Protein AF-0000000070793078 (afdb_homodimer)

Foldseek 3Di:
DPQPPVSVVVVVPQDFDDDPQLCVVLVVLLVVLPDDDDPLVSLLVRQVVSCQQPVDDLCPRDCNSPHSVVSVVVLVVCLVVCVLVVSLQVLPDPFAQQEKAKDKDKAAADPLLADPPDPDQQQWDQDPVGTIKMKIFMAGLQLATQDIDIHHRVDQPLVCQLVVVLPGQQHQEYEYEQSNPDPVNQVSNVVSVHHYQYAHDPPDPVHCPVHDVVVNVSSCSPVVLVVQSCSGVCQNYPHHNHNSSNVSSVSNSSSVVSSDD/DPQPPVLVVVVVPQDFDDDPQLCVVLVVLLVVLPDDDDPLVSLLVRQVVSCQQPVDDLCPGDCNSPHSVVSVVVLVVCLVVCVLVVSLQVLPDPFAQQEKEKDKDKAAADPLLADPPDPDQQQWDQDPVGTIKMKIFMAGLQLATQDIDIHHRVDQPLVCQLVVVLPGQQHQEYEYEQSNPDPVNQVSNVVSVHHYQYAHDPPDPVHCPVHDVVVNVSSCSPVVLVVQSCSGVCQNYPHHNHNSSNVSSVSNSSSVVSSDD

Secondary structure (DSSP, 8-state):
----HHHHHHHTTS-----HHHHHHHHHHHHHTT----TTHHHHHHHHHHHHHH---GGG--GGG--HHHHHHHHHHHHHTTHHHHHHHHH--S--TTEEEEEEEEEEE-GGG---S-SS--S-EEETTEEEEEEEEEE-TTS-EEEEEEEETTS-HHHHHHHHHHHSPP-SEEE--GGG--HHHHHHHHHTT-EEE-PPPTT-SS-STT--HHHHGGGHHHHHHHHHHTTSHHHHEE--SSHHHHHHHHHHHHHHHHS--/----HHHHHHHTTS-----HHHHHHHHHHHHHTT----TTHHHHHHHHHHHHHH---GGG--GGG--HHHHHHHHHHHHHTTHHHHHHHHH--S--TTEEEEEEEEEEEPGGG---S-SS--S-EEETTEEEEEEEEEE-TTS-EEEEEEEETTS-HHHHHHHHHHHSPP-SEEE--GGG--HHHHHHHHHTT-EEE-PPPTT-SS-STT--HHHHGGGHHHHHHHHHHTTSHHHHEE--SSHHHHHHHHHHHHHHHHS--

Sequence (522 aa):
MRFSQSAKNEFAMLRLMLTDEHWSKLRTIIREHGIYDKPNLRKTVEGILYRMRTGLPWRDLPTFFGVWISIYQQFNRWASKNKLMAIFKTLVQDPDLEWEFIDGSIVKAHQHSTGAASSDDEAIGKSVAGNTTKIHMAADAHGLTIDFIVTGGEVHNCKVAPQFITQLPSADYTIADKGYDKEDLRHIIRQKSSQPVIPRKSNSTIGNDDMDWALYKYRHLVENIFARIKHFRAIATRYDKLKRNYASMVDLACGLMWLPMMRFSQSAKNEFAMLRLMLTDEHWSKLRTIIREHGIYDKPNLRKTVEGILYRMRTGLPWRDLPTFFGVWISIYQQFNRWASKNKLMAIFKTLVQDPDLEWEFIDGSIVKAHQHSTGAASSDDEAIGKSVAGNTTKIHMAADAHGLTIDFIVTGGEVHNCKVAPQFITQLPSADYTIADKGYDKEDLRHIIRQKSSQPVIPRKSNSTIGNDDMDWALYKYRHLVENIFARIKHFRAIATRYDKLKRNYASMVDLACGLMWLPM

pLDDT: mean 89.68, std 13.5, range [25.27, 98.38]

Radius of gyration: 25.81 Å; Cα contacts (8 Å, |Δi|>4): 866; chains: 2; bounding box: 70×68×57 Å

InterPro domains:
  IPR002559 Transposase IS4-like domain [PF01609] (102-253)
  IPR025161 Insertion element IS402-like domain [PF13340] (18-87)

Solvent-accessible surface area (backbone atoms only — not comparable to full-atom values): 28323 Å² total; per-residue (Å²): 131,82,66,50,73,69,54,48,57,58,52,72,54,56,84,77,83,70,49,71,68,56,40,56,57,48,49,55,51,44,43,74,66,70,44,75,86,49,94,58,41,64,40,36,52,47,41,53,49,45,37,36,45,32,37,37,54,62,77,68,48,60,63,89,43,42,60,37,66,58,45,47,50,51,50,51,50,38,28,76,66,45,39,41,49,51,47,24,56,66,44,56,67,79,74,47,41,62,32,30,29,46,52,69,47,74,27,47,33,43,83,75,17,58,80,56,93,56,95,62,84,41,33,67,16,74,50,100,86,36,42,16,20,22,43,36,40,32,16,27,62,82,40,43,69,73,49,72,48,74,35,25,42,67,60,54,63,56,74,51,41,56,64,54,54,70,72,44,80,73,23,50,26,39,37,39,54,52,80,53,58,41,69,71,46,46,49,54,36,43,74,52,66,16,44,70,45,51,47,54,51,87,85,45,86,86,57,61,82,87,57,58,62,76,67,53,63,56,53,54,36,48,54,50,42,53,55,56,50,40,64,22,35,34,57,44,36,30,58,53,40,47,39,54,53,45,50,29,53,51,25,49,50,51,29,54,70,52,50,78,129,132,81,68,50,74,70,53,47,56,58,52,73,53,54,82,77,85,72,49,72,67,56,40,55,57,49,48,55,50,43,44,72,66,72,45,75,88,50,95,57,40,66,40,38,53,47,39,53,48,43,37,35,47,32,35,37,55,63,75,68,47,61,64,89,44,40,59,38,68,60,46,48,48,49,50,51,50,38,29,73,65,45,40,42,49,50,47,24,56,66,44,57,67,78,72,47,40,62,32,31,29,45,53,69,46,74,28,48,34,43,82,76,17,58,79,56,95,56,95,63,85,41,33,66,17,76,51,97,85,36,42,17,21,21,44,36,39,33,15,25,63,82,40,43,70,74,48,71,49,75,34,24,40,68,61,54,65,57,75,50,40,56,65,52,54,70,73,45,80,72,23,50,25,40,36,39,55,52,80,53,58,42,68,71,46,46,51,54,36,43,73,52,64,16,45,69,46,51,47,56,52,88,86,45,86,84,57,62,84,86,59,59,61,76,67,52,63,57,53,55,36,47,55,48,43,54,56,56,49,41,64,23,36,35,57,44,36,31,58,53,39,46,40,55,54,43,51,30,52,51,24,50,50,51,28,56,70,52,49,78,131

Structure (mmCIF, N/CA/C/O backbone):
data_AF-0000000070793078-model_v1
#
loop_
_entity.id
_entity.type
_entity.pdbx_description
1 polymer 'ISSod6 transposase, IS1301'
#
loop_
_atom_site.group_PDB
_atom_site.id
_atom_site.type_symbol
_atom_site.label_atom_id
_atom_site.label_alt_id
_atom_site.label_comp_id
_atom_site.label_asym_id
_atom_site.label_entity_id
_atom_site.label_seq_id
_atom_site.pdbx_PDB_ins_code
_atom_site.Cartn_x
_atom_site.Cartn_y
_atom_site.Cartn_z
_atom_site.occupancy
_atom_site.B_iso_or_equiv
_atom_site.auth_seq_id
_atom_site.auth_comp_id
_atom_site.auth_asym_id
_atom_site.auth_atom_id
_atom_site.pdbx_PDB_model_num
ATOM 1 N N . MET A 1 1 ? -32.438 -21.25 2.059 1 25.62 1 MET A N 1
ATOM 2 C CA . MET A 1 1 ? -32.344 -20.328 3.188 1 25.62 1 MET A CA 1
ATOM 3 C C . MET A 1 1 ? -32.625 -18.891 2.752 1 25.62 1 MET A C 1
ATOM 5 O O . MET A 1 1 ? -31.938 -18.359 1.883 1 25.62 1 MET A O 1
ATOM 9 N N . ARG A 1 2 ? -33.781 -18.438 2.867 1 27.94 2 ARG A N 1
ATOM 10 C CA . ARG A 1 2 ? -34.344 -17.156 2.445 1 27.94 2 ARG A CA 1
ATOM 11 C C . ARG A 1 2 ? -33.625 -16 3.113 1 27.94 2 ARG A C 1
ATOM 13 O O . ARG A 1 2 ? -33.688 -15.844 4.336 1 27.94 2 ARG A O 1
ATOM 20 N N . PHE A 1 3 ? -32.531 -15.664 2.455 1 35.66 3 PHE A N 1
ATOM 21 C CA . PHE A 1 3 ? -31.859 -14.516 3.055 1 35.66 3 PHE A CA 1
ATOM 22 C C . PHE A 1 3 ? -32.875 -13.406 3.355 1 35.66 3 PHE A C 1
ATOM 24 O O . PHE A 1 3 ? -33.781 -13.164 2.568 1 35.66 3 PHE A O 1
ATOM 31 N N . SER A 1 4 ? -32.969 -13.031 4.551 1 37.66 4 SER A N 1
ATOM 32 C CA . SER A 1 4 ? -33.906 -11.945 4.879 1 37.66 4 SER A CA 1
ATOM 33 C C . SER A 1 4 ? -33.656 -10.727 3.996 1 37.66 4 SER A C 1
ATOM 35 O O . SER A 1 4 ? -32.594 -10.586 3.408 1 37.66 4 SER A O 1
ATOM 37 N N . GLN A 1 5 ? -34.656 -9.922 3.67 1 39.81 5 GLN A N 1
ATOM 38 C CA . GLN A 1 5 ? -34.594 -8.727 2.836 1 39.81 5 GLN A CA 1
ATOM 39 C C . GLN A 1 5 ? -33.406 -7.848 3.199 1 39.81 5 GLN A C 1
ATOM 41 O O . GLN A 1 5 ? -32.781 -7.262 2.318 1 39.81 5 GLN A O 1
ATOM 46 N N . SER A 1 6 ? -33.156 -7.715 4.516 1 41.69 6 SER A N 1
ATOM 47 C CA . SER A 1 6 ? -32.062 -6.922 5.016 1 41.69 6 SER A CA 1
ATOM 48 C C . SER A 1 6 ? -30.719 -7.512 4.566 1 41.69 6 SER A C 1
ATOM 50 O O . SER A 1 6 ? -29.812 -6.773 4.18 1 41.69 6 SER A O 1
ATOM 52 N N . ALA A 1 7 ? -30.625 -8.789 4.695 1 44 7 ALA A N 1
ATOM 53 C CA . ALA A 1 7 ? -29.453 -9.516 4.219 1 44 7 ALA A CA 1
ATOM 54 C C . ALA A 1 7 ? -29.312 -9.398 2.703 1 44 7 ALA A C 1
ATOM 56 O O . ALA A 1 7 ? -28.203 -9.398 2.176 1 44 7 ALA A O 1
ATOM 57 N N . LYS A 1 8 ? -30.344 -9.375 2.01 1 43.34 8 LYS A N 1
ATOM 58 C CA . LYS A 1 8 ? -30.375 -9.258 0.555 1 43.34 8 LYS A CA 1
ATOM 59 C C . LYS A 1 8 ? -29.766 -7.941 0.093 1 43.34 8 LYS A C 1
ATOM 61 O O . LYS A 1 8 ? -29.062 -7.902 -0.918 1 43.34 8 LYS A O 1
ATOM 66 N N . ASN A 1 9 ? -30.016 -6.84 0.811 1 46.41 9 ASN A N 1
ATOM 67 C CA . ASN A 1 9 ? -29.531 -5.5 0.505 1 46.41 9 ASN A CA 1
ATOM 68 C C . ASN A 1 9 ? -28.047 -5.367 0.816 1 46.41 9 ASN A C 1
ATOM 70 O O . ASN A 1 9 ? -27.312 -4.684 0.097 1 46.41 9 ASN A O 1
ATOM 74 N N . GLU A 1 10 ? -27.625 -6 1.912 1 49.09 10 GLU A N 1
ATOM 75 C CA . GLU A 1 10 ? -26.203 -5.992 2.254 1 49.09 10 GLU A CA 1
ATOM 76 C C . GLU A 1 10 ? -25.391 -6.73 1.203 1 49.09 10 GLU A C 1
ATOM 78 O O . GLU A 1 10 ? -24.266 -6.32 0.882 1 49.09 10 GLU A O 1
ATOM 83 N N . PHE A 1 11 ? -25.953 -7.898 0.719 1 48.44 11 PHE A N 1
ATOM 84 C CA . PHE A 1 11 ? -25.359 -8.75 -0.307 1 48.44 11 PHE A CA 1
ATOM 85 C C . PHE A 1 11 ? -25.094 -7.961 -1.58 1 48.44 11 PHE A C 1
ATOM 87 O O . PHE A 1 11 ? -24.078 -8.18 -2.25 1 48.44 11 PHE A O 1
ATOM 94 N N . ALA A 1 12 ? -26.281 -7.391 -1.928 1 48.5 12 ALA A N 1
ATOM 95 C CA . ALA A 1 12 ? -26.25 -6.734 -3.232 1 48.5 12 ALA A CA 1
ATOM 96 C C . ALA A 1 12 ? -25.062 -5.781 -3.338 1 48.5 12 ALA A C 1
ATOM 98 O O . ALA A 1 12 ? -24.578 -5.5 -4.438 1 48.5 12 ALA A O 1
ATOM 99 N N . MET A 1 13 ? -24.438 -5.543 -2.105 1 59.84 13 MET A N 1
ATOM 100 C CA . MET A 1 13 ? -23.578 -4.367 -2.172 1 59.84 13 MET A CA 1
ATOM 101 C C . MET A 1 13 ? -22.109 -4.773 -2.129 1 59.84 13 MET A C 1
ATOM 103 O O . MET A 1 13 ? -21.234 -4.027 -2.578 1 59.84 13 MET A O 1
ATOM 107 N N . LEU A 1 14 ? -21.875 -6.273 -1.735 1 72.94 14 LEU A N 1
ATOM 108 C CA . LEU A 1 14 ? -20.453 -6.598 -1.678 1 72.94 14 LEU A CA 1
ATOM 109 C C . LEU A 1 14 ? -19.953 -7.09 -3.031 1 72.94 14 LEU A C 1
ATOM 111 O O . LEU A 1 14 ? -20.656 -7.805 -3.738 1 72.94 14 LEU A O 1
ATOM 115 N N . ARG A 1 15 ? -18.875 -6.637 -3.477 1 76.75 15 ARG A N 1
ATOM 116 C CA . ARG A 1 15 ? -18.281 -7.023 -4.75 1 76.75 15 ARG A CA 1
ATOM 117 C C . ARG A 1 15 ? -17.641 -8.406 -4.656 1 76.75 15 ARG A C 1
ATOM 119 O O . ARG A 1 15 ? -16.453 -8.523 -4.32 1 76.75 15 ARG A O 1
ATOM 126 N N . LEU A 1 16 ? -18.484 -9.445 -4.93 1 84.19 16 LEU A N 1
ATOM 127 C CA . LEU A 1 16 ? -18 -10.82 -4.949 1 84.19 16 LEU A CA 1
ATOM 128 C C . LEU A 1 16 ? -17.188 -11.094 -6.211 1 84.19 16 LEU A C 1
ATOM 130 O O . LEU A 1 16 ? -17.375 -10.422 -7.23 1 84.19 16 LEU A O 1
ATOM 134 N N . MET A 1 17 ? -16.266 -12.07 -6.078 1 86.44 17 MET A N 1
ATOM 135 C CA . MET A 1 17 ? -15.32 -12.242 -7.18 1 86.44 17 MET A CA 1
ATOM 136 C C . MET A 1 17 ? -15.633 -13.5 -7.973 1 86.44 17 MET A C 1
ATOM 138 O O . MET A 1 17 ? -15.211 -13.641 -9.125 1 86.44 17 MET A O 1
ATOM 142 N N . LEU A 1 18 ? -16.375 -14.469 -7.367 1 90.44 18 LEU A N 1
ATOM 143 C CA . LEU A 1 18 ? -16.547 -15.758 -8.016 1 90.44 18 LEU A CA 1
ATOM 144 C C . LEU A 1 18 ? -17.922 -15.867 -8.672 1 90.44 18 LEU A C 1
ATOM 146 O O . LEU A 1 18 ? -18.953 -15.734 -7.996 1 90.44 18 LEU A O 1
ATOM 150 N N . THR A 1 19 ? -17.938 -16.109 -9.938 1 90 19 THR A N 1
ATOM 151 C CA . THR A 1 19 ? -19.172 -16.531 -10.602 1 90 19 THR A CA 1
ATOM 152 C C . THR A 1 19 ? -19.5 -17.984 -10.227 1 90 19 THR A C 1
ATOM 154 O O . THR A 1 19 ? -18.672 -18.688 -9.672 1 90 19 THR A O 1
ATOM 157 N N . ASP A 1 20 ? -20.688 -18.359 -10.578 1 91.44 20 ASP A N 1
ATOM 158 C CA . ASP A 1 20 ? -21.078 -19.734 -10.289 1 91.44 20 ASP A CA 1
ATOM 159 C C . ASP A 1 20 ? -20.203 -20.719 -11.062 1 91.44 20 ASP A C 1
ATOM 161 O O . ASP A 1 20 ? -19.859 -21.797 -10.547 1 91.44 20 ASP A O 1
ATOM 165 N N . GLU A 1 21 ? -19.875 -20.391 -12.227 1 90.5 21 GLU A N 1
ATOM 166 C CA . GLU A 1 21 ? -19.031 -21.25 -13.055 1 90.5 21 GLU A CA 1
ATOM 167 C C . GLU A 1 21 ? -17.625 -21.375 -12.461 1 90.5 21 GLU A C 1
ATOM 169 O O . GLU A 1 21 ? -17.109 -22.5 -12.32 1 90.5 21 GLU A O 1
ATOM 174 N N . HIS A 1 22 ? -17.047 -20.25 -12.117 1 91.25 22 HIS A N 1
ATOM 175 C CA . HIS A 1 22 ? -15.719 -20.266 -11.531 1 91.25 22 HIS A CA 1
ATOM 176 C C . HIS A 1 22 ? -15.703 -21.016 -10.203 1 91.25 22 HIS A C 1
ATOM 178 O O . HIS A 1 22 ? -14.766 -21.75 -9.914 1 91.25 22 HIS A O 1
ATOM 184 N N . TRP A 1 23 ? -16.797 -20.828 -9.492 1 93.19 23 TRP A N 1
ATOM 185 C CA . TRP A 1 23 ? -16.875 -21.5 -8.195 1 93.19 23 TRP A CA 1
ATOM 186 C C . TRP A 1 23 ? -16.969 -23.016 -8.375 1 93.19 23 TRP A C 1
ATOM 188 O O . TRP A 1 23 ? -16.312 -23.766 -7.652 1 93.19 23 TRP A O 1
ATOM 198 N N . SER A 1 24 ? -17.75 -23.422 -9.281 1 92.69 24 SER A N 1
ATOM 199 C CA . SER A 1 24 ? -17.906 -24.859 -9.523 1 92.69 24 SER A CA 1
ATOM 200 C C . SER A 1 24 ? -16.562 -25.516 -9.844 1 92.69 24 SER A C 1
ATOM 202 O O . SER A 1 24 ? -16.234 -26.562 -9.297 1 92.69 24 SER A O 1
ATOM 204 N N . LYS A 1 25 ? -15.789 -24.875 -10.664 1 91.44 25 LYS A N 1
ATOM 205 C CA . LYS A 1 25 ? -14.477 -25.375 -11.031 1 91.44 25 LYS A CA 1
ATOM 206 C C . LYS A 1 25 ? -13.523 -25.359 -9.836 1 91.44 25 LYS A C 1
ATOM 208 O O . LYS A 1 25 ? -12.852 -26.359 -9.555 1 91.44 25 LYS A O 1
ATOM 213 N N . LEU A 1 26 ? -13.539 -24.25 -9.141 1 92.88 26 LEU A N 1
ATOM 214 C CA . LEU A 1 26 ? -12.641 -24.094 -8.008 1 92.88 26 LEU A CA 1
ATOM 215 C C . LEU A 1 26 ? -12.992 -25.062 -6.887 1 92.88 26 LEU A C 1
ATOM 217 O O . LEU A 1 26 ? -12.102 -25.641 -6.258 1 92.88 26 LEU A O 1
ATOM 221 N N . ARG A 1 27 ? -14.258 -25.219 -6.719 1 93.69 27 ARG A N 1
ATOM 222 C CA . ARG A 1 27 ? -14.742 -26.125 -5.676 1 93.69 27 ARG A CA 1
ATOM 223 C C . ARG A 1 27 ? -14.227 -27.531 -5.895 1 93.69 27 ARG A C 1
ATOM 225 O O . ARG A 1 27 ? -13.805 -28.203 -4.945 1 93.69 27 ARG A O 1
ATOM 232 N N . THR A 1 28 ? -14.281 -27.969 -7.082 1 92.69 28 THR A N 1
ATOM 233 C CA . THR A 1 28 ? -13.805 -29.312 -7.426 1 92.69 28 THR A CA 1
ATOM 234 C C . THR A 1 28 ? -12.32 -29.453 -7.102 1 92.69 28 THR A C 1
ATOM 236 O O . THR A 1 28 ? -11.906 -30.438 -6.484 1 92.69 28 THR A O 1
ATOM 239 N N . ILE A 1 29 ? -11.578 -28.469 -7.438 1 93.25 29 ILE A N 1
ATOM 240 C CA . ILE A 1 29 ? -10.133 -28.5 -7.246 1 93.25 29 ILE A CA 1
ATOM 241 C C . ILE A 1 29 ? -9.812 -28.438 -5.758 1 93.25 29 ILE A C 1
ATOM 243 O O . ILE A 1 29 ? -8.953 -29.188 -5.27 1 93.25 29 ILE A O 1
ATOM 247 N N . ILE A 1 30 ? -10.531 -27.562 -5.039 1 93.06 30 ILE A N 1
ATOM 248 C CA . ILE A 1 30 ? -10.297 -27.375 -3.609 1 93.06 30 ILE A CA 1
ATOM 249 C C . ILE A 1 30 ? -10.57 -28.672 -2.865 1 93.06 30 ILE A C 1
ATOM 251 O O . ILE A 1 30 ? -9.828 -29.047 -1.958 1 93.06 30 ILE A O 1
ATOM 255 N N . ARG A 1 31 ? -11.57 -29.359 -3.316 1 91.94 31 ARG A N 1
ATOM 256 C CA . ARG A 1 31 ? -11.938 -30.625 -2.682 1 91.94 31 ARG A CA 1
ATOM 257 C C . ARG A 1 31 ? -10.875 -31.688 -2.939 1 91.94 31 ARG A C 1
ATOM 259 O O . ARG A 1 31 ? -10.578 -32.5 -2.061 1 91.94 31 ARG A O 1
ATOM 266 N N . GLU A 1 32 ? -10.359 -31.641 -4.035 1 92.88 32 GLU A N 1
ATOM 267 C CA . GLU A 1 32 ? -9.305 -32.594 -4.398 1 92.88 32 GLU A CA 1
ATOM 268 C C . GLU A 1 32 ? -8.07 -32.406 -3.521 1 92.88 32 GLU A C 1
ATOM 270 O O . GLU A 1 32 ? -7.289 -33.344 -3.33 1 92.88 32 GLU A O 1
ATOM 275 N N . HIS A 1 33 ? -7.922 -31.25 -3.006 1 93.38 33 HIS A N 1
ATOM 276 C CA . HIS A 1 33 ? -6.742 -30.969 -2.199 1 93.38 33 HIS A CA 1
ATOM 277 C C . HIS A 1 33 ? -7.07 -31 -0.711 1 93.38 33 HIS A C 1
ATOM 279 O O . HIS A 1 33 ? -6.395 -30.344 0.091 1 93.38 33 HIS A O 1
ATOM 285 N N . GLY A 1 34 ? -8.172 -31.562 -0.325 1 89.38 34 GLY A N 1
ATOM 286 C CA . GLY A 1 34 ? -8.445 -31.938 1.056 1 89.38 34 GLY A CA 1
ATOM 287 C C . GLY A 1 34 ? -9.18 -30.859 1.83 1 89.38 34 GLY A C 1
ATOM 288 O O . GLY A 1 34 ? -9.188 -30.875 3.062 1 89.38 34 GLY A O 1
ATOM 289 N N . ILE A 1 35 ? -9.648 -29.875 1.172 1 90.44 35 ILE A N 1
ATOM 290 C CA . ILE A 1 35 ? -10.484 -28.906 1.86 1 90.44 35 ILE A CA 1
ATOM 291 C C . ILE A 1 35 ? -11.93 -29.391 1.905 1 90.44 35 ILE A C 1
ATOM 293 O O . ILE A 1 35 ? -12.531 -29.672 0.864 1 90.44 35 ILE A O 1
ATOM 297 N N . TYR A 1 36 ? -12.367 -29.453 3.135 1 87.19 36 TYR A N 1
ATOM 298 C CA . TYR A 1 36 ? -13.695 -30.031 3.342 1 87.19 36 TYR A CA 1
ATOM 299 C C . TYR A 1 36 ? -14.773 -29.109 2.785 1 87.19 36 TYR A C 1
ATOM 301 O O . TYR A 1 36 ? -14.703 -27.891 2.947 1 87.19 36 TYR A O 1
ATOM 309 N N . ASP A 1 37 ? -15.727 -29.75 2.188 1 86.5 37 ASP A N 1
ATOM 310 C CA . ASP A 1 37 ? -16.828 -29.016 1.572 1 86.5 37 ASP A CA 1
ATOM 311 C C . ASP A 1 37 ? -17.891 -28.656 2.605 1 86.5 37 ASP A C 1
ATOM 313 O O . ASP A 1 37 ? -19.016 -29.156 2.545 1 86.5 37 ASP A O 1
ATOM 317 N N . LYS A 1 38 ? -17.625 -27.703 3.357 1 88.56 38 LYS A N 1
ATOM 318 C CA . LYS A 1 38 ? -18.594 -27.234 4.34 1 88.56 38 LYS A CA 1
ATOM 319 C C . LYS A 1 38 ? -19.641 -26.328 3.691 1 88.56 38 LYS A C 1
ATOM 321 O O . LYS A 1 38 ? -19.391 -25.75 2.633 1 88.56 38 LYS A O 1
ATOM 326 N N . PRO A 1 39 ? -20.828 -26.219 4.238 1 89.12 39 PRO A N 1
ATOM 327 C CA . PRO A 1 39 ? -21.891 -25.391 3.666 1 89.12 39 PRO A CA 1
ATOM 328 C C . PRO A 1 39 ? -21.453 -23.953 3.449 1 89.12 39 PRO A C 1
ATOM 330 O O . PRO A 1 39 ? -21.891 -23.312 2.49 1 89.12 39 PRO A O 1
ATOM 333 N N . ASN A 1 40 ? -20.562 -23.469 4.25 1 92.25 40 ASN A N 1
ATOM 334 C CA . ASN A 1 40 ? -20.172 -22.062 4.129 1 92.25 40 ASN A CA 1
ATOM 335 C C . ASN A 1 40 ? -18.812 -21.922 3.439 1 92.25 40 ASN A C 1
ATOM 337 O O . ASN A 1 40 ? -18.172 -20.875 3.561 1 92.25 40 ASN A O 1
ATOM 341 N N . LEU A 1 41 ? -18.469 -22.953 2.736 1 94.19 41 LEU A N 1
ATOM 342 C CA . LEU A 1 41 ? -17.141 -22.938 2.125 1 94.19 41 LEU A CA 1
ATOM 343 C C . LEU A 1 41 ? -17.016 -21.812 1.107 1 94.19 41 LEU A C 1
ATOM 345 O O . LEU A 1 41 ? -16.016 -21.094 1.08 1 94.19 41 LEU A O 1
ATOM 349 N N . ARG A 1 42 ? -18.031 -21.656 0.277 1 94.12 42 ARG A N 1
ATOM 350 C CA . ARG A 1 42 ? -17.984 -20.609 -0.728 1 94.12 42 ARG A CA 1
ATOM 351 C C . ARG A 1 42 ? -17.844 -19.234 -0.074 1 94.12 42 ARG A C 1
ATOM 353 O O . ARG A 1 42 ? -17.062 -18.391 -0.532 1 94.12 42 ARG A O 1
ATOM 360 N N . LYS A 1 43 ? -18.578 -19.016 0.977 1 93.94 43 LYS A N 1
ATOM 361 C CA . LYS A 1 43 ? -18.516 -17.75 1.695 1 93.94 43 LYS A CA 1
ATOM 362 C C . LYS A 1 43 ? -17.109 -17.531 2.281 1 93.94 43 LYS A C 1
ATOM 364 O O . LYS A 1 43 ? -16.594 -16.406 2.262 1 93.94 43 LYS A O 1
ATOM 369 N N . THR A 1 44 ? -16.578 -18.594 2.791 1 95.19 44 THR A N 1
ATOM 370 C CA . THR A 1 44 ? -15.227 -18.516 3.35 1 95.19 44 THR A CA 1
ATOM 371 C C . THR A 1 44 ? -14.219 -18.125 2.273 1 95.19 44 THR A C 1
ATOM 373 O O . THR A 1 44 ? -13.414 -17.203 2.471 1 95.19 44 THR A O 1
ATOM 376 N N . VAL A 1 45 ? -14.32 -18.766 1.147 1 96.19 45 VAL A N 1
ATOM 377 C CA . VAL A 1 45 ? -13.406 -18.484 0.046 1 96.19 45 VAL A CA 1
ATOM 378 C C . VAL A 1 45 ? -13.625 -17.062 -0.456 1 96.19 45 VAL A C 1
ATOM 380 O O . VAL A 1 45 ? -12.664 -16.312 -0.671 1 96.19 45 VAL A O 1
ATOM 383 N N . GLU A 1 46 ? -14.859 -16.672 -0.571 1 95.94 46 GLU A N 1
ATOM 384 C CA . GLU A 1 46 ? -15.188 -15.32 -0.997 1 95.94 46 GLU A CA 1
ATOM 385 C C . GLU A 1 46 ? -14.648 -14.289 -0.006 1 95.94 46 GLU A C 1
ATOM 387 O O . GLU A 1 46 ? -14.203 -13.211 -0.404 1 95.94 46 GLU A O 1
ATOM 392 N N . GLY A 1 47 ? -14.766 -14.625 1.245 1 96.12 47 GLY A N 1
ATOM 393 C CA . GLY A 1 47 ? -14.203 -13.742 2.254 1 96.12 47 GLY A CA 1
ATOM 394 C C . GLY A 1 47 ? -12.703 -13.555 2.107 1 96.12 47 GLY A C 1
ATOM 395 O O . GLY A 1 47 ? -12.203 -12.43 2.225 1 96.12 47 GLY A O 1
ATOM 396 N N . ILE A 1 48 ? -12.016 -14.625 1.836 1 97.69 48 ILE A N 1
ATOM 397 C CA . ILE A 1 48 ? -10.578 -14.578 1.627 1 97.69 48 ILE A CA 1
ATOM 398 C C . ILE A 1 48 ? -10.258 -13.742 0.391 1 97.69 48 ILE A C 1
ATOM 400 O O . ILE A 1 48 ? -9.359 -12.898 0.419 1 97.69 48 ILE A O 1
ATOM 404 N N . LEU A 1 49 ? -11.039 -13.953 -0.626 1 97.19 49 LEU A N 1
ATOM 405 C CA . LEU A 1 49 ? -10.836 -13.219 -1.867 1 97.19 49 LEU A CA 1
ATOM 406 C C . LEU A 1 49 ? -11.164 -11.734 -1.676 1 97.19 49 LEU A C 1
ATOM 408 O O . LEU A 1 49 ? -10.5 -10.875 -2.246 1 97.19 49 LEU A O 1
ATOM 412 N N . TYR A 1 50 ? -12.195 -11.492 -0.905 1 96.5 50 TYR A N 1
ATOM 413 C CA . TYR A 1 50 ? -12.555 -10.109 -0.597 1 96.5 50 TYR A CA 1
ATOM 414 C C . TYR A 1 50 ? -11.414 -9.398 0.125 1 96.5 50 TYR A C 1
ATOM 416 O O . TYR A 1 50 ? -11.078 -8.258 -0.209 1 96.5 50 TYR A O 1
ATOM 424 N N . ARG A 1 51 ? -10.828 -10.109 1.088 1 97.25 51 ARG A N 1
ATOM 425 C CA . ARG A 1 51 ? -9.672 -9.562 1.801 1 97.25 51 ARG A CA 1
ATOM 426 C C . ARG A 1 51 ? -8.5 -9.344 0.853 1 97.25 51 ARG A C 1
ATOM 428 O O . ARG A 1 51 ? -7.773 -8.359 0.981 1 97.25 51 ARG A O 1
ATOM 435 N N . MET A 1 52 ? -8.328 -10.195 -0.058 1 97.62 52 MET A N 1
ATOM 436 C CA . MET A 1 52 ? -7.277 -10.047 -1.063 1 97.62 52 MET A CA 1
ATOM 437 C C . MET A 1 52 ? -7.504 -8.797 -1.903 1 97.62 52 MET A C 1
ATOM 439 O O . MET A 1 52 ? -6.574 -8.016 -2.123 1 97.62 52 MET A O 1
ATOM 443 N N . ARG A 1 53 ? -8.68 -8.602 -2.32 1 96.38 53 ARG A N 1
ATOM 444 C CA . ARG A 1 53 ? -9.023 -7.484 -3.199 1 96.38 53 ARG A CA 1
ATOM 445 C C . ARG A 1 53 ? -8.891 -6.152 -2.471 1 96.38 53 ARG A C 1
ATOM 447 O O . ARG A 1 53 ? -8.32 -5.199 -3.012 1 96.38 53 ARG A O 1
ATOM 454 N N . THR A 1 54 ? -9.344 -6.082 -1.257 1 95.88 54 THR A N 1
ATOM 455 C CA . THR A 1 54 ? -9.492 -4.801 -0.575 1 95.88 54 THR A CA 1
ATOM 456 C C . THR A 1 54 ? -8.266 -4.492 0.278 1 95.88 54 THR A C 1
ATOM 458 O O . THR A 1 54 ? -8.031 -3.342 0.647 1 95.88 54 THR A O 1
ATOM 461 N N . GLY A 1 55 ? -7.586 -5.504 0.688 1 95.88 55 GLY A N 1
ATOM 462 C CA . GLY A 1 55 ? -6.418 -5.305 1.533 1 95.88 55 GLY A CA 1
ATOM 463 C C . GLY A 1 55 ? -6.77 -4.906 2.953 1 95.88 55 GLY A C 1
ATOM 464 O O . GLY A 1 55 ? -5.891 -4.547 3.74 1 95.88 55 GLY A O 1
ATOM 465 N N . LEU A 1 56 ? -8.039 -4.941 3.365 1 96.12 56 LEU A N 1
ATOM 466 C CA . LEU A 1 56 ? -8.445 -4.52 4.699 1 96.12 56 LEU A CA 1
ATOM 467 C C . LEU A 1 56 ? -7.922 -5.484 5.758 1 96.12 56 LEU A C 1
ATOM 469 O O . LEU A 1 56 ? -7.586 -6.629 5.453 1 96.12 56 LEU A O 1
ATOM 473 N N . PRO A 1 57 ? -7.77 -5.004 7.035 1 94.88 57 PRO A N 1
ATOM 474 C CA . PRO A 1 57 ? -7.434 -5.934 8.117 1 94.88 57 PRO A CA 1
ATOM 475 C C . PRO A 1 57 ? -8.469 -7.043 8.281 1 94.88 57 PRO A C 1
ATOM 477 O O . PRO A 1 57 ? -9.672 -6.805 8.125 1 94.88 57 PRO A O 1
ATOM 480 N N . TRP A 1 58 ? -7.957 -8.219 8.625 1 95.06 58 TRP A N 1
ATOM 481 C CA . TRP A 1 58 ? -8.852 -9.367 8.773 1 95.06 58 TRP A CA 1
ATOM 482 C C . TRP A 1 58 ? -9.984 -9.047 9.742 1 95.06 58 TRP A C 1
ATOM 484 O O . TRP A 1 58 ? -11.133 -9.445 9.516 1 95.06 58 TRP A O 1
ATOM 494 N N . ARG A 1 59 ? -9.734 -8.312 10.773 1 92.94 59 ARG A N 1
ATOM 495 C CA . ARG A 1 59 ? -10.727 -8.016 11.805 1 92.94 59 ARG A CA 1
ATOM 496 C C . ARG A 1 59 ? -11.852 -7.152 11.25 1 92.94 59 ARG A C 1
ATOM 498 O O . ARG A 1 59 ? -12.922 -7.062 11.852 1 92.94 59 ARG A O 1
ATOM 505 N N . ASP A 1 60 ? -11.641 -6.527 10.117 1 92.75 60 ASP A N 1
ATOM 506 C CA . ASP A 1 60 ? -12.641 -5.637 9.531 1 92.75 60 ASP A CA 1
ATOM 507 C C . ASP A 1 60 ? -13.398 -6.332 8.406 1 92.75 60 ASP A C 1
ATOM 509 O O . ASP A 1 60 ? -14.156 -5.691 7.668 1 92.75 60 ASP A O 1
ATOM 513 N N . LEU A 1 61 ? -13.188 -7.621 8.25 1 93.62 61 LEU A N 1
ATOM 514 C CA . LEU A 1 61 ? -13.93 -8.383 7.254 1 93.62 61 LEU A CA 1
ATOM 515 C C . LEU A 1 61 ? -15.43 -8.305 7.508 1 93.62 61 LEU A C 1
ATOM 517 O O . LEU A 1 61 ? -15.883 -8.492 8.641 1 93.62 61 LEU A O 1
ATOM 521 N N . PRO A 1 62 ? -16.234 -7.98 6.469 1 90.12 62 PRO A N 1
ATOM 522 C CA . PRO A 1 62 ? -17.672 -7.91 6.66 1 90.12 62 PRO A CA 1
ATOM 523 C C . PRO A 1 62 ? -18.266 -9.195 7.238 1 90.12 62 PRO A C 1
ATOM 525 O O . PRO A 1 62 ? -17.844 -10.297 6.848 1 90.12 62 PRO A O 1
ATOM 528 N N . THR A 1 63 ? -19.25 -9.07 8.008 1 88.5 63 THR A N 1
ATOM 529 C CA . THR A 1 63 ? -19.844 -10.203 8.711 1 88.5 63 THR A CA 1
ATOM 530 C C . THR A 1 63 ? -20.609 -11.094 7.738 1 88.5 63 THR A C 1
ATOM 532 O O . THR A 1 63 ? -20.938 -12.242 8.062 1 88.5 63 THR A O 1
ATOM 535 N N . PHE A 1 64 ? -20.875 -10.57 6.621 1 87.25 64 PHE A N 1
ATOM 536 C CA . PHE A 1 64 ? -21.5 -11.352 5.562 1 87.25 64 PHE A CA 1
ATOM 537 C C . PHE A 1 64 ? -20.75 -12.656 5.328 1 87.25 64 PHE A C 1
ATOM 539 O O . PHE A 1 64 ? -21.359 -13.695 5.074 1 87.25 64 PHE A O 1
ATOM 546 N N . PHE A 1 65 ? -19.469 -12.625 5.469 1 92.56 65 PHE A N 1
ATOM 547 C CA . PHE A 1 65 ? -18.625 -13.773 5.133 1 92.56 65 PHE A CA 1
ATOM 548 C C . PHE A 1 65 ? -18.531 -14.727 6.312 1 92.56 65 PHE A C 1
ATOM 550 O O . PHE A 1 65 ? -18.141 -15.883 6.148 1 92.56 65 PHE A O 1
ATOM 557 N N . GLY A 1 66 ? -18.875 -14.242 7.488 1 90.62 66 GLY A N 1
ATOM 558 C CA . GLY A 1 66 ? -18.703 -15.016 8.711 1 90.62 66 GLY A CA 1
ATOM 559 C C . GLY A 1 66 ? -17.781 -14.344 9.711 1 90.62 66 GLY A C 1
ATOM 560 O O . GLY A 1 66 ? -17.531 -13.133 9.633 1 90.62 66 GLY A O 1
ATOM 561 N N . VAL A 1 67 ? -17.406 -15.109 10.656 1 93.31 67 VAL A N 1
ATOM 562 C CA . VAL A 1 67 ? -16.516 -14.609 11.703 1 93.31 67 VAL A CA 1
ATOM 563 C C . VAL A 1 67 ? -15.094 -14.484 11.156 1 93.31 67 VAL A C 1
ATOM 565 O O . VAL A 1 67 ? -14.508 -15.469 10.695 1 93.31 67 VAL A O 1
ATOM 568 N N . TRP A 1 68 ? -14.508 -13.312 11.289 1 93.62 68 TRP A N 1
ATOM 569 C CA . TRP A 1 68 ? -13.242 -13.023 10.625 1 93.62 68 TRP A CA 1
ATOM 570 C C . TRP A 1 68 ? -12.141 -13.953 11.117 1 93.62 68 TRP A C 1
ATOM 572 O O . TRP A 1 68 ? -11.32 -14.43 10.328 1 93.62 68 TRP A O 1
ATOM 582 N N . ILE A 1 69 ? -12.102 -14.242 12.438 1 95.69 69 ILE A N 1
ATOM 583 C CA . ILE A 1 69 ? -11.016 -15.031 13 1 95.69 69 ILE A CA 1
ATOM 584 C C . ILE A 1 69 ? -11.086 -16.469 12.469 1 95.69 69 ILE A C 1
ATOM 586 O O . ILE A 1 69 ? -10.055 -17.078 12.203 1 95.69 69 ILE A O 1
ATOM 590 N N . SER A 1 70 ? -12.281 -16.938 12.305 1 96 70 SER A N 1
ATOM 591 C CA . SER A 1 70 ? -12.453 -18.266 11.742 1 96 70 SER A CA 1
ATOM 592 C C . SER A 1 70 ? -11.984 -18.312 10.289 1 96 70 SER A C 1
ATOM 594 O O . SER A 1 70 ? -11.32 -19.281 9.883 1 96 70 SER A O 1
ATOM 596 N N . ILE A 1 71 ? -12.312 -17.328 9.57 1 96.69 71 ILE A N 1
ATOM 597 C CA . ILE A 1 71 ? -11.914 -17.25 8.172 1 96.69 71 ILE A CA 1
ATOM 598 C C . ILE A 1 71 ? -10.391 -17.125 8.07 1 96.69 71 ILE A C 1
ATOM 600 O O . ILE A 1 71 ? -9.758 -17.812 7.277 1 96.69 71 ILE A O 1
ATOM 604 N N . TYR A 1 72 ? -9.867 -16.328 8.914 1 97.44 72 TYR A N 1
ATOM 605 C CA . TYR A 1 72 ? -8.414 -16.172 8.953 1 97.44 72 TYR A CA 1
ATOM 606 C C . TYR A 1 72 ? -7.738 -17.484 9.312 1 97.44 72 TYR A C 1
ATOM 608 O O . TYR A 1 72 ? -6.738 -17.859 8.703 1 97.44 72 TYR A O 1
ATOM 616 N N . GLN A 1 73 ? -8.266 -18.094 10.281 1 97.19 73 GLN A N 1
ATOM 617 C CA . GLN A 1 73 ? -7.668 -19.344 10.727 1 97.19 73 GLN A CA 1
ATOM 618 C C . GLN A 1 73 ? -7.707 -20.391 9.617 1 97.19 73 GLN A C 1
ATOM 620 O O . GLN A 1 73 ? -6.762 -21.172 9.453 1 97.19 73 GLN A O 1
ATOM 625 N N . GLN A 1 74 ? -8.75 -20.453 8.938 1 96.25 74 GLN A N 1
ATOM 626 C CA . GLN A 1 74 ? -8.844 -21.375 7.809 1 96.25 74 GLN A CA 1
ATOM 627 C C . GLN A 1 74 ? -7.812 -21.016 6.734 1 96.25 74 GLN A C 1
ATOM 629 O O . GLN A 1 74 ? -7.09 -21.891 6.254 1 96.25 74 GLN A O 1
ATOM 634 N N . PHE A 1 75 ? -7.73 -19.828 6.395 1 97.75 75 PHE A N 1
ATOM 635 C CA . PHE A 1 75 ? -6.738 -19.359 5.434 1 97.75 75 PHE A CA 1
ATOM 636 C C . PHE A 1 75 ? -5.332 -19.75 5.883 1 97.75 75 PHE A C 1
ATOM 638 O O . PHE A 1 75 ? -4.555 -20.297 5.109 1 97.75 75 PHE A O 1
ATOM 645 N N . ASN A 1 76 ? -5.102 -19.375 7.137 1 97.06 76 ASN A N 1
ATOM 646 C CA . ASN A 1 76 ? -3.791 -19.641 7.711 1 97.06 76 ASN A CA 1
ATOM 647 C C . ASN A 1 76 ? -3.467 -21.141 7.68 1 97.06 76 ASN A C 1
ATOM 649 O O . ASN A 1 76 ? -2.336 -21.531 7.387 1 97.06 76 ASN A O 1
ATOM 653 N N . ARG A 1 77 ? -4.43 -21.906 7.945 1 96.38 77 ARG A N 1
ATOM 654 C CA . ARG A 1 77 ? -4.254 -23.344 7.914 1 96.38 77 ARG A CA 1
ATOM 655 C C . ARG A 1 77 ? -3.965 -23.828 6.496 1 96.38 77 ARG A C 1
ATOM 657 O O . ARG A 1 77 ? -3.051 -24.641 6.285 1 96.38 77 ARG A O 1
ATOM 664 N N . TRP A 1 78 ? -4.746 -23.391 5.543 1 97.31 78 TRP A N 1
ATOM 665 C CA . TRP A 1 78 ? -4.531 -23.781 4.152 1 97.31 78 TRP A CA 1
ATOM 666 C C . TRP A 1 78 ? -3.15 -23.344 3.676 1 97.31 78 TRP A C 1
ATOM 668 O O . TRP A 1 78 ? -2.467 -24.078 2.965 1 97.31 78 TRP A O 1
ATOM 678 N N . ALA A 1 79 ? -2.746 -22.141 4.09 1 96.81 79 ALA A N 1
ATOM 679 C CA . ALA A 1 79 ? -1.441 -21.594 3.713 1 96.81 79 ALA A CA 1
ATOM 680 C C . ALA A 1 79 ? -0.31 -22.422 4.316 1 96.81 79 ALA A C 1
ATOM 682 O O . ALA A 1 79 ? 0.662 -22.75 3.633 1 96.81 79 ALA A O 1
ATOM 683 N N . SER A 1 80 ? -0.472 -22.812 5.574 1 96.19 80 SER A N 1
ATOM 684 C CA . SER A 1 80 ? 0.573 -23.547 6.285 1 96.19 80 SER A CA 1
ATOM 685 C C . SER A 1 80 ? 0.767 -24.938 5.703 1 96.19 80 SER A C 1
ATOM 687 O O . SER A 1 80 ? 1.868 -25.5 5.75 1 96.19 80 SER A O 1
ATOM 689 N N . LYS A 1 81 ? -0.266 -25.406 5.145 1 96.62 81 LYS A N 1
ATOM 690 C CA . LYS A 1 81 ? -0.2 -26.75 4.566 1 96.62 81 LYS A CA 1
ATOM 691 C C . LYS A 1 81 ? 0.063 -26.688 3.064 1 96.62 81 LYS A C 1
ATOM 693 O O . LYS A 1 81 ? -0.061 -27.688 2.365 1 96.62 81 LYS A O 1
ATOM 698 N N . ASN A 1 82 ? 0.292 -25.547 2.518 1 95.94 82 ASN A N 1
ATOM 699 C CA . ASN A 1 82 ? 0.624 -25.297 1.119 1 95.94 82 ASN A CA 1
ATOM 700 C C . ASN A 1 82 ? -0.511 -25.719 0.191 1 95.94 82 ASN A C 1
ATOM 702 O O . ASN A 1 82 ? -0.267 -26.141 -0.942 1 95.94 82 ASN A O 1
ATOM 706 N N . LYS A 1 83 ? -1.695 -25.703 0.716 1 96.38 83 LYS A N 1
ATOM 707 C CA . LYS A 1 83 ? -2.842 -26.109 -0.086 1 96.38 83 LYS A CA 1
ATOM 708 C C . LYS A 1 83 ? -3.125 -25.109 -1.2 1 96.38 83 LYS A C 1
ATOM 710 O O . LYS A 1 83 ? -3.496 -25.5 -2.311 1 96.38 83 LYS A O 1
ATOM 715 N N . LEU A 1 84 ? -2.988 -23.844 -0.921 1 96.25 84 LEU A N 1
ATOM 716 C CA . LEU A 1 84 ? -3.291 -22.812 -1.912 1 96.25 84 LEU A CA 1
ATOM 717 C C . LEU A 1 84 ? -2.287 -22.859 -3.059 1 96.25 84 LEU A C 1
ATOM 719 O O . LEU A 1 84 ? -2.654 -22.656 -4.219 1 96.25 84 LEU A O 1
ATOM 723 N N . MET A 1 85 ? -1.061 -23.172 -2.758 1 95.38 85 MET A N 1
ATOM 724 C CA . MET A 1 85 ? -0.063 -23.391 -3.803 1 95.38 85 MET A CA 1
ATOM 725 C C . MET A 1 85 ? -0.433 -24.594 -4.664 1 95.38 85 MET A C 1
ATOM 727 O O . MET A 1 85 ? -0.343 -24.531 -5.895 1 95.38 85 MET A O 1
ATOM 731 N N . ALA A 1 86 ? -0.827 -25.641 -4.02 1 96.19 86 ALA A N 1
ATOM 732 C CA . ALA A 1 86 ? -1.217 -26.859 -4.738 1 96.19 86 ALA A CA 1
ATOM 733 C C . ALA A 1 86 ? -2.404 -26.594 -5.656 1 96.19 86 ALA A C 1
ATOM 735 O O . ALA A 1 86 ? -2.445 -27.078 -6.785 1 96.19 86 ALA A O 1
ATOM 736 N N . ILE A 1 87 ? -3.303 -25.859 -5.16 1 95.19 87 ILE A N 1
ATOM 737 C CA . ILE A 1 87 ? -4.469 -25.484 -5.953 1 95.19 87 ILE A CA 1
ATOM 738 C C . ILE A 1 87 ? -4.031 -24.672 -7.168 1 95.19 87 ILE A C 1
ATOM 740 O O . ILE A 1 87 ? -4.469 -24.938 -8.289 1 95.19 87 ILE A O 1
ATOM 744 N N . PHE A 1 88 ? -3.195 -23.719 -6.965 1 96.69 88 PHE A N 1
ATOM 745 C CA . PHE A 1 88 ? -2.656 -22.922 -8.055 1 96.69 88 PHE A CA 1
ATOM 746 C C . PHE A 1 88 ? -1.984 -23.797 -9.102 1 96.69 88 PHE A C 1
ATOM 748 O O . PHE A 1 88 ? -2.279 -23.688 -10.289 1 96.69 88 PHE A O 1
ATOM 755 N N . LYS A 1 89 ? -1.19 -24.719 -8.648 1 94.75 89 LYS A N 1
ATOM 756 C CA . LYS A 1 89 ? -0.469 -25.609 -9.562 1 94.75 89 LYS A CA 1
ATOM 757 C C . LYS A 1 89 ? -1.435 -26.469 -10.359 1 94.75 89 LYS A C 1
ATOM 759 O O . LYS A 1 89 ? -1.185 -26.766 -11.531 1 94.75 89 LYS A O 1
ATOM 764 N N . THR A 1 90 ? -2.512 -26.859 -9.727 1 94.25 90 THR A N 1
ATOM 765 C CA . THR A 1 90 ? -3.523 -27.656 -10.414 1 94.25 90 THR A CA 1
ATOM 766 C C . THR A 1 90 ? -4.219 -26.828 -11.492 1 94.25 90 THR A C 1
ATOM 768 O O . THR A 1 90 ? -4.578 -27.359 -12.547 1 94.25 90 THR A O 1
ATOM 771 N N . LEU A 1 91 ? -4.375 -25.547 -11.195 1 93.19 91 LEU A N 1
ATOM 772 C CA . LEU A 1 91 ? -5.047 -24.672 -12.148 1 93.19 91 LEU A CA 1
ATOM 773 C C . LEU A 1 91 ? -4.16 -24.391 -13.359 1 93.19 91 LEU A C 1
ATOM 775 O O . LEU A 1 91 ? -4.66 -24.078 -14.438 1 93.19 91 LEU A O 1
ATOM 779 N N . VAL A 1 92 ? -2.846 -24.422 -13.195 1 92.06 92 VAL A N 1
ATOM 780 C CA . VAL A 1 92 ? -1.908 -24.25 -14.297 1 92.06 92 VAL A CA 1
ATOM 781 C C . VAL A 1 92 ? -1.991 -25.438 -15.25 1 92.06 92 VAL A C 1
ATOM 783 O O . VAL A 1 92 ? -1.367 -26.469 -15.008 1 92.06 92 VAL A O 1
ATOM 786 N N . GLN A 1 93 ? -2.934 -25.328 -16.188 1 85.38 93 GLN A N 1
ATOM 787 C CA . GLN A 1 93 ? -3.18 -26.422 -17.125 1 85.38 93 GLN A CA 1
ATOM 788 C C . GLN A 1 93 ? -2.406 -26.203 -18.422 1 85.38 93 GLN A C 1
ATOM 790 O O . GLN A 1 93 ? -2.719 -25.297 -19.203 1 85.38 93 GLN A O 1
ATOM 795 N N . ASP A 1 94 ? -1.372 -26.922 -18.719 1 87.56 94 ASP A N 1
ATOM 796 C CA . ASP A 1 94 ? -0.625 -27 -19.969 1 87.56 94 ASP A CA 1
ATOM 797 C C . ASP A 1 94 ? -0.117 -25.609 -20.375 1 87.56 94 ASP A C 1
ATOM 799 O O . ASP A 1 94 ? -0.524 -25.078 -21.406 1 87.56 94 ASP A O 1
ATOM 803 N N . PRO A 1 95 ? 0.711 -25 -19.625 1 93.94 95 PRO A N 1
ATOM 804 C CA . PRO A 1 95 ? 1.277 -23.703 -20.016 1 93.94 95 PRO A CA 1
ATOM 805 C C . PRO A 1 95 ? 1.962 -23.75 -21.375 1 93.94 95 PRO A C 1
ATOM 807 O O . PRO A 1 95 ? 2.547 -24.781 -21.75 1 93.94 95 PRO A O 1
ATOM 810 N N . ASP A 1 96 ? 1.759 -22.719 -22.172 1 96 96 ASP A N 1
ATOM 811 C CA . ASP A 1 96 ? 2.488 -22.609 -23.438 1 96 96 ASP A CA 1
ATOM 812 C C . ASP A 1 96 ? 3.953 -22.25 -23.188 1 96 96 ASP A C 1
ATOM 814 O O . ASP A 1 96 ? 4.281 -21.094 -22.922 1 96 96 ASP A O 1
ATOM 818 N N . LEU A 1 97 ? 4.793 -23.266 -23.391 1 96.19 97 LEU A N 1
ATOM 819 C CA . LEU A 1 97 ? 6.191 -23.125 -23.016 1 96.19 97 LEU A CA 1
ATOM 820 C C . LEU A 1 97 ? 7.062 -22.844 -24.234 1 96.19 97 LEU A C 1
ATOM 822 O O . LEU A 1 97 ? 8.25 -23.172 -24.234 1 96.19 97 LEU A O 1
ATOM 826 N N . GLU A 1 98 ? 6.418 -22.328 -25.219 1 96.88 98 GLU A N 1
ATOM 827 C CA . GLU A 1 98 ? 7.246 -21.844 -26.312 1 96.88 98 GLU A CA 1
ATOM 828 C C . GLU A 1 98 ? 8.172 -20.719 -25.844 1 96.88 98 GLU A C 1
ATOM 830 O O . GLU A 1 98 ? 9.367 -20.719 -26.156 1 96.88 98 GLU A O 1
ATOM 835 N N . TRP A 1 99 ? 7.539 -19.891 -25.109 1 96.44 99 TRP A N 1
ATOM 836 C CA . TRP A 1 99 ? 8.297 -18.797 -24.484 1 96.44 99 TRP A CA 1
ATOM 837 C C . TRP A 1 99 ? 8.062 -18.766 -22.969 1 96.44 99 TRP A C 1
ATOM 839 O O . TRP A 1 99 ? 6.953 -19.031 -22.5 1 96.44 99 TRP A O 1
ATOM 849 N N . GLU A 1 100 ? 9.117 -18.484 -22.25 1 97.5 100 GLU A N 1
ATOM 850 C CA . GLU A 1 100 ? 9.086 -18.281 -20.812 1 97.5 100 GLU A CA 1
ATOM 851 C C . GLU A 1 100 ? 9.68 -16.922 -20.438 1 97.5 100 GLU A C 1
ATOM 853 O O . GLU A 1 100 ? 10.812 -16.609 -20.812 1 97.5 100 GLU A O 1
ATOM 858 N N . PHE A 1 101 ? 8.93 -16.156 -19.781 1 98 101 PHE A N 1
ATOM 859 C CA . PHE A 1 101 ? 9.367 -14.836 -19.359 1 98 101 PHE A CA 1
ATOM 860 C C . PHE A 1 101 ? 9.641 -14.812 -17.859 1 98 101 PHE A C 1
ATOM 862 O O . PHE A 1 101 ? 8.867 -15.359 -17.078 1 98 101 PHE A O 1
ATOM 869 N N . ILE A 1 102 ? 10.75 -14.195 -17.438 1 97.38 102 ILE A N 1
ATOM 870 C CA . ILE A 1 102 ? 11.047 -14.07 -16.016 1 97.38 102 ILE A CA 1
ATOM 871 C C . ILE A 1 102 ? 11.305 -12.602 -15.68 1 97.38 102 ILE A C 1
ATOM 873 O O . ILE A 1 102 ? 11.93 -11.875 -16.453 1 97.38 102 ILE A O 1
ATOM 877 N N . ASP A 1 103 ? 10.828 -12.141 -14.625 1 97.19 103 ASP A N 1
ATOM 878 C CA . ASP A 1 103 ? 11.047 -10.789 -14.109 1 97.19 103 ASP A CA 1
ATOM 879 C C . ASP A 1 103 ? 10.758 -10.719 -12.617 1 97.19 103 ASP A C 1
ATOM 881 O O . ASP A 1 103 ? 10.234 -11.672 -12.031 1 97.19 103 ASP A O 1
ATOM 885 N N . GLY A 1 104 ? 11.234 -9.711 -11.969 1 95.69 104 GLY A N 1
ATOM 886 C CA . GLY A 1 104 ? 10.961 -9.438 -10.562 1 95.69 104 GLY A CA 1
ATOM 887 C C . GLY A 1 104 ? 10.227 -8.133 -10.336 1 95.69 104 GLY A C 1
ATOM 888 O O . GLY A 1 104 ? 10.344 -7.199 -11.133 1 95.69 104 GLY A O 1
ATOM 889 N N . SER A 1 105 ? 9.453 -8.102 -9.336 1 94.62 105 SER A N 1
ATOM 890 C CA . SER A 1 105 ? 8.75 -6.879 -8.961 1 94.62 105 SER A CA 1
ATOM 891 C C . SER A 1 105 ? 8.812 -6.645 -7.457 1 94.62 105 SER A C 1
ATOM 893 O O . SER A 1 105 ? 8.578 -7.562 -6.672 1 94.62 105 SER A O 1
ATOM 895 N N . ILE A 1 106 ? 9.141 -5.457 -7.035 1 92.62 106 ILE A N 1
ATOM 896 C CA . ILE A 1 106 ? 9.25 -5.09 -5.629 1 92.62 106 ILE A CA 1
ATOM 897 C C . ILE A 1 106 ? 7.887 -4.645 -5.102 1 92.62 106 ILE A C 1
ATOM 899 O O . ILE A 1 106 ? 7.133 -3.975 -5.809 1 92.62 106 ILE A O 1
ATOM 903 N N . VAL A 1 107 ? 7.602 -5.102 -3.926 1 93.19 107 VAL A N 1
ATOM 904 C CA . VAL A 1 107 ? 6.367 -4.746 -3.234 1 93.19 107 VAL A CA 1
ATOM 905 C C . VAL A 1 107 ? 6.688 -4.164 -1.861 1 93.19 107 VAL A C 1
ATOM 907 O O . VAL A 1 107 ? 7.512 -4.715 -1.124 1 93.19 107 VAL A O 1
ATOM 910 N N . LYS A 1 108 ? 6.121 -3.029 -1.525 1 92.44 108 LYS A N 1
ATOM 911 C CA . LYS A 1 108 ? 6.273 -2.449 -0.195 1 92.44 108 LYS A CA 1
ATOM 912 C C . LYS A 1 108 ? 5.578 -3.303 0.862 1 92.44 108 LYS A C 1
ATOM 914 O O . LYS A 1 108 ? 4.48 -3.811 0.631 1 92.44 108 LYS A O 1
ATOM 919 N N . ALA A 1 109 ? 6.23 -3.469 1.965 1 92.94 109 ALA A N 1
ATOM 920 C CA . ALA A 1 109 ? 5.629 -4.148 3.109 1 92.94 109 ALA A CA 1
ATOM 921 C C . ALA A 1 109 ? 5.219 -3.15 4.188 1 92.94 109 ALA A C 1
ATOM 923 O O . ALA A 1 109 ? 6.012 -2.291 4.582 1 92.94 109 ALA A O 1
ATOM 924 N N . HIS A 1 110 ? 4.031 -3.221 4.562 1 93.12 110 HIS A N 1
ATOM 925 C CA . HIS A 1 110 ? 3.504 -2.32 5.582 1 93.12 110 HIS A CA 1
ATOM 926 C C . HIS A 1 110 ? 4.234 -2.502 6.906 1 93.12 110 HIS A C 1
ATOM 928 O O . HIS A 1 110 ? 4.762 -3.58 7.188 1 93.12 110 HIS A O 1
ATOM 934 N N . GLN A 1 111 ? 4.289 -1.509 7.773 1 88.06 111 GLN A N 1
ATOM 935 C CA . GLN A 1 111 ? 5.023 -1.542 9.031 1 88.06 111 GLN A CA 1
ATOM 936 C C . GLN A 1 111 ? 4.488 -2.633 9.953 1 88.06 111 GLN A C 1
ATOM 938 O O . GLN A 1 111 ? 5.223 -3.166 10.789 1 88.06 111 GLN A O 1
ATOM 943 N N . HIS A 1 112 ? 3.25 -2.939 9.75 1 84.69 112 HIS A N 1
ATOM 944 C CA . HIS A 1 112 ? 2.652 -3.939 10.625 1 84.69 112 HIS A CA 1
ATOM 945 C C . HIS A 1 112 ? 2.912 -5.352 10.109 1 84.69 112 HIS A C 1
ATOM 947 O O . HIS A 1 112 ? 2.5 -6.332 10.734 1 84.69 112 HIS A O 1
ATOM 953 N N . SER A 1 113 ? 3.48 -5.441 9 1 82.62 113 SER A N 1
ATOM 954 C CA . SER A 1 113 ? 3.775 -6.758 8.438 1 82.62 113 SER A CA 1
ATOM 955 C C . SER A 1 113 ? 5.051 -7.34 9.039 1 82.62 113 SER A C 1
ATOM 957 O O . SER A 1 113 ? 5.43 -8.469 8.719 1 82.62 113 SER A O 1
ATOM 959 N N . THR A 1 114 ? 5.703 -6.508 9.883 1 72 114 THR A N 1
ATOM 960 C CA . THR A 1 114 ? 6.945 -6.977 10.492 1 72 114 THR A CA 1
ATOM 961 C C . THR A 1 114 ? 6.699 -7.449 11.922 1 72 114 THR A C 1
ATOM 963 O O . THR A 1 114 ? 5.656 -7.156 12.508 1 72 114 THR A O 1
ATOM 966 N N . GLY A 1 115 ? 7.559 -8.359 12.461 1 60.97 115 GLY A N 1
ATOM 967 C CA . GLY A 1 115 ? 7.512 -8.734 13.867 1 60.97 115 GLY A CA 1
ATOM 968 C C . GLY A 1 115 ? 6.918 -10.109 14.102 1 60.97 115 GLY A C 1
ATOM 969 O O . GLY A 1 115 ? 6.402 -10.398 15.18 1 60.97 115 GLY A O 1
ATOM 970 N N . ALA A 1 116 ? 6.836 -10.852 12.984 1 63.56 116 ALA A N 1
ATOM 971 C CA . ALA A 1 116 ? 6.379 -12.219 13.227 1 63.56 116 ALA A CA 1
ATOM 972 C C . ALA A 1 116 ? 7.297 -12.938 14.211 1 63.56 116 ALA A C 1
ATOM 974 O O . ALA A 1 116 ? 8.516 -12.781 14.156 1 63.56 116 ALA A O 1
ATOM 975 N N . ALA A 1 117 ? 6.773 -13.25 15.289 1 54.81 117 ALA A N 1
ATOM 976 C CA . ALA A 1 117 ? 7.543 -14.039 16.25 1 54.81 117 ALA A CA 1
ATOM 977 C C . ALA A 1 117 ? 8.141 -15.281 15.594 1 54.81 117 ALA A C 1
ATOM 979 O O . ALA A 1 117 ? 8.031 -16.391 16.125 1 54.81 117 ALA A O 1
ATOM 980 N N . SER A 1 118 ? 8.414 -15.297 14.312 1 58.25 118 SER A N 1
ATOM 981 C CA . SER A 1 118 ? 8.898 -16.5 13.641 1 58.25 118 SER A CA 1
ATOM 982 C C . SER A 1 118 ? 10.406 -16.422 13.406 1 58.25 118 SER A C 1
ATOM 984 O O . SER A 1 118 ? 10.961 -15.344 13.242 1 58.25 118 SER A O 1
ATOM 986 N N . SER A 1 119 ? 11.141 -17.453 13.602 1 62.22 119 SER A N 1
ATOM 987 C CA . SER A 1 119 ? 12.57 -17.578 13.344 1 62.22 119 SER A CA 1
ATOM 988 C C . SER A 1 119 ? 12.852 -17.672 11.852 1 62.22 119 SER A C 1
ATOM 990 O O . SER A 1 119 ? 14.008 -17.562 11.422 1 62.22 119 SER A O 1
ATOM 992 N N . ASP A 1 120 ? 11.812 -17.719 11.062 1 68.31 120 ASP A N 1
ATOM 993 C CA . ASP A 1 120 ? 11.961 -17.953 9.633 1 68.31 120 ASP A CA 1
ATOM 994 C C . ASP A 1 120 ? 12.172 -16.641 8.875 1 68.31 120 ASP A C 1
ATOM 996 O O . ASP A 1 120 ? 11.836 -15.57 9.375 1 68.31 120 ASP A O 1
ATOM 1000 N N . ASP A 1 121 ? 12.859 -16.781 7.789 1 74.44 121 ASP A N 1
ATOM 1001 C CA . ASP A 1 121 ? 12.977 -15.656 6.863 1 74.44 121 ASP A CA 1
ATOM 1002 C C . ASP A 1 121 ? 11.617 -15.305 6.262 1 74.44 121 ASP A C 1
ATOM 1004 O O . ASP A 1 121 ? 11.086 -16.047 5.438 1 74.44 121 ASP A O 1
ATOM 1008 N N . GLU A 1 122 ? 11.094 -14.312 6.629 1 81.5 122 GLU A N 1
ATOM 1009 C CA . GLU A 1 122 ? 9.742 -13.93 6.23 1 81.5 122 GLU A CA 1
ATOM 1010 C C . GLU A 1 122 ? 9.758 -13.125 4.934 1 81.5 122 GLU A C 1
ATOM 1012 O O . GLU A 1 122 ? 8.719 -12.633 4.488 1 81.5 122 GLU A O 1
ATOM 1017 N N . ALA A 1 123 ? 10.945 -13.039 4.273 1 84.44 123 ALA A N 1
ATOM 1018 C CA . ALA A 1 123 ? 11.062 -12.445 2.947 1 84.44 123 ALA A CA 1
ATOM 1019 C C . ALA A 1 123 ? 10.688 -10.969 2.971 1 84.44 123 ALA A C 1
ATOM 1021 O O . ALA A 1 123 ? 9.953 -10.492 2.1 1 84.44 123 ALA A O 1
ATOM 1022 N N . ILE A 1 124 ? 11.062 -10.289 3.979 1 83.5 124 ILE A N 1
ATOM 1023 C CA . ILE A 1 124 ? 10.938 -8.836 4.062 1 83.5 124 ILE A CA 1
ATOM 1024 C C . ILE A 1 124 ? 12.32 -8.211 4.223 1 83.5 124 ILE A C 1
ATOM 1026 O O . ILE A 1 124 ? 13.047 -8.523 5.168 1 83.5 124 ILE A O 1
ATOM 1030 N N . GLY A 1 125 ? 12.703 -7.531 3.242 1 79.44 125 GLY A N 1
ATOM 1031 C CA . GLY A 1 125 ? 13.984 -6.84 3.27 1 79.44 125 GLY A CA 1
ATOM 1032 C C . GLY A 1 125 ? 13.852 -5.367 3.611 1 79.44 125 GLY A C 1
ATOM 1033 O O . GLY A 1 125 ? 12.773 -4.789 3.502 1 79.44 125 GLY A O 1
ATOM 1034 N N . LYS A 1 126 ? 14.867 -4.84 4.121 1 78.19 126 LYS A N 1
ATOM 1035 C CA . LYS A 1 126 ? 14.906 -3.416 4.434 1 78.19 126 LYS A CA 1
ATOM 1036 C C . LYS A 1 126 ? 15.578 -2.629 3.311 1 78.19 126 LYS A C 1
ATOM 1038 O O . LYS A 1 126 ? 16.562 -3.082 2.732 1 78.19 126 LYS A O 1
ATOM 1043 N N . SER A 1 127 ? 14.867 -1.584 2.766 1 68.69 127 SER A N 1
ATOM 1044 C CA . SER A 1 127 ? 15.438 -0.643 1.809 1 68.69 127 SER A CA 1
ATOM 1045 C C . SER A 1 127 ? 15.328 0.792 2.312 1 68.69 127 SER A C 1
ATOM 1047 O O . SER A 1 127 ? 14.797 1.037 3.396 1 68.69 127 SER A O 1
ATOM 1049 N N . VAL A 1 128 ? 15.977 1.676 1.555 1 61.47 128 VAL A N 1
ATOM 1050 C CA . VAL A 1 128 ? 15.891 3.1 1.865 1 61.47 128 VAL A CA 1
ATOM 1051 C C . VAL A 1 128 ? 14.43 3.523 1.951 1 61.47 128 VAL A C 1
ATOM 1053 O O . VAL A 1 128 ? 14.062 4.344 2.795 1 61.47 128 VAL A O 1
ATOM 1056 N N . ALA A 1 129 ? 13.633 2.85 1.23 1 65.31 129 ALA A N 1
ATOM 1057 C CA . ALA A 1 129 ? 12.227 3.238 1.175 1 65.31 129 ALA A CA 1
ATOM 1058 C C . ALA A 1 129 ? 11.398 2.432 2.168 1 65.31 129 ALA A C 1
ATOM 1060 O O . ALA A 1 129 ? 10.164 2.529 2.182 1 65.31 129 ALA A O 1
ATOM 1061 N N . GLY A 1 130 ? 12.07 1.629 2.986 1 78.25 130 GLY A N 1
ATOM 1062 C CA . GLY A 1 130 ? 11.336 0.873 3.986 1 78.25 130 GLY A CA 1
ATOM 1063 C C . GLY A 1 130 ? 11.352 -0.624 3.736 1 78.25 130 GLY A C 1
ATOM 1064 O O . GLY A 1 130 ? 12.242 -1.134 3.053 1 78.25 130 GLY A O 1
ATOM 1065 N N . ASN A 1 131 ? 10.461 -1.289 4.387 1 88.12 131 ASN A N 1
ATOM 1066 C CA . ASN A 1 131 ? 10.352 -2.738 4.262 1 88.12 131 ASN A CA 1
ATOM 1067 C C . ASN A 1 131 ? 9.75 -3.146 2.92 1 88.12 131 ASN A C 1
ATOM 1069 O O . ASN A 1 131 ? 8.773 -2.553 2.469 1 88.12 131 ASN A O 1
ATOM 1073 N N . THR A 1 132 ? 10.438 -4.086 2.262 1 91.44 132 THR A N 1
ATOM 1074 C CA . THR A 1 132 ? 9.945 -4.488 0.95 1 91.44 132 THR A CA 1
ATOM 1075 C C . THR A 1 132 ? 10.07 -5.996 0.765 1 91.44 132 THR A C 1
ATOM 1077 O O . THR A 1 132 ? 10.836 -6.652 1.478 1 91.44 132 THR A O 1
ATOM 1080 N N . THR A 1 133 ? 9.359 -6.555 -0.062 1 94.12 133 THR A N 1
ATOM 1081 C CA . THR A 1 133 ? 9.445 -7.922 -0.554 1 94.12 133 THR A CA 1
ATOM 1082 C C . THR A 1 133 ? 9.484 -7.949 -2.08 1 94.12 133 THR A C 1
ATOM 1084 O O . THR A 1 133 ? 9.211 -6.938 -2.73 1 94.12 133 THR A O 1
ATOM 1087 N N . LYS A 1 134 ? 10.039 -8.953 -2.619 1 93.94 134 LYS A N 1
ATOM 1088 C CA . LYS A 1 134 ? 10.148 -9.07 -4.07 1 93.94 134 LYS A CA 1
ATOM 1089 C C . LYS A 1 134 ? 9.5 -10.359 -4.562 1 93.94 134 LYS A C 1
ATOM 1091 O O . LYS A 1 134 ? 9.664 -11.422 -3.955 1 93.94 134 LYS A O 1
ATOM 1096 N N . ILE A 1 135 ? 8.656 -10.273 -5.602 1 97.19 135 ILE A N 1
ATOM 1097 C CA . ILE A 1 135 ? 8.078 -11.438 -6.277 1 97.19 135 ILE A CA 1
ATOM 1098 C C . ILE A 1 135 ? 8.859 -11.727 -7.559 1 97.19 135 ILE A C 1
ATOM 1100 O O . ILE A 1 135 ? 8.969 -10.859 -8.438 1 97.19 135 ILE A O 1
ATOM 1104 N N . HIS A 1 136 ? 9.445 -12.859 -7.668 1 97.62 136 HIS A N 1
ATOM 1105 C CA . HIS A 1 136 ? 10.039 -13.344 -8.906 1 97.62 136 HIS A CA 1
ATOM 1106 C C . HIS A 1 136 ? 9.07 -14.234 -9.672 1 97.62 136 HIS A C 1
ATOM 1108 O O . HIS A 1 136 ? 8.648 -15.281 -9.164 1 97.62 136 HIS A O 1
ATOM 1114 N N . MET A 1 137 ? 8.75 -13.828 -10.859 1 97.88 137 MET A N 1
ATOM 1115 C CA . MET A 1 137 ? 7.652 -14.461 -11.586 1 97.88 137 MET A CA 1
ATOM 1116 C C . MET A 1 137 ? 8.133 -15.023 -12.914 1 97.88 137 MET A C 1
ATOM 1118 O O . MET A 1 137 ? 8.961 -14.414 -13.594 1 97.88 137 MET A O 1
ATOM 1122 N N . ALA A 1 138 ? 7.672 -16.188 -13.234 1 97.88 138 ALA A N 1
ATOM 1123 C CA . ALA A 1 138 ? 7.785 -16.766 -14.57 1 97.88 138 ALA A CA 1
ATOM 1124 C C . ALA A 1 138 ? 6.426 -16.844 -15.258 1 97.88 138 ALA A C 1
ATOM 1126 O O . ALA A 1 138 ? 5.441 -17.266 -14.648 1 97.88 138 ALA A O 1
ATOM 1127 N N . ALA A 1 139 ? 6.355 -16.422 -16.469 1 97.56 139 ALA A N 1
ATOM 1128 C CA . ALA A 1 139 ? 5.117 -16.406 -17.234 1 97.56 139 ALA A CA 1
ATOM 1129 C C . ALA A 1 139 ? 5.27 -17.219 -18.531 1 97.56 139 ALA A C 1
ATOM 1131 O O . ALA A 1 139 ? 6.367 -17.281 -19.094 1 97.56 139 ALA A O 1
ATOM 1132 N N . ASP A 1 140 ? 4.203 -17.734 -19 1 97 140 ASP A N 1
ATOM 1133 C CA . ASP A 1 140 ? 4.227 -18.484 -20.25 1 97 140 ASP A CA 1
ATOM 1134 C C . ASP A 1 140 ? 3.932 -17.562 -21.438 1 97 140 ASP A C 1
ATOM 1136 O O . ASP A 1 140 ? 3.891 -16.344 -21.297 1 97 140 ASP A O 1
ATOM 1140 N N . ALA A 1 141 ? 3.783 -18.141 -22.578 1 96.44 141 ALA A N 1
ATOM 1141 C CA . ALA A 1 141 ? 3.658 -17.375 -23.812 1 96.44 141 ALA A CA 1
ATOM 1142 C C . ALA A 1 141 ? 2.32 -16.641 -23.875 1 96.44 141 ALA A C 1
ATOM 1144 O O . ALA A 1 141 ? 2.15 -15.711 -24.672 1 96.44 141 ALA A O 1
ATOM 1145 N N . HIS A 1 142 ? 1.354 -17.047 -23.047 1 94.44 142 HIS A N 1
ATOM 1146 C CA . HIS A 1 142 ? 0.048 -16.406 -23.016 1 94.44 142 HIS A CA 1
ATOM 1147 C C . HIS A 1 142 ? -0.009 -15.336 -21.938 1 94.44 142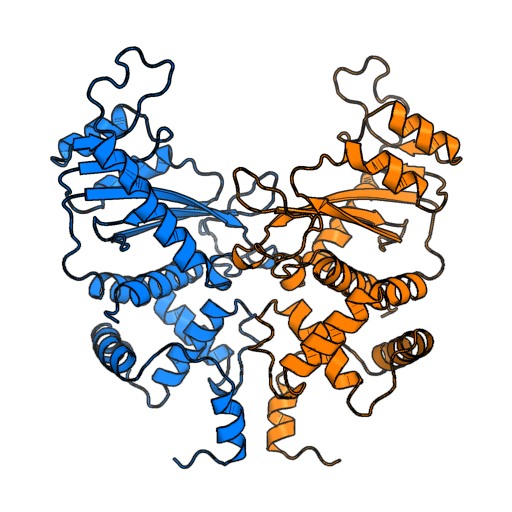 HIS A C 1
ATOM 1149 O O . HIS A 1 142 ? -1.043 -14.688 -21.75 1 94.44 142 HIS A O 1
ATOM 1155 N N . GLY A 1 143 ? 1.066 -15.219 -21.234 1 94.69 143 GLY A N 1
ATOM 1156 C CA . GLY A 1 143 ? 1.081 -14.25 -20.141 1 94.69 143 GLY A CA 1
ATOM 1157 C C . GLY A 1 143 ? 0.423 -14.758 -18.875 1 94.69 143 GLY A C 1
ATOM 1158 O O . GLY A 1 143 ? -0.228 -14 -18.156 1 94.69 143 GLY A O 1
ATOM 1159 N N . LEU A 1 144 ? 0.483 -16 -18.672 1 96.25 144 LEU A N 1
ATOM 1160 C CA . LEU A 1 144 ? -0.034 -16.609 -17.438 1 96.25 144 LEU A CA 1
ATOM 1161 C C . LEU A 1 144 ? 1.103 -17.141 -16.578 1 96.25 144 LEU A C 1
ATOM 1163 O O . LEU A 1 144 ? 2.109 -17.625 -17.109 1 96.25 144 LEU A O 1
ATOM 1167 N N . THR A 1 145 ? 0.894 -17.031 -15.312 1 97.44 145 THR A N 1
ATOM 1168 C CA . THR A 1 145 ? 1.955 -17.375 -14.375 1 97.44 145 THR A CA 1
ATOM 1169 C C . THR A 1 145 ? 2.23 -18.875 -14.391 1 97.44 145 THR A C 1
ATOM 1171 O O . THR A 1 145 ? 1.301 -19.672 -14.32 1 97.44 145 THR A O 1
ATOM 1174 N N . ILE A 1 146 ? 3.465 -19.203 -14.516 1 97.25 146 ILE A N 1
ATOM 1175 C CA . ILE A 1 146 ? 3.908 -20.594 -14.383 1 97.25 146 ILE A CA 1
ATOM 1176 C C . ILE A 1 146 ? 4.266 -20.875 -12.922 1 97.25 146 ILE A C 1
ATOM 1178 O O . ILE A 1 146 ? 3.816 -21.875 -12.359 1 97.25 146 ILE A O 1
ATOM 1182 N N . ASP A 1 147 ? 5.043 -20.016 -12.398 1 97.19 147 ASP A N 1
ATOM 1183 C CA . ASP A 1 147 ? 5.523 -20.141 -11.023 1 97.19 147 ASP A CA 1
ATOM 1184 C C . ASP A 1 147 ? 6.059 -18.797 -10.516 1 97.19 147 ASP A C 1
ATOM 1186 O O . ASP A 1 147 ? 6.234 -17.859 -11.297 1 97.19 147 ASP A O 1
ATOM 1190 N N . PHE A 1 148 ? 6.23 -18.75 -9.203 1 97.81 148 PHE A N 1
ATOM 1191 C CA . PHE A 1 148 ? 6.828 -17.562 -8.625 1 97.81 148 PHE A CA 1
ATOM 1192 C C . PHE A 1 148 ? 7.512 -17.875 -7.301 1 97.81 148 PHE A C 1
ATOM 1194 O O . PHE A 1 148 ? 7.254 -18.922 -6.703 1 97.81 148 PHE A O 1
ATOM 1201 N N . ILE A 1 149 ? 8.414 -17.031 -6.887 1 96.75 149 ILE A N 1
ATOM 1202 C CA . ILE A 1 149 ? 9.07 -17.094 -5.586 1 96.75 149 ILE A CA 1
ATOM 1203 C C . ILE A 1 149 ? 9.062 -15.711 -4.934 1 96.75 149 ILE A C 1
ATOM 1205 O O . ILE A 1 149 ? 9.094 -14.695 -5.629 1 96.75 149 ILE A O 1
ATOM 1209 N N . VAL A 1 150 ? 8.969 -15.727 -3.607 1 96.62 150 VAL A N 1
ATOM 1210 C CA . VAL A 1 150 ? 8.961 -14.477 -2.857 1 96.62 150 VAL A CA 1
ATOM 1211 C C . VAL A 1 150 ? 10.242 -14.367 -2.031 1 96.62 150 VAL A C 1
ATOM 1213 O O . VAL A 1 150 ? 10.625 -15.312 -1.343 1 96.62 150 VAL A O 1
ATOM 1216 N N . THR A 1 151 ? 10.961 -13.281 -2.125 1 95.75 151 THR A N 1
ATOM 1217 C CA . THR A 1 151 ? 12.172 -13.008 -1.353 1 95.75 151 THR A CA 1
ATOM 1218 C C . THR A 1 151 ? 12.109 -11.609 -0.738 1 95.75 151 THR A C 1
ATOM 1220 O O . THR A 1 151 ? 11.141 -10.875 -0.944 1 95.75 151 THR A O 1
ATOM 1223 N N . GLY A 1 152 ? 13.125 -11.312 0.087 1 93.5 152 GLY A N 1
ATOM 1224 C CA . GLY A 1 152 ? 13.25 -9.93 0.515 1 93.5 152 GLY A CA 1
ATOM 1225 C C . GLY A 1 152 ? 13.508 -8.969 -0.632 1 93.5 152 GLY A C 1
ATOM 1226 O O . GLY A 1 152 ? 14.078 -9.352 -1.653 1 93.5 152 GLY A O 1
ATOM 1227 N N . GLY A 1 153 ? 13.094 -7.773 -0.47 1 90.56 153 GLY A N 1
ATOM 1228 C CA . GLY A 1 153 ? 13.195 -6.77 -1.519 1 90.56 153 GLY A CA 1
ATOM 1229 C C . GLY A 1 153 ? 14.625 -6.469 -1.915 1 90.56 153 GLY A C 1
ATOM 1230 O O . GLY A 1 153 ? 14.883 -6.004 -3.027 1 90.56 153 GLY A O 1
ATOM 1231 N N . GLU A 1 154 ? 15.539 -6.762 -1.075 1 88.5 154 GLU A N 1
ATOM 1232 C CA . GLU A 1 154 ? 16.938 -6.414 -1.29 1 88.5 154 GLU A CA 1
ATOM 1233 C C . GLU A 1 154 ? 17.641 -7.457 -2.152 1 88.5 154 GLU A C 1
ATOM 1235 O O . GLU A 1 154 ? 18.734 -7.215 -2.662 1 88.5 154 GLU A O 1
ATOM 1240 N N . VAL A 1 155 ? 17 -8.594 -2.33 1 90.81 155 VAL A N 1
ATOM 1241 C CA . VAL A 1 155 ? 17.609 -9.688 -3.072 1 90.81 155 VAL A CA 1
ATOM 1242 C C . VAL A 1 155 ? 17.594 -9.375 -4.566 1 90.81 155 VAL A C 1
ATOM 1244 O O . VAL A 1 155 ? 16.531 -9.125 -5.141 1 90.81 155 VAL A O 1
ATOM 1247 N N . HIS A 1 156 ? 18.719 -9.391 -5.168 1 91.62 156 HIS A N 1
ATOM 1248 C CA . HIS A 1 156 ? 18.828 -9.109 -6.598 1 91.62 156 HIS A CA 1
ATOM 1249 C C . HIS A 1 156 ? 18.203 -10.227 -7.426 1 91.62 156 HIS A C 1
ATOM 1251 O O . HIS A 1 156 ? 18.375 -11.406 -7.109 1 91.62 156 HIS A O 1
ATOM 1257 N N . ASN A 1 157 ? 17.547 -9.836 -8.484 1 92.69 157 ASN A N 1
ATOM 1258 C CA . ASN A 1 157 ? 16.891 -10.805 -9.359 1 92.69 157 ASN A CA 1
ATOM 1259 C C . ASN A 1 157 ? 17.875 -11.859 -9.859 1 92.69 157 ASN A C 1
ATOM 1261 O O . ASN A 1 157 ? 17.547 -13.047 -9.906 1 92.69 157 ASN A O 1
ATOM 1265 N N . CYS A 1 158 ? 19.047 -11.484 -10.156 1 92.25 158 CYS A N 1
ATOM 1266 C CA . CYS A 1 158 ? 20.031 -12.367 -10.773 1 92.25 158 CYS A CA 1
ATOM 1267 C C . CYS A 1 158 ? 20.516 -13.43 -9.789 1 92.25 158 CYS A C 1
ATOM 1269 O O . CYS A 1 158 ? 20.969 -14.5 -10.195 1 92.25 158 CYS A O 1
ATOM 1271 N N . LYS A 1 159 ? 20.391 -13.117 -8.555 1 92.62 159 LYS A N 1
ATOM 1272 C CA . LYS A 1 159 ? 20.828 -14.07 -7.539 1 92.62 159 LYS A CA 1
ATOM 1273 C C . LYS A 1 159 ? 19.812 -15.211 -7.406 1 92.62 159 LYS A C 1
ATOM 1275 O O . LYS A 1 159 ? 20.203 -16.344 -7.109 1 92.62 159 LYS A O 1
ATOM 1280 N N . VAL A 1 160 ? 18.594 -14.969 -7.602 1 94.81 160 VAL A N 1
ATOM 1281 C CA . VAL A 1 160 ? 17.516 -15.938 -7.418 1 94.81 160 VAL A CA 1
ATOM 1282 C C . VAL A 1 160 ? 17.281 -16.703 -8.719 1 94.81 160 VAL A C 1
ATOM 1284 O O . VAL A 1 160 ? 16.828 -17.844 -8.695 1 94.81 160 VAL A O 1
ATOM 1287 N N . ALA A 1 161 ? 17.656 -16.203 -9.844 1 96.81 161 ALA A N 1
ATOM 1288 C CA . ALA A 1 161 ? 17.266 -16.656 -11.172 1 96.81 161 ALA A CA 1
ATOM 1289 C C . ALA A 1 161 ? 17.75 -18.078 -11.43 1 96.81 161 ALA A C 1
ATOM 1291 O O . ALA A 1 161 ? 17 -18.922 -11.93 1 96.81 161 ALA A O 1
ATOM 1292 N N . PRO A 1 162 ? 19.047 -18.406 -11.078 1 95.94 162 PRO A N 1
ATOM 1293 C CA . PRO A 1 162 ? 19.516 -19.75 -11.375 1 95.94 162 PRO A CA 1
ATOM 1294 C C . PRO A 1 162 ? 18.656 -20.844 -10.734 1 95.94 162 PRO A C 1
ATOM 1296 O O . PRO A 1 162 ? 18.203 -21.766 -11.422 1 95.94 162 PRO A O 1
ATOM 1299 N N . GLN A 1 163 ? 18.406 -20.641 -9.484 1 94.88 163 GLN A N 1
ATOM 1300 C CA . GLN A 1 163 ? 17.578 -21.609 -8.789 1 94.88 163 GLN A CA 1
ATOM 1301 C C . GLN A 1 163 ? 16.156 -21.594 -9.32 1 94.88 163 GLN A C 1
ATOM 1303 O O . GLN A 1 163 ? 15.531 -22.656 -9.492 1 94.88 163 GLN A O 1
ATOM 1308 N N . PHE A 1 164 ? 15.656 -20.453 -9.562 1 96.81 164 PHE A N 1
ATOM 1309 C CA . PHE A 1 164 ? 14.289 -20.281 -10.031 1 96.81 164 PHE A CA 1
ATOM 1310 C C . PHE A 1 164 ? 14.094 -20.953 -11.391 1 96.81 164 PHE A C 1
ATOM 1312 O O . PHE A 1 164 ? 13.172 -21.75 -11.57 1 96.81 164 PHE A O 1
ATOM 1319 N N . ILE A 1 165 ? 14.992 -20.781 -12.297 1 96 165 ILE A N 1
ATOM 1320 C CA . ILE A 1 165 ? 14.906 -21.297 -13.656 1 96 165 ILE A CA 1
ATOM 1321 C C . ILE A 1 165 ? 15.023 -22.828 -13.633 1 96 165 ILE A C 1
ATOM 1323 O O . ILE A 1 165 ? 14.312 -23.516 -14.359 1 96 165 ILE A O 1
ATOM 1327 N N . THR A 1 166 ? 15.891 -23.281 -12.773 1 95.25 166 THR A N 1
ATOM 1328 C CA . THR A 1 166 ? 16.094 -24.734 -12.672 1 95.25 166 THR A CA 1
ATOM 1329 C C . THR A 1 166 ? 14.812 -25.438 -12.273 1 95.25 166 THR A C 1
ATOM 1331 O O . THR A 1 166 ? 14.555 -26.562 -12.703 1 95.25 166 THR A O 1
ATOM 1334 N N . GLN A 1 167 ? 13.984 -24.75 -11.539 1 93.88 167 GLN A N 1
ATOM 1335 C CA . GLN A 1 167 ? 12.75 -25.344 -11.031 1 93.88 167 GLN A CA 1
ATOM 1336 C C . GLN A 1 167 ? 11.617 -25.219 -12.047 1 93.88 167 GLN A C 1
ATOM 1338 O O . GLN A 1 167 ? 10.578 -25.859 -11.906 1 93.88 167 GLN A O 1
ATOM 1343 N N . LEU A 1 168 ? 11.812 -24.438 -13.062 1 95.5 168 LEU A N 1
ATOM 1344 C CA . LEU A 1 168 ? 10.773 -24.203 -14.055 1 95.5 168 LEU A CA 1
ATOM 1345 C C . LEU A 1 168 ? 10.766 -25.297 -15.117 1 95.5 168 LEU A C 1
ATOM 1347 O O . LEU A 1 168 ? 11.781 -25.938 -15.344 1 95.5 168 LEU A O 1
ATOM 1351 N N . PRO A 1 169 ? 9.648 -25.516 -15.719 1 94.44 169 PRO A N 1
ATOM 1352 C CA . PRO A 1 169 ? 9.633 -26.438 -16.859 1 94.44 169 PRO A CA 1
ATOM 1353 C C . PRO A 1 169 ? 10.484 -25.922 -18.031 1 94.44 169 PRO A C 1
ATOM 1355 O O . PRO A 1 169 ? 10.758 -24.734 -18.125 1 94.44 169 PRO A O 1
ATOM 1358 N N . SER A 1 170 ? 10.867 -26.859 -18.891 1 94 170 SER A N 1
ATOM 1359 C CA . SER A 1 170 ? 11.695 -26.516 -20.031 1 94 170 SER A CA 1
ATOM 1360 C C . SER A 1 170 ? 10.891 -25.75 -21.078 1 94 170 SER A C 1
ATOM 1362 O O . SER A 1 170 ? 9.812 -26.203 -21.484 1 94 170 SER A O 1
ATOM 1364 N N . ALA A 1 171 ? 11.422 -24.625 -21.453 1 97.06 171 ALA A N 1
ATOM 1365 C CA . ALA A 1 171 ? 10.836 -23.812 -22.516 1 97.06 171 ALA A CA 1
ATOM 1366 C C . ALA A 1 171 ? 11.781 -23.688 -23.703 1 97.06 171 ALA A C 1
ATOM 1368 O O . ALA A 1 171 ? 12.977 -23.984 -23.578 1 97.06 171 ALA A O 1
ATOM 1369 N N . ASP A 1 172 ? 11.258 -23.344 -24.828 1 97.88 172 ASP A N 1
ATOM 1370 C CA . ASP A 1 172 ? 12.117 -23.172 -26 1 97.88 172 ASP A CA 1
ATOM 1371 C C . ASP A 1 172 ? 13.016 -21.953 -25.844 1 97.88 172 ASP A C 1
ATOM 1373 O O . ASP A 1 172 ? 14.195 -21.984 -26.188 1 97.88 172 ASP A O 1
ATOM 1377 N N . TYR A 1 173 ? 12.383 -20.922 -25.359 1 98.12 173 TYR A N 1
ATOM 1378 C CA . TYR A 1 173 ? 13.094 -19.672 -25.156 1 98.12 173 TYR A CA 1
ATOM 1379 C C . TYR A 1 173 ? 12.852 -19.141 -23.75 1 98.12 173 TYR A C 1
ATOM 1381 O O . TYR A 1 173 ? 11.734 -19.219 -23.219 1 98.12 173 TYR A O 1
ATOM 1389 N N . THR A 1 174 ? 13.82 -18.656 -23.109 1 97.75 174 THR A N 1
ATOM 1390 C CA . THR A 1 174 ? 13.711 -17.953 -21.844 1 97.75 174 THR A CA 1
ATOM 1391 C C . THR A 1 174 ? 14.102 -16.484 -22 1 97.75 174 THR A C 1
ATOM 1393 O O . THR A 1 174 ? 15.227 -16.172 -22.391 1 97.75 174 THR A O 1
ATOM 1396 N N . ILE A 1 175 ? 13.156 -15.609 -21.75 1 98.06 175 ILE A N 1
ATOM 1397 C CA . ILE A 1 175 ? 13.336 -14.18 -22 1 98.06 175 ILE A CA 1
ATOM 1398 C C . ILE A 1 175 ? 13.422 -13.438 -20.656 1 98.06 175 ILE A C 1
ATOM 1400 O O . ILE A 1 175 ? 12.586 -13.641 -19.781 1 98.06 175 ILE A O 1
ATOM 1404 N N . ALA A 1 176 ? 14.398 -12.594 -20.453 1 97.31 176 ALA A N 1
ATOM 1405 C CA . ALA A 1 176 ? 14.586 -11.773 -19.25 1 97.31 176 ALA A CA 1
ATOM 1406 C C . ALA A 1 176 ? 15.25 -10.445 -19.594 1 97.31 176 ALA A C 1
ATOM 1408 O O . ALA A 1 176 ? 15.781 -10.273 -20.703 1 97.31 176 ALA A O 1
ATOM 1409 N N . ASP A 1 177 ? 15.195 -9.516 -18.734 1 95.81 177 ASP A N 1
ATOM 1410 C CA . ASP A 1 177 ? 15.734 -8.188 -19.031 1 95.81 177 ASP A CA 1
ATOM 1411 C C . ASP A 1 177 ? 17.25 -8.172 -18.875 1 95.81 177 ASP A C 1
ATOM 1413 O O . ASP A 1 177 ? 17.859 -9.18 -18.531 1 95.81 177 ASP A O 1
ATOM 1417 N N . LYS A 1 178 ? 17.844 -7.066 -19.141 1 94.69 178 LYS A N 1
ATOM 1418 C CA . LYS A 1 178 ? 19.297 -6.883 -19.156 1 94.69 178 LYS A CA 1
ATOM 1419 C C . LYS A 1 178 ? 19.891 -7.109 -17.781 1 94.69 178 LYS A C 1
ATOM 1421 O O . LYS A 1 178 ? 21.062 -7.453 -17.656 1 94.69 178 LYS A O 1
ATOM 1426 N N . GLY A 1 179 ? 19.094 -6.992 -16.75 1 92.62 179 GLY A N 1
ATOM 1427 C CA . GLY A 1 179 ? 19.547 -7.215 -15.383 1 92.62 179 GLY A CA 1
ATOM 1428 C C . GLY A 1 179 ? 19.922 -8.656 -15.109 1 92.62 179 GLY A C 1
ATOM 1429 O O . GLY A 1 179 ? 20.625 -8.945 -14.141 1 92.62 179 GLY A O 1
ATOM 1430 N N . TYR A 1 180 ? 19.531 -9.5 -15.969 1 96.19 180 TYR A N 1
ATOM 1431 C CA . TYR A 1 180 ? 19.781 -10.93 -15.82 1 96.19 180 TYR A CA 1
ATOM 1432 C C . TYR A 1 180 ? 21 -11.352 -16.656 1 96.19 180 TYR A C 1
ATOM 1434 O O . TYR A 1 180 ? 21.219 -12.547 -16.859 1 96.19 180 TYR A O 1
ATOM 1442 N N . ASP A 1 181 ? 21.719 -10.359 -17.109 1 94.31 181 ASP A N 1
ATOM 1443 C CA . ASP A 1 181 ? 22.844 -10.641 -17.984 1 94.31 181 ASP A CA 1
ATOM 1444 C C . ASP A 1 181 ? 24.016 -11.227 -17.219 1 94.31 181 ASP A C 1
ATOM 1446 O O . ASP A 1 181 ? 24.953 -10.5 -16.844 1 94.31 181 ASP A O 1
ATOM 1450 N N . LYS A 1 182 ? 23.969 -12.508 -17.016 1 93.75 182 LYS A N 1
ATOM 1451 C CA . LYS A 1 182 ? 25.047 -13.289 -16.391 1 93.75 182 LYS A CA 1
ATOM 1452 C C . LYS A 1 182 ? 25.328 -14.562 -17.172 1 93.75 182 LYS A C 1
ATOM 1454 O O . LYS A 1 182 ? 24.391 -15.273 -17.562 1 93.75 182 LYS A O 1
ATOM 1459 N N . GLU A 1 183 ? 26.562 -14.852 -17.422 1 92.62 183 GLU A N 1
ATOM 1460 C CA . GLU A 1 183 ? 26.922 -16.016 -18.234 1 92.62 183 GLU A CA 1
ATOM 1461 C C . GLU A 1 183 ? 26.5 -17.312 -17.562 1 92.62 183 GLU A C 1
ATOM 1463 O O . GLU A 1 183 ? 26.062 -18.25 -18.234 1 92.62 183 GLU A O 1
ATOM 1468 N N . ASP A 1 184 ? 26.672 -17.328 -16.281 1 94.44 184 ASP A N 1
ATOM 1469 C CA . ASP A 1 184 ? 26.234 -18.516 -15.539 1 94.44 184 ASP A CA 1
ATOM 1470 C C . ASP A 1 184 ? 24.75 -18.797 -15.758 1 94.44 184 ASP A C 1
ATOM 1472 O O . ASP A 1 184 ? 24.344 -19.953 -15.883 1 94.44 184 ASP A O 1
ATOM 1476 N N . LEU A 1 185 ? 23.984 -17.781 -15.789 1 95.81 185 LEU A N 1
ATOM 1477 C CA . LEU A 1 185 ? 22.547 -17.922 -16.016 1 95.81 185 LEU A CA 1
ATOM 1478 C C . LEU A 1 185 ? 22.25 -18.438 -17.422 1 95.81 185 LEU A C 1
ATOM 1480 O O . LEU A 1 185 ? 21.438 -19.328 -17.609 1 95.81 185 LEU A O 1
ATOM 1484 N N . ARG A 1 186 ? 22.938 -17.938 -18.359 1 95.38 186 ARG A N 1
ATOM 1485 C CA . ARG A 1 186 ? 22.781 -18.391 -19.75 1 95.38 186 ARG A CA 1
ATOM 1486 C C . ARG A 1 186 ? 23.109 -19.875 -19.875 1 95.38 186 ARG A C 1
ATOM 1488 O O . ARG A 1 186 ? 22.406 -20.609 -20.578 1 95.38 186 ARG A O 1
ATOM 1495 N N . HIS A 1 187 ? 24.125 -20.234 -19.219 1 96.38 187 HIS A N 1
ATOM 1496 C CA . HIS A 1 187 ? 24.531 -21.641 -19.25 1 96.38 187 HIS A CA 1
ATOM 1497 C C . HIS A 1 187 ? 23.438 -22.547 -18.703 1 96.38 187 HIS A C 1
ATOM 1499 O O . HIS A 1 187 ? 23.109 -23.562 -19.297 1 96.38 187 HIS A O 1
ATOM 1505 N N . ILE A 1 188 ? 22.875 -22.125 -17.641 1 96.44 188 ILE A N 1
ATOM 1506 C CA . ILE A 1 188 ? 21.812 -22.906 -17 1 96.44 188 ILE A CA 1
ATOM 1507 C C . ILE A 1 188 ? 20.625 -23.016 -17.953 1 96.44 188 ILE A C 1
ATOM 1509 O O . ILE A 1 188 ? 20.031 -24.078 -18.094 1 96.44 188 ILE A O 1
ATOM 1513 N N . ILE A 1 189 ? 20.281 -21.953 -18.609 1 97.19 189 ILE A N 1
ATOM 1514 C CA . ILE A 1 189 ? 19.172 -21.922 -19.547 1 97.19 189 ILE A CA 1
ATOM 1515 C C . ILE A 1 189 ? 19.438 -22.891 -20.703 1 97.19 189 ILE A C 1
ATOM 1517 O O . ILE A 1 189 ? 18.562 -23.672 -21.078 1 97.19 189 ILE A O 1
ATOM 1521 N N . ARG A 1 190 ? 20.625 -22.891 -21.203 1 96.5 190 ARG A N 1
ATOM 1522 C CA . ARG A 1 190 ? 21 -23.75 -22.312 1 96.5 190 ARG A CA 1
ATOM 1523 C C . ARG A 1 190 ? 21 -25.219 -21.891 1 96.5 190 ARG A C 1
ATOM 1525 O O . ARG A 1 190 ? 20.625 -26.094 -22.656 1 96.5 190 ARG A O 1
ATOM 1532 N N . GLN A 1 191 ? 21.391 -25.422 -20.719 1 95.75 191 GLN A N 1
ATOM 1533 C CA . GLN A 1 191 ? 21.422 -26.781 -20.188 1 95.75 191 GLN A CA 1
ATOM 1534 C C . GLN A 1 191 ? 20 -27.375 -20.109 1 95.75 191 GLN A C 1
ATOM 1536 O O . GLN A 1 191 ? 19.828 -28.578 -20.234 1 95.75 191 GLN A O 1
ATOM 1541 N N . LYS A 1 192 ? 19.062 -26.5 -20.031 1 95.31 192 LYS A N 1
ATOM 1542 C CA . LYS A 1 192 ? 17.656 -26.922 -19.984 1 95.31 192 LYS A CA 1
ATOM 1543 C C . LYS A 1 192 ? 17.062 -26.984 -21.391 1 95.31 192 LYS A C 1
ATOM 1545 O O . LYS A 1 192 ? 15.852 -27.047 -21.562 1 95.31 192 LYS A O 1
ATOM 1550 N N . SER A 1 193 ? 17.922 -26.875 -22.344 1 94.44 193 SER A N 1
ATOM 1551 C CA . SER A 1 193 ? 17.562 -26.922 -23.75 1 94.44 193 SER A CA 1
ATOM 1552 C C . SER A 1 193 ? 16.688 -25.734 -24.125 1 94.44 193 SER A C 1
ATOM 1554 O O . SER A 1 193 ? 15.742 -25.875 -24.922 1 94.44 193 SER A O 1
ATOM 1556 N N . SER A 1 194 ? 16.875 -24.656 -23.469 1 96.88 194 SER A N 1
ATOM 1557 C CA . SER A 1 194 ? 16.219 -23.391 -23.766 1 96.88 194 SER A CA 1
ATOM 1558 C C . SER A 1 194 ? 17.203 -22.375 -24.312 1 96.88 194 SER A C 1
ATOM 1560 O O . SER A 1 194 ? 18.391 -22.391 -23.953 1 96.88 194 SER A O 1
ATOM 1562 N N . GLN A 1 195 ? 16.781 -21.516 -25.188 1 97.31 195 GLN A N 1
ATOM 1563 C CA . GLN A 1 195 ? 17.609 -20.453 -25.719 1 97.31 195 GLN A CA 1
ATOM 1564 C C . GLN A 1 195 ? 17.406 -19.156 -24.938 1 97.31 195 GLN A C 1
ATOM 1566 O O . GLN A 1 195 ? 16.281 -18.641 -24.859 1 97.31 195 GLN A O 1
ATOM 1571 N N . PRO A 1 196 ? 18.453 -18.625 -24.406 1 97 196 PRO A N 1
ATOM 1572 C CA . PRO A 1 196 ? 18.297 -17.375 -23.672 1 97 196 PRO A CA 1
ATOM 1573 C C . PRO A 1 196 ? 18.125 -16.156 -24.594 1 97 196 PRO A C 1
ATOM 1575 O O . PRO A 1 196 ? 18.859 -16.031 -25.578 1 97 196 PRO A O 1
ATOM 1578 N N . VAL A 1 197 ? 17.188 -15.383 -24.328 1 97.75 197 VAL A N 1
ATOM 1579 C CA . VAL A 1 197 ? 17 -14.078 -24.969 1 97.75 197 VAL A CA 1
ATOM 1580 C C . VAL A 1 197 ? 17.141 -12.977 -23.922 1 97.75 197 VAL A C 1
ATOM 1582 O O . VAL A 1 197 ? 16.156 -12.508 -23.359 1 97.75 197 VAL A O 1
ATOM 1585 N N . ILE A 1 198 ? 18.344 -12.578 -23.594 1 97.19 198 ILE A N 1
ATOM 1586 C CA . ILE A 1 198 ? 18.719 -11.602 -22.578 1 97.19 198 ILE A CA 1
ATOM 1587 C C . ILE A 1 198 ? 19.734 -10.625 -23.172 1 97.19 198 ILE A C 1
ATOM 1589 O O . ILE A 1 198 ? 20.859 -11.008 -23.516 1 97.19 198 ILE A O 1
ATOM 1593 N N . PRO A 1 199 ? 19.312 -9.438 -23.219 1 96.19 199 PRO A N 1
ATOM 1594 C CA . PRO A 1 199 ? 20.281 -8.484 -23.766 1 96.19 199 PRO A CA 1
ATOM 1595 C C . PRO A 1 199 ? 21.547 -8.375 -22.922 1 96.19 199 PRO A C 1
ATOM 1597 O O . PRO A 1 199 ? 21.484 -8.492 -21.703 1 96.19 199 PRO A O 1
ATOM 1600 N N . ARG A 1 200 ? 22.672 -8.164 -23.594 1 93.75 200 ARG A N 1
ATOM 1601 C CA . ARG A 1 200 ? 23.938 -7.973 -22.906 1 93.75 200 ARG A CA 1
ATOM 1602 C C . ARG A 1 200 ? 24.141 -6.504 -22.531 1 93.75 200 ARG A C 1
ATOM 1604 O O . ARG A 1 200 ? 23.625 -5.613 -23.219 1 93.75 200 ARG A O 1
ATOM 1611 N N . LYS A 1 201 ? 24.828 -6.359 -21.484 1 90.56 201 LYS A N 1
ATOM 1612 C CA . LYS A 1 201 ? 25.141 -5.008 -21.016 1 90.56 201 LYS A CA 1
ATOM 1613 C C . LYS A 1 201 ? 26.047 -4.281 -22.016 1 90.56 201 LYS A C 1
ATOM 1615 O O . LYS A 1 201 ? 26.688 -4.918 -22.844 1 90.56 201 LYS A O 1
ATOM 1620 N N . SER A 1 202 ? 26.047 -3.012 -21.875 1 86.56 202 SER A N 1
ATOM 1621 C CA . SER A 1 202 ? 26.75 -2.178 -22.844 1 86.56 202 SER A CA 1
ATOM 1622 C C . SER A 1 202 ? 28.25 -2.465 -22.828 1 86.56 202 SER A C 1
ATOM 1624 O O . SER A 1 202 ? 28.922 -2.318 -23.859 1 86.56 202 SER A O 1
ATOM 1626 N N . ASN A 1 203 ? 28.75 -2.885 -21.719 1 87.12 203 ASN A N 1
ATOM 1627 C CA . ASN A 1 203 ? 30.188 -3.109 -21.594 1 87.12 203 ASN A CA 1
ATOM 1628 C C . ASN A 1 203 ? 30.562 -4.527 -22.016 1 87.12 203 ASN A C 1
ATOM 1630 O O . ASN A 1 203 ? 31.734 -4.922 -21.891 1 87.12 203 ASN A O 1
ATOM 1634 N N . SER A 1 204 ? 29.578 -5.203 -22.516 1 84.94 204 SER A N 1
ATOM 1635 C CA . SER A 1 204 ? 29.859 -6.574 -22.938 1 84.94 204 SER A CA 1
ATOM 1636 C C . SER A 1 204 ? 30.672 -6.598 -24.234 1 84.94 204 SER A C 1
ATOM 1638 O O . SER A 1 204 ? 30.438 -5.789 -25.125 1 84.94 204 SER A O 1
ATOM 1640 N N . THR A 1 205 ? 31.547 -7.473 -24.344 1 84.69 205 THR A N 1
ATOM 1641 C CA . THR A 1 205 ? 32.406 -7.598 -25.531 1 84.69 205 THR A CA 1
ATOM 1642 C C . THR A 1 205 ? 31.703 -8.391 -26.625 1 84.69 205 THR A C 1
ATOM 1644 O O . THR A 1 205 ? 32.031 -8.25 -27.797 1 84.69 205 THR A O 1
ATOM 1647 N N . ILE A 1 206 ? 30.891 -9.258 -26.344 1 84.19 206 ILE A N 1
ATOM 1648 C CA . ILE A 1 206 ? 30.203 -10.117 -27.312 1 84.19 206 ILE A CA 1
ATOM 1649 C C . ILE A 1 206 ? 29.141 -9.32 -28.047 1 84.19 206 ILE A C 1
ATOM 1651 O O . ILE A 1 206 ? 28.922 -9.516 -29.25 1 84.19 206 ILE A O 1
ATOM 1655 N N . GLY A 1 207 ? 28.484 -8.312 -27.422 1 87.19 207 GLY A N 1
ATOM 1656 C CA . GLY A 1 207 ? 27.469 -7.449 -28.031 1 87.19 207 GLY A CA 1
ATOM 1657 C C . GLY A 1 207 ? 26.125 -8.117 -28.156 1 87.19 207 GLY A C 1
ATOM 1658 O O . GLY A 1 207 ? 25.875 -9.164 -27.531 1 87.19 207 GLY A O 1
ATOM 1659 N N . ASN A 1 208 ? 25.078 -7.574 -28.859 1 91.56 208 ASN A N 1
ATOM 1660 C CA . ASN A 1 208 ? 23.703 -8.031 -28.953 1 91.56 208 ASN A CA 1
ATOM 1661 C C . ASN A 1 208 ? 23.297 -8.305 -30.406 1 91.56 208 ASN A C 1
ATOM 1663 O O . ASN A 1 208 ? 22.125 -8.203 -30.766 1 91.56 208 ASN A O 1
ATOM 1667 N N . ASP A 1 209 ? 24.203 -8.711 -31.281 1 89.06 209 ASP A N 1
ATOM 1668 C CA . ASP A 1 209 ? 23.938 -8.898 -32.688 1 89.06 209 ASP A CA 1
ATOM 1669 C C . ASP A 1 209 ? 23.016 -10.086 -32.938 1 89.06 209 ASP A C 1
ATOM 1671 O O . ASP A 1 209 ? 22.188 -10.078 -33.844 1 89.06 209 ASP A O 1
ATOM 1675 N N . ASP A 1 210 ? 23.078 -11.078 -32.125 1 88.06 210 ASP A N 1
ATOM 1676 C CA . ASP A 1 210 ? 22.281 -12.297 -32.312 1 88.06 210 ASP A CA 1
ATOM 1677 C C . ASP A 1 210 ? 20.984 -12.211 -31.516 1 88.06 210 ASP A C 1
ATOM 1679 O O . ASP A 1 210 ? 20.234 -13.188 -31.438 1 88.06 210 ASP A O 1
ATOM 1683 N N . MET A 1 211 ? 20.719 -11.078 -31.078 1 93.44 211 MET A N 1
ATOM 1684 C CA . MET A 1 211 ? 19.562 -10.898 -30.219 1 93.44 211 MET A CA 1
ATOM 1685 C C . MET A 1 211 ? 18.266 -10.914 -31.031 1 93.44 211 MET A C 1
ATOM 1687 O O . MET A 1 211 ? 18.188 -10.281 -32.094 1 93.44 211 MET A O 1
ATOM 1691 N N . ASP A 1 212 ? 17.297 -11.672 -30.594 1 94.81 212 ASP A N 1
ATOM 1692 C CA . ASP A 1 212 ? 15.961 -11.656 -31.188 1 94.81 212 ASP A CA 1
ATOM 1693 C C . ASP A 1 212 ? 15.102 -10.562 -30.547 1 94.81 212 ASP A C 1
ATOM 1695 O O . ASP A 1 212 ? 14.266 -10.852 -29.688 1 94.81 212 ASP A O 1
ATOM 1699 N N . TRP A 1 213 ? 15.141 -9.406 -31.125 1 95.81 213 TRP A N 1
ATOM 1700 C CA . TRP A 1 213 ? 14.469 -8.25 -30.547 1 95.81 213 TRP A CA 1
ATOM 1701 C C . TRP A 1 213 ? 12.961 -8.359 -30.703 1 95.81 213 TRP A C 1
ATOM 1703 O O . TRP A 1 213 ? 12.203 -7.805 -29.906 1 95.81 213 TRP A O 1
ATOM 1713 N N . ALA A 1 214 ? 12.57 -9.008 -31.75 1 95.31 214 ALA A N 1
ATOM 1714 C CA . ALA A 1 214 ? 11.133 -9.211 -31.938 1 95.31 214 ALA A CA 1
ATOM 1715 C C . ALA A 1 214 ? 10.539 -10.031 -30.797 1 95.31 214 ALA A C 1
ATOM 1717 O O . ALA A 1 214 ? 9.516 -9.656 -30.219 1 95.31 214 ALA A O 1
ATOM 1718 N N . LEU A 1 215 ? 11.211 -11.078 -30.469 1 95.5 215 LEU A N 1
ATOM 1719 C CA . LEU A 1 215 ? 10.781 -11.922 -29.344 1 95.5 215 LEU A CA 1
ATOM 1720 C C . LEU A 1 215 ? 10.898 -11.172 -28.031 1 95.5 215 LEU A C 1
ATOM 1722 O O . LEU A 1 215 ? 10.031 -11.289 -27.156 1 95.5 215 LEU A O 1
ATOM 1726 N N . TYR A 1 216 ? 11.906 -10.391 -27.906 1 96.88 216 TYR A N 1
ATOM 1727 C CA . TYR A 1 216 ? 12.188 -9.648 -26.688 1 96.88 216 TYR A CA 1
ATOM 1728 C C . TYR A 1 216 ? 11.055 -8.688 -26.359 1 96.88 216 TYR A C 1
ATOM 1730 O O . TYR A 1 216 ? 10.758 -8.445 -25.188 1 96.88 216 TYR A O 1
ATOM 1738 N N . LYS A 1 217 ? 10.391 -8.164 -27.328 1 95.06 217 LYS A N 1
ATOM 1739 C CA . LYS A 1 217 ? 9.312 -7.203 -27.156 1 95.06 217 LYS A CA 1
ATOM 1740 C C . LYS A 1 217 ? 8.156 -7.809 -26.359 1 95.06 217 LYS A C 1
ATOM 1742 O O . LYS A 1 217 ? 7.41 -7.09 -25.688 1 95.06 217 LYS A O 1
ATOM 1747 N N . TYR A 1 218 ? 8.07 -9.086 -26.328 1 95.25 218 TYR A N 1
ATOM 1748 C CA . TYR A 1 218 ? 6.965 -9.75 -25.656 1 95.25 218 TYR A CA 1
ATOM 1749 C C . TYR A 1 218 ? 7.215 -9.859 -24.156 1 95.25 218 TYR A C 1
ATOM 1751 O O . TYR A 1 218 ? 6.367 -10.359 -23.422 1 95.25 218 TYR A O 1
ATOM 1759 N N . ARG A 1 219 ? 8.336 -9.312 -23.734 1 93.81 219 ARG A N 1
ATOM 1760 C CA . ARG A 1 219 ? 8.648 -9.32 -22.312 1 93.81 219 ARG A CA 1
ATOM 1761 C C . ARG A 1 219 ? 7.57 -8.586 -21.516 1 93.81 219 ARG A C 1
ATOM 1763 O O . ARG A 1 219 ? 7.398 -8.828 -20.312 1 93.81 219 ARG A O 1
ATOM 1770 N N . HIS A 1 220 ? 6.809 -7.734 -22.125 1 94.38 220 HIS A N 1
ATOM 1771 C CA . HIS A 1 220 ? 5.77 -6.965 -21.453 1 94.38 220 HIS A CA 1
ATOM 1772 C C . HIS A 1 220 ? 4.684 -7.875 -20.891 1 94.38 220 HIS A C 1
ATOM 1774 O O . HIS A 1 220 ? 3.912 -7.465 -20.016 1 94.38 220 HIS A O 1
ATOM 1780 N N . LEU A 1 221 ? 4.625 -9.094 -21.344 1 94.56 221 LEU A N 1
ATOM 1781 C CA . LEU A 1 221 ? 3.617 -10.039 -20.875 1 94.56 221 LEU A CA 1
ATOM 1782 C C . LEU A 1 221 ? 3.785 -10.312 -19.391 1 94.56 221 LEU A C 1
ATOM 1784 O O . LEU A 1 221 ? 2.799 -10.391 -18.656 1 94.56 221 LEU A O 1
ATOM 1788 N N . VAL A 1 222 ? 5.039 -10.453 -18.922 1 95.75 222 VAL A N 1
ATOM 1789 C CA . VAL A 1 222 ? 5.266 -10.68 -17.5 1 95.75 222 VAL A CA 1
ATOM 1790 C C . VAL A 1 222 ? 4.965 -9.406 -16.719 1 95.75 222 VAL A C 1
ATOM 1792 O O . VAL A 1 222 ? 4.488 -9.461 -15.586 1 95.75 222 VAL A O 1
ATOM 1795 N N . GLU A 1 223 ? 5.281 -8.242 -17.312 1 93.19 223 GLU A N 1
ATOM 1796 C CA . GLU A 1 223 ? 4.934 -6.973 -16.688 1 93.19 223 GLU A CA 1
ATOM 1797 C C . GLU A 1 223 ? 3.422 -6.832 -16.516 1 93.19 223 GLU A C 1
ATOM 1799 O O . GLU A 1 223 ? 2.947 -6.289 -15.523 1 93.19 223 GLU A O 1
ATOM 1804 N N . ASN A 1 224 ? 2.68 -7.336 -17.469 1 95 224 ASN A N 1
ATOM 1805 C CA . ASN A 1 224 ? 1.223 -7.305 -17.422 1 95 224 ASN A CA 1
ATOM 1806 C C . ASN A 1 224 ? 0.684 -8.164 -16.281 1 95 224 ASN A C 1
ATOM 1808 O O . ASN A 1 224 ? -0.327 -7.828 -15.664 1 95 224 ASN A O 1
ATOM 1812 N N . ILE A 1 225 ? 1.332 -9.25 -16 1 96.25 225 ILE A N 1
ATOM 1813 C CA . ILE A 1 225 ? 0.926 -10.102 -14.891 1 96.25 225 ILE A CA 1
ATOM 1814 C C . ILE A 1 225 ? 1.068 -9.336 -13.578 1 96.25 225 ILE A C 1
ATOM 1816 O O . ILE A 1 225 ? 0.153 -9.336 -12.75 1 96.25 225 ILE A O 1
ATOM 1820 N N . PHE A 1 226 ? 2.219 -8.656 -13.43 1 96.06 226 PHE A N 1
ATOM 1821 C CA . PHE A 1 226 ? 2.424 -7.871 -12.219 1 96.06 226 PHE A CA 1
ATOM 1822 C C . PHE A 1 226 ? 1.345 -6.805 -12.078 1 96.06 226 PHE A C 1
ATOM 1824 O O . PHE A 1 226 ? 0.801 -6.602 -10.992 1 96.06 226 PHE A O 1
ATOM 1831 N N . ALA A 1 227 ? 1.041 -6.176 -13.195 1 94.44 227 ALA A N 1
ATOM 1832 C CA . ALA A 1 227 ? -0 -5.152 -13.172 1 94.44 227 ALA A CA 1
ATOM 1833 C C . ALA A 1 227 ? -1.339 -5.742 -12.734 1 94.44 227 ALA A C 1
ATOM 1835 O O . ALA A 1 227 ? -2.059 -5.141 -11.938 1 94.44 227 ALA A O 1
ATOM 1836 N N . ARG A 1 228 ? -1.622 -6.895 -13.148 1 95.88 228 ARG A N 1
ATOM 1837 C CA . ARG A 1 228 ? -2.908 -7.52 -12.859 1 95.88 228 ARG A CA 1
ATOM 1838 C C . ARG A 1 228 ? -2.988 -7.961 -11.406 1 95.88 228 ARG A C 1
ATOM 1840 O O . ARG A 1 228 ? -3.992 -7.711 -10.734 1 95.88 228 ARG A O 1
ATOM 1847 N N . ILE A 1 229 ? -1.98 -8.594 -10.938 1 96.75 229 ILE A N 1
ATOM 1848 C CA . ILE A 1 229 ? -2.086 -9.109 -9.578 1 96.75 229 ILE A CA 1
ATOM 1849 C C . ILE A 1 229 ? -1.976 -7.965 -8.578 1 96.75 229 ILE A C 1
ATOM 1851 O O . ILE A 1 229 ? -2.484 -8.055 -7.457 1 96.75 229 ILE A O 1
ATOM 1855 N N . LYS A 1 230 ? -1.352 -6.871 -8.945 1 95.75 230 LYS A N 1
ATOM 1856 C CA . LYS A 1 230 ? -1.221 -5.73 -8.047 1 95.75 230 LYS A CA 1
ATOM 1857 C C . LYS A 1 230 ? -2.48 -4.871 -8.055 1 95.75 230 LYS A C 1
ATOM 1859 O O . LYS A 1 230 ? -2.555 -3.855 -7.363 1 95.75 230 LYS A O 1
ATOM 1864 N N . HIS A 1 231 ? -3.471 -5.285 -8.844 1 95.06 231 HIS A N 1
ATOM 1865 C CA . HIS A 1 231 ? -4.805 -4.727 -8.656 1 95.06 231 HIS A CA 1
ATOM 1866 C C . HIS A 1 231 ? -5.367 -5.094 -7.285 1 95.06 231 HIS A C 1
ATOM 1868 O O . HIS A 1 231 ? -6.156 -4.34 -6.707 1 95.06 231 HIS A O 1
ATOM 1874 N N . PHE A 1 232 ? -4.992 -6.238 -6.848 1 97.12 232 PHE A N 1
ATOM 1875 C CA . PHE A 1 232 ? -5.395 -6.668 -5.516 1 97.12 232 PHE A CA 1
ATOM 1876 C C . PHE A 1 232 ? -4.574 -5.953 -4.445 1 97.12 232 PHE A C 1
ATOM 1878 O O . PHE A 1 232 ? -3.357 -6.125 -4.375 1 97.12 232 PHE A O 1
ATOM 1885 N N . ARG A 1 233 ? -5.23 -5.207 -3.594 1 97.06 233 ARG A N 1
ATOM 1886 C CA . ARG A 1 233 ? -4.543 -4.32 -2.66 1 97.06 233 ARG A CA 1
ATOM 1887 C C . ARG A 1 233 ? -3.709 -5.113 -1.661 1 97.06 233 ARG A C 1
ATOM 1889 O O . ARG A 1 233 ? -2.648 -4.656 -1.229 1 97.06 233 ARG A O 1
ATOM 1896 N N . ALA A 1 234 ? -4.141 -6.355 -1.373 1 97.44 234 ALA A N 1
ATOM 1897 C CA . ALA A 1 234 ? -3.387 -7.184 -0.434 1 97.44 234 ALA A CA 1
ATOM 1898 C C . ALA A 1 234 ? -2.074 -7.656 -1.054 1 97.44 234 ALA A C 1
ATOM 1900 O O . ALA A 1 234 ? -1.172 -8.109 -0.343 1 97.44 234 ALA A O 1
ATOM 1901 N N . ILE A 1 235 ? -1.981 -7.586 -2.348 1 97.69 235 ILE A N 1
ATOM 1902 C CA . ILE A 1 235 ? -0.764 -7.984 -3.047 1 97.69 235 ILE A CA 1
ATOM 1903 C C . ILE A 1 235 ? 0.08 -6.75 -3.357 1 97.69 235 ILE A C 1
ATOM 1905 O O . ILE A 1 235 ? 1.307 -6.785 -3.24 1 97.69 235 ILE A O 1
ATOM 1909 N N . ALA A 1 236 ? -0.586 -5.68 -3.68 1 96.56 236 ALA A N 1
ATOM 1910 C CA . ALA A 1 236 ? 0.109 -4.445 -4.035 1 96.56 236 ALA A CA 1
ATOM 1911 C C . ALA A 1 236 ? 0.903 -3.902 -2.848 1 96.56 236 ALA A C 1
ATOM 1913 O O . ALA A 1 236 ? 1.935 -3.252 -3.027 1 96.56 236 ALA A O 1
ATOM 1914 N N . THR A 1 237 ? 0.4 -4.117 -1.687 1 96.06 237 THR A N 1
ATOM 1915 C CA . THR A 1 237 ? 1.078 -3.844 -0.425 1 96.06 237 THR A CA 1
ATOM 1916 C C . THR A 1 237 ? 0.977 -5.039 0.517 1 96.06 237 THR A C 1
ATOM 1918 O O . THR A 1 237 ? -0.122 -5.523 0.8 1 96.06 237 THR A O 1
ATOM 1921 N N . ARG A 1 238 ? 2.145 -5.477 0.925 1 95.69 238 ARG A N 1
ATOM 1922 C CA . ARG A 1 238 ? 2.146 -6.645 1.802 1 95.69 238 ARG A CA 1
ATOM 1923 C C . ARG A 1 238 ? 1.764 -6.262 3.227 1 95.69 238 ARG A C 1
ATOM 1925 O O . ARG A 1 238 ? 2.48 -5.504 3.885 1 95.69 238 ARG A O 1
ATOM 1932 N N . TYR A 1 239 ? 0.646 -6.785 3.701 1 95.62 239 TYR A N 1
ATOM 1933 C CA . TYR A 1 239 ? 0.197 -6.617 5.078 1 95.62 239 TYR A CA 1
ATOM 1934 C C . TYR A 1 239 ? 0.457 -7.879 5.895 1 95.62 239 TYR A C 1
ATOM 1936 O O . TYR A 1 239 ? 0.482 -7.832 7.125 1 95.62 239 TYR A O 1
ATOM 1944 N N . ASP A 1 240 ? 0.627 -9.039 5.176 1 94.06 240 ASP A N 1
ATOM 1945 C CA . ASP A 1 240 ? 0.82 -10.328 5.832 1 94.06 240 ASP A CA 1
ATOM 1946 C C . ASP A 1 240 ? 2.197 -10.406 6.488 1 94.06 240 ASP A C 1
ATOM 1948 O O . ASP A 1 240 ? 3.209 -10.094 5.859 1 94.06 240 ASP A O 1
ATOM 1952 N N . LYS A 1 241 ? 2.24 -10.828 7.656 1 92.5 241 LYS A N 1
ATOM 1953 C CA . LYS A 1 241 ? 3.492 -10.961 8.398 1 92.5 241 LYS A CA 1
ATOM 1954 C C . LYS A 1 241 ? 4.281 -12.18 7.918 1 92.5 241 LYS A C 1
ATOM 1956 O O . LYS A 1 241 ? 5.504 -12.109 7.77 1 92.5 241 LYS A O 1
ATOM 1961 N N . LEU A 1 242 ? 3.562 -13.219 7.688 1 94.12 242 LEU A N 1
ATOM 1962 C CA . LEU A 1 242 ? 4.207 -14.469 7.293 1 94.12 242 LEU A CA 1
ATOM 1963 C C . LEU A 1 242 ? 4.398 -14.523 5.781 1 94.12 242 LEU A C 1
ATOM 1965 O O . LEU A 1 242 ? 3.479 -14.211 5.02 1 94.12 242 LEU A O 1
ATOM 1969 N N . LYS A 1 243 ? 5.562 -15 5.395 1 95 243 LYS A N 1
ATOM 1970 C CA . LYS A 1 243 ? 5.859 -15.172 3.979 1 95 243 LYS A CA 1
ATOM 1971 C C . LYS A 1 243 ? 4.852 -16.094 3.312 1 95 243 LYS A C 1
ATOM 1973 O O . LYS A 1 243 ? 4.344 -15.805 2.23 1 95 243 LYS A O 1
ATOM 1978 N N . ARG A 1 244 ? 4.555 -17.188 3.957 1 95.25 244 ARG A N 1
ATOM 1979 C CA . ARG A 1 244 ? 3.666 -18.188 3.383 1 95.25 244 ARG A CA 1
ATOM 1980 C C . ARG A 1 244 ? 2.27 -17.625 3.156 1 95.25 244 ARG A C 1
ATOM 1982 O O . ARG A 1 244 ? 1.602 -17.969 2.18 1 95.25 244 ARG A O 1
ATOM 1989 N N . ASN A 1 245 ? 1.824 -16.781 4.055 1 96.81 245 ASN A N 1
ATOM 1990 C CA . ASN A 1 245 ? 0.505 -16.188 3.887 1 96.81 245 ASN A CA 1
ATOM 1991 C C . ASN A 1 245 ? 0.474 -15.219 2.705 1 96.81 245 ASN A C 1
ATOM 1993 O O . ASN A 1 245 ? -0.477 -15.219 1.922 1 96.81 245 ASN A O 1
ATOM 1997 N N . TYR A 1 246 ? 1.533 -14.422 2.619 1 97.31 246 TYR A N 1
ATOM 1998 C CA . TYR A 1 246 ? 1.595 -13.516 1.478 1 97.31 246 TYR A CA 1
ATOM 1999 C C . TYR A 1 246 ? 1.689 -14.297 0.17 1 97.31 246 TYR A C 1
ATOM 2001 O O . TYR A 1 246 ? 0.973 -14 -0.789 1 97.31 246 TYR A O 1
ATOM 2009 N N . ALA A 1 247 ? 2.525 -15.289 0.149 1 97.94 247 ALA A N 1
ATOM 2010 C CA . ALA A 1 247 ? 2.676 -16.141 -1.033 1 97.94 247 ALA A CA 1
ATOM 2011 C C . ALA A 1 247 ? 1.353 -16.797 -1.401 1 97.94 247 ALA A C 1
ATOM 2013 O O . ALA A 1 247 ? 1.026 -16.938 -2.582 1 97.94 247 ALA A O 1
ATOM 2014 N N . SER A 1 248 ? 0.624 -17.172 -0.441 1 98.19 248 SER A N 1
ATOM 2015 C CA . SER A 1 248 ? -0.664 -17.828 -0.67 1 98.19 248 SER A CA 1
ATOM 2016 C C . SER A 1 248 ? -1.656 -16.875 -1.319 1 98.19 248 SER A C 1
ATOM 2018 O O . SER A 1 248 ? -2.479 -17.281 -2.141 1 98.19 248 SER A O 1
ATOM 2020 N N . MET A 1 249 ? -1.603 -15.578 -0.938 1 98.12 249 MET A N 1
ATOM 2021 C CA . MET A 1 249 ? -2.426 -14.578 -1.609 1 98.12 249 MET A CA 1
ATOM 2022 C C . MET A 1 249 ? -2.049 -14.461 -3.082 1 98.12 249 MET A C 1
ATOM 2024 O O . MET A 1 249 ? -2.922 -14.367 -3.945 1 98.12 249 MET A O 1
ATOM 2028 N N . VAL A 1 250 ? -0.774 -14.516 -3.352 1 98.38 250 VAL A N 1
ATOM 2029 C CA . VAL A 1 250 ? -0.293 -14.461 -4.73 1 98.38 250 VAL A CA 1
ATOM 2030 C C . VAL A 1 250 ? -0.754 -15.703 -5.484 1 98.38 250 VAL A C 1
ATOM 2032 O O . VAL A 1 250 ? -1.192 -15.609 -6.633 1 98.38 250 VAL A O 1
ATOM 2035 N N . ASP A 1 251 ? -0.699 -16.875 -4.797 1 98.06 251 ASP A N 1
ATOM 2036 C CA . ASP A 1 251 ? -1.205 -18.109 -5.379 1 98.06 251 ASP A CA 1
ATOM 2037 C C . ASP A 1 251 ? -2.65 -17.953 -5.844 1 98.06 251 ASP A C 1
ATOM 2039 O O . ASP A 1 251 ? -2.994 -18.328 -6.965 1 98.06 251 ASP A O 1
ATOM 2043 N N . LEU A 1 252 ? -3.41 -17.391 -4.98 1 97.06 252 LEU A N 1
ATOM 2044 C CA . LEU A 1 252 ? -4.832 -17.234 -5.266 1 97.06 252 LEU A CA 1
ATOM 2045 C C . LEU A 1 252 ? -5.043 -16.297 -6.453 1 97.06 252 LEU A C 1
ATOM 2047 O O . LEU A 1 252 ? -5.84 -16.594 -7.348 1 97.06 252 LEU A O 1
ATOM 2051 N N . ALA A 1 253 ? -4.352 -15.203 -6.484 1 97.19 253 ALA A N 1
ATOM 2052 C CA . ALA A 1 253 ? -4.484 -14.234 -7.57 1 97.19 253 ALA A CA 1
ATOM 2053 C C . ALA A 1 253 ? -4.094 -14.859 -8.906 1 97.19 253 ALA A C 1
ATOM 2055 O O . ALA A 1 253 ? -4.816 -14.727 -9.898 1 97.19 253 ALA A O 1
ATOM 2056 N N . CYS A 1 254 ? -2.961 -15.547 -8.922 1 96.62 254 CYS A N 1
ATOM 2057 C CA . CYS A 1 254 ? -2.49 -16.188 -10.141 1 96.62 254 CYS A CA 1
ATOM 2058 C C . CYS A 1 254 ? -3.438 -17.297 -10.57 1 96.62 254 CYS A C 1
ATOM 2060 O O . CYS A 1 254 ? -3.709 -17.469 -11.758 1 96.62 254 CYS A O 1
ATOM 2062 N N . GLY A 1 255 ? -3.893 -18.031 -9.57 1 95 255 GLY A N 1
ATOM 2063 C CA . GLY A 1 255 ? -4.855 -19.078 -9.867 1 95 255 GLY A CA 1
ATOM 2064 C C . GLY A 1 255 ? -6.121 -18.562 -10.523 1 95 255 GLY A C 1
ATOM 2065 O O . GLY A 1 255 ? -6.633 -19.172 -11.469 1 95 255 GLY A O 1
ATOM 2066 N N . LEU A 1 256 ? -6.613 -17.453 -10.047 1 93.06 256 LEU A N 1
ATOM 2067 C CA . LEU A 1 256 ? -7.82 -16.859 -10.609 1 93.06 256 LEU A CA 1
ATOM 2068 C C . LEU A 1 256 ? -7.594 -16.453 -12.062 1 93.06 256 LEU A C 1
ATOM 2070 O O . LEU A 1 256 ? -8.516 -16.5 -12.875 1 93.06 256 LEU A O 1
ATOM 2074 N N . MET A 1 257 ? -6.418 -16.094 -12.398 1 92.19 257 MET A N 1
ATOM 2075 C CA . MET A 1 257 ? -6.098 -15.695 -13.766 1 92.19 257 MET A CA 1
ATOM 2076 C C . MET A 1 257 ? -6.125 -16.891 -14.703 1 92.19 257 MET A C 1
ATOM 2078 O O . MET A 1 257 ? -6.316 -16.75 -15.914 1 92.19 257 MET A O 1
ATOM 2082 N N . TRP A 1 258 ? -5.867 -18.078 -14.133 1 93.31 258 TRP A N 1
ATOM 2083 C CA . TRP A 1 258 ? -5.875 -19.297 -14.922 1 93.31 258 TRP A CA 1
ATOM 2084 C C . TRP A 1 258 ? -7.293 -19.828 -15.109 1 93.31 258 TRP A C 1
ATOM 2086 O O . TRP A 1 258 ? -7.539 -20.703 -15.938 1 93.31 258 TRP A O 1
ATOM 2096 N N . LEU A 1 259 ? -8.242 -19.312 -14.195 1 86.31 259 LEU A N 1
ATOM 2097 C CA . LEU A 1 259 ? -9.633 -19.75 -14.344 1 86.31 259 LEU A CA 1
ATOM 2098 C C . LEU A 1 259 ? -10.25 -19.141 -15.602 1 86.31 259 LEU A C 1
ATOM 2100 O O . LEU A 1 259 ? -10.211 -17.922 -15.797 1 86.31 259 LEU A O 1
ATOM 2104 N N . PRO A 1 260 ? -10.398 -19.984 -16.609 1 68.25 260 PRO A N 1
ATOM 2105 C CA . PRO A 1 260 ? -10.938 -19.547 -17.906 1 68.25 260 PRO A CA 1
ATOM 2106 C C . PRO A 1 260 ? -12.172 -18.656 -17.75 1 68.25 260 PRO A C 1
ATOM 2108 O O . PRO A 1 260 ? -12.984 -18.875 -16.844 1 68.25 260 PRO A O 1
ATOM 2111 N N . MET A 1 261 ? -12.125 -17.297 -18.219 1 54.41 261 MET A N 1
ATOM 2112 C CA . MET A 1 261 ? -13.375 -16.562 -18.344 1 54.41 261 MET A CA 1
ATOM 2113 C C . MET A 1 261 ? -14.375 -17.312 -19.219 1 54.41 261 MET A C 1
ATOM 2115 O O . MET A 1 261 ? -13.977 -18.078 -20.094 1 54.41 261 MET A O 1
ATOM 2119 N N . MET B 1 1 ? -33.688 6.012 18.391 1 25.27 1 MET B N 1
ATOM 2120 C CA . MET B 1 1 ? -33.875 5.035 17.312 1 25.27 1 MET B CA 1
ATOM 2121 C C . MET B 1 1 ? -33.25 3.695 17.703 1 25.27 1 MET B C 1
ATOM 2123 O O . MET B 1 1 ? -32.031 3.615 17.969 1 25.27 1 MET B O 1
ATOM 2127 N N . ARG B 1 2 ? -33.969 2.752 18.141 1 28.94 2 ARG B N 1
ATOM 2128 C CA . ARG B 1 2 ? -33.656 1.426 18.656 1 28.94 2 ARG B CA 1
ATOM 2129 C C . ARG B 1 2 ? -32.969 0.58 17.578 1 28.94 2 ARG B C 1
ATOM 2131 O O . ARG B 1 2 ? -33.594 0.25 16.562 1 28.94 2 ARG B O 1
ATOM 2138 N N . PHE B 1 3 ? -31.641 0.784 17.484 1 35.12 3 PHE B N 1
ATOM 2139 C CA . PHE B 1 3 ? -31 -0.094 16.516 1 35.12 3 PHE B CA 1
ATOM 2140 C C . PHE B 1 3 ? -31.484 -1.529 16.688 1 35.12 3 PHE B C 1
ATOM 2142 O O . PHE B 1 3 ? -31.609 -2.023 17.812 1 35.12 3 PHE B O 1
ATOM 2149 N N . SER B 1 4 ? -32.094 -2.1 15.703 1 37.06 4 SER B N 1
ATOM 2150 C CA . SER B 1 4 ? -32.531 -3.49 15.781 1 37.06 4 SER B CA 1
ATOM 2151 C C . SER B 1 4 ? -31.375 -4.398 16.219 1 37.06 4 SER B C 1
ATOM 2153 O O . SER B 1 4 ? -30.203 -4.031 16.109 1 37.06 4 SER B O 1
ATOM 2155 N N . GLN B 1 5 ? -31.625 -5.492 16.922 1 40.25 5 GLN B N 1
ATOM 2156 C CA . GLN B 1 5 ? -30.656 -6.473 17.422 1 40.25 5 GLN B CA 1
ATOM 2157 C C . GLN B 1 5 ? -29.625 -6.836 16.359 1 40.25 5 GLN B C 1
ATOM 2159 O O . GLN B 1 5 ? -28.453 -7.02 16.672 1 40.25 5 GLN B O 1
ATOM 2164 N N . SER B 1 6 ? -30.062 -7.059 15.102 1 41.53 6 SER B N 1
ATOM 2165 C CA . SER B 1 6 ? -29.203 -7.414 13.984 1 41.53 6 SER B CA 1
ATOM 2166 C C . SER B 1 6 ? -28.219 -6.297 13.664 1 41.53 6 SER B C 1
ATOM 2168 O O . SER B 1 6 ? -27.047 -6.555 13.398 1 41.53 6 SER B O 1
ATOM 2170 N N . ALA B 1 7 ? -28.656 -5.102 13.688 1 42.31 7 ALA B N 1
ATOM 2171 C CA . ALA B 1 7 ? -27.844 -3.902 13.516 1 42.31 7 ALA B CA 1
ATOM 2172 C C . ALA B 1 7 ? -26.859 -3.738 14.656 1 42.31 7 ALA B C 1
ATOM 2174 O O . ALA B 1 7 ? -25.719 -3.314 14.445 1 42.31 7 ALA B O 1
ATOM 2175 N N . LYS B 1 8 ? -27.203 -4.02 15.82 1 42.97 8 LYS B N 1
ATOM 2176 C CA . LYS B 1 8 ? -26.375 -3.939 17.016 1 42.97 8 LYS B CA 1
ATOM 2177 C C . LYS B 1 8 ? -25.172 -4.879 16.906 1 42.97 8 LYS B C 1
ATOM 2179 O O . LYS B 1 8 ? -24.062 -4.531 17.328 1 42.97 8 LYS B O 1
ATOM 2184 N N . ASN B 1 9 ? -25.406 -6.035 16.359 1 45.41 9 ASN B N 1
ATOM 2185 C CA . ASN B 1 9 ? -24.375 -7.051 16.172 1 45.41 9 ASN B CA 1
ATOM 2186 C C . ASN B 1 9 ? -23.406 -6.656 15.062 1 45.41 9 ASN B C 1
ATOM 2188 O O . ASN B 1 9 ? -22.203 -6.957 15.141 1 45.41 9 ASN B O 1
ATOM 2192 N N . GLU B 1 10 ? -23.953 -6.113 13.992 1 48.28 10 GLU B N 1
ATOM 2193 C CA . GLU B 1 10 ? -23.094 -5.617 12.93 1 48.28 10 GLU B CA 1
ATOM 2194 C C . GLU B 1 10 ? -22.203 -4.48 13.422 1 48.28 10 GLU B C 1
ATOM 2196 O O . GLU B 1 10 ? -21.047 -4.375 13.023 1 48.28 10 GLU B O 1
ATOM 2201 N N . PHE B 1 11 ? -22.828 -3.57 14.289 1 48.25 11 PHE B N 1
ATOM 2202 C CA . PHE B 1 11 ? -22.172 -2.441 14.938 1 48.25 11 PHE B CA 1
ATOM 2203 C C . PHE B 1 11 ? -20.969 -2.908 15.742 1 48.25 11 PHE B C 1
ATOM 2205 O O . PHE B 1 11 ? -19.938 -2.238 15.766 1 48.25 11 PHE B O 1
ATOM 2212 N N . ALA B 1 12 ? -21.422 -3.871 16.594 1 48.53 12 ALA B N 1
ATOM 2213 C CA . ALA B 1 12 ? -20.438 -4.316 17.578 1 48.53 12 ALA B CA 1
ATOM 2214 C C . ALA B 1 12 ? -19.125 -4.707 16.906 1 48.53 12 ALA B C 1
ATOM 2216 O O . ALA B 1 12 ? -18.062 -4.652 17.531 1 48.53 12 ALA B O 1
ATOM 2217 N N . MET B 1 13 ? -19.219 -4.809 15.508 1 59.84 13 MET B N 1
ATOM 2218 C CA . MET B 1 13 ? -18.078 -5.531 14.938 1 59.84 13 MET B CA 1
ATOM 2219 C C . MET B 1 13 ? -17.156 -4.582 14.172 1 59.84 13 MET B C 1
ATOM 2221 O O . MET B 1 13 ? -15.977 -4.871 14.008 1 59.84 13 MET B O 1
ATOM 2225 N N . LEU B 1 14 ? -17.797 -3.186 13.914 1 73.06 14 LEU B N 1
ATOM 2226 C CA . LEU B 1 14 ? -16.891 -2.336 13.148 1 73.06 14 LEU B CA 1
ATOM 2227 C C . LEU B 1 14 ? -15.992 -1.525 14.078 1 73.06 14 LEU B C 1
ATOM 2229 O O . LEU B 1 14 ? -16.438 -1.062 15.133 1 73.06 14 LEU B O 1
ATOM 2233 N N . ARG B 1 15 ? -14.773 -1.474 13.828 1 76.81 15 ARG B N 1
ATOM 2234 C CA . ARG B 1 15 ? -13.812 -0.729 14.625 1 76.81 15 ARG B CA 1
ATOM 2235 C C . ARG B 1 15 ? -13.93 0.771 14.375 1 76.81 15 ARG B C 1
ATOM 2237 O O . ARG B 1 15 ? -13.25 1.309 13.492 1 76.81 15 ARG B O 1
ATOM 2244 N N . LEU B 1 16 ? -14.844 1.393 15.164 1 84.06 16 LEU B N 1
ATOM 2245 C CA . LEU B 1 16 ? -15.008 2.84 15.086 1 84.06 16 LEU B CA 1
ATOM 2246 C C . LEU B 1 16 ? -13.844 3.562 15.75 1 84.06 16 LEU B C 1
ATOM 2248 O O . LEU B 1 16 ? -13.188 3.008 16.641 1 84.06 16 LEU B O 1
ATOM 2252 N N . MET B 1 17 ? -13.609 4.793 15.266 1 86.25 17 MET B N 1
ATOM 2253 C CA . MET B 1 17 ? -12.383 5.457 15.711 1 86.25 17 MET B CA 1
ATOM 2254 C C . MET B 1 17 ? -12.703 6.574 16.703 1 86.25 17 MET B C 1
ATOM 2256 O O . MET B 1 17 ? -11.828 7.012 17.453 1 86.25 17 MET B O 1
ATOM 2260 N N . LEU B 1 18 ? -13.969 7.082 16.703 1 90.19 18 LEU B N 1
ATOM 2261 C CA . LEU B 1 18 ? -14.266 8.266 17.5 1 90.19 18 LEU B CA 1
ATOM 2262 C C . LEU B 1 18 ? -14.992 7.891 18.797 1 90.19 18 LEU B C 1
ATOM 2264 O O . LEU B 1 18 ? -16.062 7.285 18.75 1 90.19 18 LEU B O 1
ATOM 2268 N N . THR B 1 19 ? -14.422 8.258 19.891 1 89.94 19 THR B N 1
ATOM 2269 C CA . THR B 1 19 ? -15.172 8.242 21.141 1 89.94 19 THR B CA 1
ATOM 2270 C C . THR B 1 19 ? -16.188 9.375 21.188 1 89.94 19 THR B C 1
ATOM 2272 O O . THR B 1 19 ? -16.141 10.289 20.359 1 89.94 19 THR B O 1
ATOM 2275 N N . ASP B 1 20 ? -17.047 9.297 22.141 1 91.44 20 ASP B N 1
ATOM 2276 C CA . ASP B 1 20 ? -18.047 10.359 22.266 1 91.44 20 ASP B CA 1
ATOM 2277 C C . ASP B 1 20 ? -17.375 11.695 22.578 1 91.44 20 ASP B C 1
ATOM 2279 O O . ASP B 1 20 ? -17.812 12.742 22.094 1 91.44 20 ASP B O 1
ATOM 2283 N N . GLU B 1 21 ? -16.375 11.672 23.328 1 90.5 21 GLU B N 1
ATOM 2284 C CA . GLU B 1 21 ? -15.648 12.883 23.688 1 90.5 21 GLU B CA 1
ATOM 2285 C C . GLU B 1 21 ? -14.961 13.492 22.469 1 90.5 21 GLU B C 1
ATOM 2287 O O . GLU B 1 21 ? -15.094 14.688 22.203 1 90.5 21 GLU B O 1
ATOM 2292 N N . HIS B 1 22 ? -14.258 12.656 21.734 1 91.12 22 HIS B N 1
ATOM 2293 C CA . HIS B 1 22 ? -13.57 13.125 20.547 1 91.12 22 HIS B CA 1
ATOM 2294 C C . HIS B 1 22 ? -14.562 13.648 19.5 1 91.12 22 HIS B C 1
ATOM 2296 O O . HIS B 1 22 ? -14.305 14.664 18.859 1 91.12 22 HIS B O 1
ATOM 2302 N N . TRP B 1 23 ? -15.68 12.953 19.453 1 93.19 23 TRP B N 1
ATOM 2303 C CA . TRP B 1 23 ? -16.688 13.375 18.5 1 93.19 23 TRP B CA 1
ATOM 2304 C C . TRP B 1 23 ? -17.266 14.734 18.875 1 93.19 23 TRP B C 1
ATOM 2306 O O . TRP B 1 23 ? -17.453 15.594 18.016 1 93.19 23 TRP B O 1
ATOM 2316 N N . SER B 1 24 ? -17.547 14.93 20.109 1 92.62 24 SER B N 1
ATOM 2317 C CA . SER B 1 24 ? -18.094 16.203 20.562 1 92.62 24 SER B CA 1
ATOM 2318 C C . SER B 1 24 ? -17.172 17.359 20.203 1 92.62 24 SER B C 1
ATOM 2320 O O . SER B 1 24 ? -17.641 18.391 19.703 1 92.62 24 SER B O 1
ATOM 2322 N N . LYS B 1 25 ? -15.914 17.188 20.406 1 91.38 25 LYS B N 1
ATOM 2323 C CA . LYS B 1 25 ? -14.938 18.219 20.078 1 91.38 25 LYS B CA 1
ATOM 2324 C C . LYS B 1 25 ? -14.844 18.422 18.578 1 91.38 25 LYS B C 1
ATOM 2326 O O . LYS B 1 25 ? -14.883 19.562 18.109 1 91.38 25 LYS B O 1
ATOM 2331 N N . LEU B 1 26 ? -14.781 17.328 17.859 1 92.69 26 LEU B N 1
ATOM 2332 C CA . LEU B 1 26 ? -14.648 17.391 16.406 1 92.69 26 LEU B CA 1
ATOM 2333 C C . LEU B 1 26 ? -15.891 18.016 15.781 1 92.69 26 LEU B C 1
ATOM 2335 O O . LEU B 1 26 ? -15.781 18.812 14.852 1 92.69 26 LEU B O 1
ATOM 2339 N N . ARG B 1 27 ? -16.984 17.641 16.312 1 93.62 27 ARG B N 1
ATOM 2340 C CA . ARG B 1 27 ? -18.266 18.141 15.805 1 93.62 27 ARG B CA 1
ATOM 2341 C C . ARG B 1 27 ? -18.312 19.656 15.891 1 93.62 27 ARG B C 1
ATOM 2343 O O . ARG B 1 27 ? -18.766 20.328 14.953 1 93.62 27 ARG B O 1
ATOM 2350 N N . THR B 1 28 ? -17.906 20.188 16.969 1 92.56 28 THR B N 1
ATOM 2351 C CA . THR B 1 28 ? -17.891 21.625 17.172 1 92.56 28 THR B CA 1
ATOM 2352 C C . THR B 1 28 ? -17.016 22.312 16.141 1 92.56 28 THR B C 1
ATOM 2354 O O . THR B 1 28 ? -17.422 23.297 15.516 1 92.56 28 THR B O 1
ATOM 2357 N N . ILE B 1 29 ? -15.898 21.734 15.906 1 93.19 29 ILE B N 1
ATOM 2358 C CA . ILE B 1 29 ? -14.93 22.328 14.984 1 93.19 29 ILE B CA 1
ATOM 2359 C C . ILE B 1 29 ? -15.445 22.219 13.555 1 93.19 29 ILE B C 1
ATOM 2361 O O . ILE B 1 29 ? -15.359 23.172 12.781 1 93.19 29 ILE B O 1
ATOM 2365 N N . ILE B 1 30 ? -16.016 21.031 13.227 1 92.94 30 ILE B N 1
ATOM 2366 C CA . ILE B 1 30 ? -16.516 20.781 11.883 1 92.94 30 ILE B CA 1
ATOM 2367 C C . ILE B 1 30 ? -17.641 21.766 11.562 1 92.94 30 ILE B C 1
ATOM 2369 O O . ILE B 1 30 ? -17.703 22.297 10.453 1 92.94 30 ILE B O 1
ATOM 2373 N N . ARG B 1 31 ? -18.422 22.062 12.547 1 91.75 31 ARG B N 1
ATOM 2374 C CA . ARG B 1 31 ? -19.531 22.984 12.359 1 91.75 31 ARG B CA 1
ATOM 2375 C C . ARG B 1 31 ? -19.016 24.406 12.141 1 91.75 31 ARG B C 1
ATOM 2377 O O . ARG B 1 31 ? -19.594 25.156 11.336 1 91.75 31 ARG B O 1
ATOM 2384 N N . GLU B 1 32 ? -18.031 24.703 12.781 1 92.69 32 GLU B N 1
ATOM 2385 C CA . GLU B 1 32 ? -17.438 26.031 12.641 1 92.69 32 GLU B CA 1
ATOM 2386 C C . GLU B 1 32 ? -16.891 26.25 11.227 1 92.69 32 GLU B C 1
ATOM 2388 O O . GLU B 1 32 ? -16.781 27.375 10.766 1 92.69 32 GLU B O 1
ATOM 2393 N N . HIS B 1 33 ? -16.594 25.188 10.578 1 93.19 33 HIS B N 1
ATOM 2394 C CA . HIS B 1 33 ? -16.031 25.297 9.242 1 93.19 33 HIS B CA 1
ATOM 2395 C C . HIS B 1 33 ? -17.078 25.016 8.172 1 93.19 33 HIS B C 1
ATOM 2397 O O . HIS B 1 33 ? -16.734 24.594 7.062 1 93.19 33 HIS B O 1
ATOM 2403 N N . GLY B 1 34 ? -18.328 25.047 8.492 1 89 34 GLY B N 1
ATOM 2404 C CA . GLY B 1 34 ? -19.406 25.109 7.52 1 89 34 GLY B CA 1
ATOM 2405 C C . GLY B 1 34 ? -19.938 23.75 7.129 1 89 34 GLY B C 1
ATOM 2406 O O . GLY B 1 34 ? -20.609 23.594 6.098 1 89 34 GLY B O 1
ATOM 2407 N N . ILE B 1 35 ? -19.547 22.75 7.82 1 90.12 35 ILE B N 1
ATOM 2408 C CA . ILE B 1 35 ? -20.141 21.438 7.566 1 90.12 35 ILE B CA 1
ATOM 2409 C C . ILE B 1 35 ? -21.453 21.312 8.359 1 90.12 35 ILE B C 1
ATOM 2411 O O . ILE B 1 35 ? -21.453 21.438 9.586 1 90.12 35 ILE B O 1
ATOM 2415 N N . TYR B 1 36 ? -22.453 21.062 7.574 1 86.94 36 TYR B N 1
ATOM 2416 C CA . TYR B 1 36 ? -23.781 21.031 8.172 1 86.94 36 TYR B CA 1
ATOM 2417 C C . TYR B 1 36 ? -23.938 19.828 9.094 1 86.94 36 TYR B C 1
ATOM 2419 O O . TYR B 1 36 ? -23.5 18.719 8.773 1 86.94 36 TYR B O 1
ATOM 2427 N N . ASP B 1 37 ? -24.609 20.109 10.172 1 86.12 37 ASP B N 1
ATOM 2428 C CA . ASP B 1 37 ? -24.812 19.078 11.18 1 86.12 37 ASP B CA 1
ATOM 2429 C C . ASP B 1 37 ? -26.016 18.203 10.828 1 86.12 37 ASP B C 1
ATOM 2431 O O . ASP B 1 37 ? -27.031 18.234 11.523 1 86.12 37 ASP B O 1
ATOM 2435 N N . LYS B 1 38 ? -25.828 17.359 9.945 1 88.12 38 LYS B N 1
ATOM 2436 C CA . LYS B 1 38 ? -26.891 16.422 9.57 1 88.12 38 LYS B CA 1
ATOM 2437 C C . LYS B 1 38 ? -26.969 15.258 10.555 1 88.12 38 LYS B C 1
ATOM 2439 O O . LYS B 1 38 ? -26 14.953 11.242 1 88.12 38 LYS B O 1
ATOM 2444 N N . PRO B 1 39 ? -28.109 14.633 10.703 1 88.75 39 PRO B N 1
ATOM 2445 C CA . PRO B 1 39 ? -28.281 13.523 11.641 1 88.75 39 PRO B CA 1
ATOM 2446 C C . PRO B 1 39 ? -27.266 12.398 11.414 1 88.75 39 PRO B C 1
ATOM 2448 O O . PRO B 1 39 ? -26.828 11.758 12.375 1 88.75 39 PRO B O 1
ATOM 2451 N N . ASN B 1 40 ? -26.812 12.227 10.219 1 92.19 40 ASN B N 1
ATOM 2452 C CA . ASN B 1 40 ? -25.906 11.117 9.945 1 92.19 40 ASN B CA 1
ATOM 2453 C C . ASN B 1 40 ? -24.469 11.594 9.789 1 92.19 40 ASN B C 1
ATOM 2455 O O . ASN B 1 40 ? -23.625 10.891 9.227 1 92.19 40 ASN B O 1
ATOM 2459 N N . LEU B 1 41 ? -24.25 12.758 10.32 1 94.06 41 LEU B N 1
ATOM 2460 C CA . LEU B 1 41 ? -22.938 13.352 10.133 1 94.06 41 LEU B CA 1
ATOM 2461 C C . LEU B 1 41 ? -21.859 12.492 10.789 1 94.06 41 LEU B C 1
ATOM 2463 O O . LEU B 1 41 ? -20.812 12.242 10.195 1 94.06 41 LEU B O 1
ATOM 2467 N N . ARG B 1 42 ? -22.125 12.055 12 1 93.94 42 ARG B N 1
ATOM 2468 C CA . ARG B 1 42 ? -21.141 11.227 12.695 1 93.94 42 ARG B CA 1
ATOM 2469 C C . ARG B 1 42 ? -20.844 9.961 11.914 1 93.94 42 ARG B C 1
ATOM 2471 O O . ARG B 1 42 ? -19.672 9.562 11.781 1 93.94 42 ARG B O 1
ATOM 2478 N N . LYS B 1 43 ? -21.844 9.344 11.383 1 93.94 43 LYS B N 1
ATOM 2479 C CA . LYS B 1 43 ? -21.672 8.133 10.594 1 93.94 43 LYS B CA 1
ATOM 2480 C C . LYS B 1 43 ? -20.844 8.414 9.336 1 93.94 43 LYS B C 1
ATOM 2482 O O . LYS B 1 43 ? -20 7.602 8.953 1 93.94 43 LYS B O 1
ATOM 2487 N N . THR B 1 44 ? -21.125 9.547 8.758 1 95.19 44 THR B N 1
ATOM 2488 C CA . THR B 1 44 ? -20.375 9.938 7.57 1 95.19 44 THR B CA 1
ATOM 2489 C C . THR B 1 44 ? -18.891 10.117 7.895 1 95.19 44 THR B C 1
ATOM 2491 O O . THR B 1 44 ? -18.031 9.578 7.199 1 95.19 44 THR B O 1
ATOM 2494 N N . VAL B 1 45 ? -18.641 10.797 8.977 1 96.19 45 VAL B N 1
ATOM 2495 C CA . VAL B 1 45 ? -17.266 11.031 9.383 1 96.19 45 VAL B CA 1
ATOM 2496 C C . VAL B 1 45 ? -16.594 9.711 9.75 1 96.19 45 VAL B C 1
ATOM 2498 O O . VAL B 1 45 ? -15.469 9.438 9.344 1 96.19 45 VAL B O 1
ATOM 2501 N N . GLU B 1 46 ? -17.312 8.883 10.445 1 95.88 46 GLU B N 1
ATOM 2502 C CA . GLU B 1 46 ? -16.797 7.574 10.812 1 95.88 46 GLU B CA 1
ATOM 2503 C C . GLU B 1 46 ? -16.5 6.727 9.578 1 95.88 46 GLU B C 1
ATOM 2505 O O . GLU B 1 46 ? -15.531 5.973 9.547 1 95.88 46 GLU B O 1
ATOM 2510 N N . GLY B 1 47 ? -17.375 6.84 8.633 1 96.19 47 GLY B N 1
ATOM 2511 C CA . GLY B 1 47 ? -17.141 6.137 7.379 1 96.19 47 GLY B CA 1
ATOM 2512 C C . GLY B 1 47 ? -15.859 6.574 6.688 1 96.19 47 GLY B C 1
ATOM 2513 O O . GLY B 1 47 ? -15.102 5.742 6.188 1 96.19 47 GLY B O 1
ATOM 2514 N N . ILE B 1 48 ? -15.625 7.852 6.68 1 97.69 48 ILE B N 1
ATOM 2515 C CA . ILE B 1 48 ? -14.414 8.406 6.086 1 97.69 48 ILE B CA 1
ATOM 2516 C C . ILE B 1 48 ? -13.195 7.918 6.859 1 97.69 48 ILE B C 1
ATOM 2518 O O . ILE B 1 48 ? -12.195 7.504 6.262 1 97.69 48 ILE B O 1
ATOM 2522 N N . LEU B 1 49 ? -13.328 7.926 8.156 1 97.12 49 LEU B N 1
ATOM 2523 C CA . LEU B 1 49 ? -12.234 7.484 9 1 97.12 49 LEU B CA 1
ATOM 2524 C C . LEU B 1 49 ? -11.992 5.984 8.836 1 97.12 49 LEU B C 1
ATOM 2526 O O . LEU B 1 49 ? -10.844 5.531 8.859 1 97.12 49 LEU B O 1
ATOM 2530 N N . TYR B 1 50 ? -13.078 5.258 8.703 1 96.44 50 TYR B N 1
ATOM 2531 C CA . TYR B 1 50 ? -12.961 3.824 8.469 1 96.44 50 TYR B CA 1
ATOM 2532 C C . TYR B 1 50 ? -12.203 3.539 7.176 1 96.44 50 TYR B C 1
ATOM 2534 O O . TYR B 1 50 ? -11.32 2.678 7.141 1 96.44 50 TYR B O 1
ATOM 2542 N N . ARG B 1 51 ? -12.555 4.293 6.145 1 97.25 51 ARG B N 1
ATOM 2543 C CA . ARG B 1 51 ? -11.852 4.172 4.871 1 97.25 51 ARG B CA 1
ATOM 2544 C C . ARG B 1 51 ? -10.383 4.547 5.02 1 97.25 51 ARG B C 1
ATOM 2546 O O . ARG B 1 51 ? -9.508 3.924 4.41 1 97.25 51 ARG B O 1
ATOM 2553 N N . MET B 1 52 ? -10.102 5.5 5.793 1 97.62 52 MET B N 1
ATOM 2554 C CA . MET B 1 52 ? -8.727 5.902 6.066 1 97.62 52 MET B CA 1
ATOM 2555 C C . MET B 1 52 ? -7.957 4.773 6.742 1 97.62 52 MET B C 1
ATOM 2557 O O . MET B 1 52 ? -6.832 4.457 6.344 1 97.62 52 MET B O 1
ATOM 2561 N N . ARG B 1 53 ? -8.547 4.18 7.695 1 96.25 53 ARG B N 1
ATOM 2562 C CA . ARG B 1 53 ? -7.902 3.137 8.484 1 96.25 53 ARG B CA 1
ATOM 2563 C C . ARG B 1 53 ? -7.652 1.892 7.637 1 96.25 53 ARG B C 1
ATOM 2565 O O . ARG B 1 53 ? -6.562 1.315 7.68 1 96.25 53 ARG B O 1
ATOM 2572 N N . THR B 1 54 ? -8.602 1.503 6.844 1 95.81 54 THR B N 1
ATOM 2573 C CA . THR B 1 54 ? -8.562 0.197 6.195 1 95.81 54 THR B CA 1
ATOM 2574 C C . THR B 1 54 ? -7.973 0.305 4.797 1 95.81 54 THR B C 1
ATOM 2576 O O . THR B 1 54 ? -7.531 -0.694 4.223 1 95.81 54 THR B O 1
ATOM 2579 N N . GLY B 1 55 ? -8.078 1.434 4.211 1 95.94 55 GLY B N 1
ATOM 2580 C CA . GLY B 1 55 ? -7.566 1.615 2.861 1 95.94 55 GLY B CA 1
ATOM 2581 C C . GLY B 1 55 ? -8.422 0.938 1.804 1 95.94 55 GLY B C 1
ATOM 2582 O O . GLY B 1 55 ? -8.023 0.861 0.638 1 95.94 55 GLY B O 1
ATOM 2583 N N . LEU B 1 56 ? -9.602 0.427 2.131 1 96.12 56 LEU B N 1
ATOM 2584 C CA . LEU B 1 56 ? -10.445 -0.279 1.176 1 96.12 56 LEU B CA 1
ATOM 2585 C C . LEU B 1 56 ? -10.992 0.678 0.121 1 96.12 56 LEU B C 1
ATOM 2587 O O . LEU B 1 56 ? -11.031 1.891 0.341 1 96.12 56 LEU B O 1
ATOM 2591 N N . PRO B 1 57 ? -11.359 0.147 -1.093 1 94.94 57 PRO B N 1
ATOM 2592 C CA . PRO B 1 57 ? -12.047 0.997 -2.068 1 94.94 57 PRO B CA 1
ATOM 2593 C C . PRO B 1 57 ? -13.352 1.578 -1.528 1 94.94 57 PRO B C 1
ATOM 2595 O O . PRO B 1 57 ? -14.078 0.902 -0.792 1 94.94 57 PRO B O 1
ATOM 2598 N N . TRP B 1 58 ? -13.617 2.828 -1.933 1 95.06 58 TRP B N 1
ATOM 2599 C CA . TRP B 1 58 ? -14.82 3.492 -1.446 1 95.06 58 TRP B CA 1
ATOM 2600 C C . TRP B 1 58 ? -16.062 2.637 -1.7 1 95.06 58 TRP B C 1
ATOM 2602 O O . TRP B 1 58 ? -16.953 2.572 -0.862 1 95.06 58 TRP B O 1
ATOM 2612 N N . ARG B 1 59 ? -16.125 1.938 -2.787 1 93.06 59 ARG B N 1
ATOM 2613 C CA . ARG B 1 59 ? -17.297 1.149 -3.166 1 93.06 59 ARG B CA 1
ATOM 2614 C C . ARG B 1 59 ? -17.5 -0.017 -2.205 1 93.06 59 ARG B C 1
ATOM 2616 O O . ARG B 1 59 ? -18.594 -0.598 -2.152 1 93.06 59 ARG B O 1
ATOM 2623 N N . ASP B 1 60 ? -16.5 -0.364 -1.45 1 92.94 60 ASP B N 1
ATOM 2624 C CA . ASP B 1 60 ? -16.578 -1.5 -0.537 1 92.94 60 ASP B CA 1
ATOM 2625 C C . ASP B 1 60 ? -16.844 -1.036 0.895 1 92.94 60 ASP B C 1
ATOM 2627 O O . ASP B 1 60 ? -16.766 -1.83 1.834 1 92.94 60 ASP B O 1
ATOM 2631 N N . LEU B 1 61 ? -17.125 0.242 1.069 1 93.62 61 LEU B N 1
ATOM 2632 C CA . LEU B 1 61 ? -17.453 0.761 2.393 1 93.62 61 LEU B CA 1
ATOM 2633 C C . LEU B 1 61 ? -18.688 0.066 2.957 1 93.62 61 LEU B C 1
ATOM 2635 O O . LEU B 1 61 ? -19.688 -0.081 2.262 1 93.62 61 LEU B O 1
ATOM 2639 N N . PRO B 1 62 ? -18.594 -0.425 4.215 1 90.31 62 PRO B N 1
ATOM 2640 C CA . PRO B 1 62 ? -19.766 -1.085 4.812 1 90.31 62 PRO B CA 1
ATOM 2641 C C . PRO B 1 62 ? -21.016 -0.212 4.785 1 90.31 62 PRO B C 1
ATOM 2643 O O . PRO B 1 62 ? -20.938 0.995 5.031 1 90.31 62 PRO B O 1
ATOM 2646 N N . THR B 1 63 ? -22.109 -0.802 4.652 1 88.56 63 THR B N 1
ATOM 2647 C CA . THR B 1 63 ? -23.375 -0.09 4.512 1 88.56 63 THR B CA 1
ATOM 2648 C C . THR B 1 63 ? -23.797 0.536 5.84 1 88.56 63 THR B C 1
ATOM 2650 O O . THR B 1 63 ? -24.672 1.41 5.875 1 88.56 63 THR B O 1
ATOM 2653 N N . PHE B 1 64 ? -23.188 0.094 6.859 1 87.25 64 PHE B N 1
ATOM 2654 C CA . PHE B 1 64 ? -23.406 0.684 8.18 1 87.25 64 PHE B CA 1
ATOM 2655 C C . PHE B 1 64 ? -23.234 2.197 8.125 1 87.25 64 PHE B C 1
ATOM 2657 O O . PHE B 1 64 ? -23.969 2.934 8.789 1 87.25 64 PHE B O 1
ATOM 2664 N N . PHE B 1 65 ? -22.344 2.652 7.328 1 92.56 65 PHE B N 1
ATOM 2665 C CA . PHE B 1 65 ? -22 4.07 7.309 1 92.56 65 PHE B CA 1
ATOM 2666 C C . PHE B 1 65 ? -22.922 4.84 6.375 1 92.56 65 PHE B C 1
ATOM 2668 O O . PHE B 1 65 ? -23 6.07 6.441 1 92.56 65 PHE B O 1
ATOM 2675 N N . GLY B 1 66 ? -23.609 4.121 5.516 1 90.62 66 GLY B N 1
ATOM 2676 C CA . GLY B 1 66 ? -24.438 4.742 4.48 1 90.62 66 GLY B CA 1
ATOM 2677 C C . GLY B 1 66 ? -24 4.379 3.076 1 90.62 66 GLY B C 1
ATOM 2678 O O . GLY B 1 66 ? -23.281 3.391 2.877 1 90.62 66 GLY B O 1
ATOM 2679 N N . VAL B 1 67 ? -24.516 5.105 2.172 1 93.38 67 VAL B N 1
ATOM 2680 C CA . VAL B 1 67 ? -24.203 4.871 0.766 1 93.38 67 VAL B CA 1
ATOM 2681 C C . VAL B 1 67 ? -22.812 5.395 0.455 1 93.38 67 VAL B C 1
ATOM 2683 O O . VAL B 1 67 ? -22.516 6.578 0.655 1 93.38 67 VAL B O 1
ATOM 2686 N N . TRP B 1 68 ? -21.969 4.543 -0.106 1 93.75 68 TRP B N 1
ATOM 2687 C CA . TRP B 1 68 ? -20.547 4.859 -0.254 1 93.75 68 TRP B CA 1
ATOM 2688 C C . TRP B 1 68 ? -20.359 6.086 -1.141 1 93.75 68 TRP B C 1
ATOM 2690 O O . TRP B 1 68 ? -19.516 6.938 -0.856 1 93.75 68 TRP B O 1
ATOM 2700 N N . ILE B 1 69 ? -21.141 6.191 -2.236 1 95.81 69 ILE B N 1
ATOM 2701 C CA . ILE B 1 69 ? -20.938 7.273 -3.193 1 95.81 69 ILE B CA 1
ATOM 2702 C C . ILE B 1 69 ? -21.266 8.609 -2.539 1 95.81 69 ILE B C 1
ATOM 2704 O O . ILE B 1 69 ? -20.609 9.617 -2.789 1 95.81 69 ILE B O 1
ATOM 2708 N N . SER B 1 70 ? -22.266 8.586 -1.719 1 96.06 70 SER B N 1
ATOM 2709 C CA . SER B 1 70 ? -22.625 9.797 -0.994 1 96.06 70 SER B CA 1
ATOM 2710 C C . SER B 1 70 ? -21.531 10.211 -0.019 1 96.06 70 SER B C 1
ATOM 2712 O O . SER B 1 70 ? -21.203 11.391 0.088 1 96.06 70 SER B O 1
ATOM 2714 N N . ILE B 1 71 ? -21 9.266 0.655 1 96.69 71 ILE B N 1
ATOM 2715 C CA . ILE B 1 71 ? -19.938 9.531 1.613 1 96.69 71 ILE B CA 1
ATOM 2716 C C . ILE B 1 71 ? -18.688 10.031 0.878 1 96.69 71 ILE B C 1
ATOM 2718 O O . ILE B 1 71 ? -18.078 11.016 1.294 1 96.69 71 ILE B O 1
ATOM 2722 N N . TYR B 1 72 ? -18.438 9.398 -0.214 1 97.44 72 TYR B N 1
ATOM 2723 C CA . TYR B 1 72 ? -17.297 9.828 -1.029 1 97.44 72 TYR B CA 1
ATOM 2724 C C . TYR B 1 72 ? -17.5 11.25 -1.536 1 97.44 72 TYR B C 1
ATOM 2726 O O . TYR B 1 72 ? -16.578 12.062 -1.503 1 97.44 72 TYR B O 1
ATOM 2734 N N . GLN B 1 73 ? -18.641 11.477 -2.002 1 97.19 73 GLN B N 1
ATOM 2735 C CA . GLN B 1 73 ? -18.922 12.805 -2.541 1 97.19 73 GLN B CA 1
ATOM 2736 C C . GLN B 1 73 ? -18.797 13.875 -1.462 1 97.19 73 GLN B C 1
ATOM 2738 O O . GLN B 1 73 ? -18.297 14.977 -1.729 1 97.19 73 GLN B O 1
ATOM 2743 N N . GLN B 1 74 ? -19.25 13.602 -0.331 1 96.19 74 GLN B N 1
ATOM 2744 C CA . GLN B 1 74 ? -19.078 14.539 0.777 1 96.19 74 GLN B CA 1
ATOM 2745 C C . GLN B 1 74 ? -17.609 14.758 1.099 1 96.19 74 GLN B C 1
ATOM 2747 O O . GLN B 1 74 ? -17.156 15.898 1.229 1 96.19 74 GLN B O 1
ATOM 2752 N N . PHE B 1 75 ? -16.891 13.734 1.199 1 97.69 75 PHE B N 1
ATOM 2753 C CA . PHE B 1 75 ? -15.453 13.836 1.43 1 97.69 75 PHE B CA 1
ATOM 2754 C C . PHE B 1 75 ? -14.789 14.68 0.352 1 97.69 75 PHE B C 1
ATOM 2756 O O . PHE B 1 75 ? -14.016 15.594 0.66 1 97.69 75 PHE B O 1
ATOM 2763 N N . ASN B 1 76 ? -15.133 14.273 -0.865 1 97.06 76 ASN B N 1
ATOM 2764 C CA . ASN B 1 76 ? -14.562 14.984 -2.008 1 97.06 76 ASN B CA 1
ATOM 2765 C C . ASN B 1 76 ? -14.898 16.469 -1.973 1 97.06 76 ASN B C 1
ATOM 2767 O O . ASN B 1 76 ? -14.047 17.312 -2.277 1 97.06 76 ASN B O 1
ATOM 2771 N N . ARG B 1 77 ? -16.062 16.75 -1.597 1 96.38 77 ARG B N 1
ATOM 2772 C CA . ARG B 1 77 ? -16.484 18.141 -1.485 1 96.38 77 ARG B CA 1
ATOM 2773 C C . ARG B 1 77 ? -15.719 18.859 -0.39 1 96.38 77 ARG B C 1
ATOM 2775 O O . ARG B 1 77 ? -15.234 19.984 -0.598 1 96.38 77 ARG B O 1
ATOM 2782 N N . TRP B 1 78 ? -15.625 18.281 0.771 1 97.31 78 TRP B N 1
ATOM 2783 C CA . TRP B 1 78 ? -14.875 18.875 1.871 1 97.31 78 TRP B CA 1
ATOM 2784 C C . TRP B 1 78 ? -13.414 19.078 1.49 1 97.31 78 TRP B C 1
ATOM 2786 O O . TRP B 1 78 ? -12.82 20.109 1.813 1 97.31 78 TRP B O 1
ATOM 2796 N N . ALA B 1 79 ? -12.852 18.094 0.784 1 96.75 79 ALA B N 1
ATOM 2797 C CA . ALA B 1 79 ? -11.461 18.172 0.346 1 96.75 79 ALA B CA 1
ATOM 2798 C C . ALA B 1 79 ? -11.266 19.297 -0.661 1 96.75 79 ALA B C 1
ATOM 2800 O O . ALA B 1 79 ? -10.297 20.062 -0.562 1 96.75 79 ALA B O 1
ATOM 2801 N N . SER B 1 80 ? -12.203 19.438 -1.577 1 96.19 80 SER B N 1
ATOM 2802 C CA . SER B 1 80 ? -12.086 20.422 -2.641 1 96.19 80 SER B CA 1
ATOM 2803 C C . SER B 1 80 ? -12.188 21.844 -2.086 1 96.19 80 SER B C 1
ATOM 2805 O O . SER B 1 80 ? -11.609 22.781 -2.646 1 96.19 80 SER B O 1
ATOM 2807 N N . LYS B 1 81 ? -12.852 21.922 -1.022 1 96.62 81 LYS B N 1
ATOM 2808 C CA . LYS B 1 81 ? -13.023 23.25 -0.413 1 96.62 81 LYS B CA 1
ATOM 2809 C C . LYS B 1 81 ? -12.008 23.469 0.704 1 96.62 81 LYS B C 1
ATOM 2811 O O . LYS B 1 81 ? -12.133 24.422 1.477 1 96.62 81 LYS B O 1
ATOM 2816 N N . ASN B 1 82 ? -11.102 22.594 0.911 1 95.81 82 ASN B N 1
ATOM 2817 C CA . ASN B 1 82 ? -10.016 22.672 1.882 1 95.81 82 ASN B CA 1
ATOM 2818 C C . ASN B 1 82 ? -10.547 22.719 3.312 1 95.81 82 ASN B C 1
ATOM 2820 O O . ASN B 1 82 ? -9.93 23.328 4.188 1 95.81 82 ASN B O 1
ATOM 2824 N N . LYS B 1 83 ? -11.703 22.172 3.496 1 96.31 83 LYS B N 1
ATOM 2825 C CA . LYS B 1 83 ? -12.305 22.188 4.828 1 96.31 83 LYS B CA 1
ATOM 2826 C C . LYS B 1 83 ? -11.523 21.281 5.789 1 96.31 83 LYS B C 1
ATOM 2828 O O . LYS B 1 83 ? -11.367 21.625 6.965 1 96.31 83 LYS B O 1
ATOM 2833 N N . LEU B 1 84 ? -11.062 20.156 5.336 1 96.19 84 LEU B N 1
ATOM 2834 C CA . LEU B 1 84 ? -10.359 19.219 6.207 1 96.19 84 LEU B CA 1
ATOM 2835 C C . LEU B 1 84 ? -9.016 19.797 6.641 1 96.19 84 LEU B C 1
ATOM 2837 O O . LEU B 1 84 ? -8.594 19.594 7.785 1 96.19 84 LEU B O 1
ATOM 2841 N N . MET B 1 85 ? -8.383 20.547 5.773 1 95.31 85 MET B N 1
ATOM 2842 C CA . MET B 1 85 ? -7.168 21.266 6.148 1 95.31 85 MET B CA 1
ATOM 2843 C C . MET B 1 85 ? -7.469 22.312 7.215 1 95.31 85 MET B C 1
ATOM 2845 O O . MET B 1 85 ? -6.727 22.438 8.188 1 95.31 85 MET B O 1
ATOM 2849 N N . ALA B 1 86 ? -8.523 23.031 7.008 1 96.12 86 ALA B N 1
ATOM 2850 C CA . ALA B 1 86 ? -8.914 24.062 7.961 1 96.12 86 ALA B CA 1
ATOM 2851 C C . ALA B 1 86 ? -9.211 23.469 9.328 1 96.12 86 ALA B C 1
ATOM 2853 O O . ALA B 1 86 ? -8.844 24.031 10.359 1 96.12 86 ALA B O 1
ATOM 2854 N N . ILE B 1 87 ? -9.852 22.375 9.297 1 95.12 87 ILE B N 1
ATOM 2855 C CA . ILE B 1 87 ? -10.164 21.672 10.539 1 95.12 87 ILE B CA 1
ATOM 2856 C C . ILE B 1 87 ? -8.867 21.25 11.234 1 95.12 87 ILE B C 1
ATOM 2858 O O . ILE B 1 87 ? -8.703 21.453 12.438 1 95.12 87 ILE B O 1
ATOM 2862 N N . PHE B 1 88 ? -7.969 20.703 10.508 1 96.56 88 PHE B N 1
ATOM 2863 C CA . PHE B 1 88 ? -6.668 20.312 11.039 1 96.56 88 PHE B CA 1
ATOM 2864 C C . PHE B 1 88 ? -5.961 21.516 11.664 1 96.56 88 PHE B C 1
ATOM 2866 O O . PHE B 1 88 ? -5.512 21.438 12.812 1 96.56 88 PHE B O 1
ATOM 2873 N N . LYS B 1 89 ? -5.977 22.594 10.977 1 94.69 89 LYS B N 1
ATOM 2874 C CA . LYS B 1 89 ? -5.305 23.797 11.461 1 94.69 89 LYS B CA 1
ATOM 2875 C C . LYS B 1 89 ? -5.949 24.297 12.758 1 94.69 89 LYS B C 1
ATOM 2877 O O . LYS B 1 89 ? -5.262 24.812 13.641 1 94.69 89 LYS B O 1
ATOM 2882 N N . THR B 1 90 ? -7.242 24.156 12.828 1 94.25 90 THR B N 1
ATOM 2883 C CA . THR B 1 90 ? -7.949 24.562 14.039 1 94.25 90 THR B CA 1
ATOM 2884 C C . THR B 1 90 ? -7.57 23.656 15.211 1 94.25 90 THR B C 1
ATOM 2886 O O . THR B 1 90 ? -7.488 24.125 16.359 1 94.25 90 THR B O 1
ATOM 2889 N N . LEU B 1 91 ? -7.332 22.406 14.898 1 93.19 91 LEU B N 1
ATOM 2890 C CA . LEU B 1 91 ? -6.98 21.453 15.938 1 93.19 91 LEU B CA 1
ATOM 2891 C C . LEU B 1 91 ? -5.566 21.688 16.453 1 93.19 91 LEU B C 1
ATOM 2893 O O . LEU B 1 91 ? -5.238 21.328 17.594 1 93.19 91 LEU B O 1
ATOM 2897 N N . VAL B 1 92 ? -4.68 22.219 15.625 1 92 92 VAL B N 1
ATOM 2898 C CA . VAL B 1 92 ? -3.318 22.562 16.031 1 92 92 VAL B CA 1
ATOM 2899 C C . VAL B 1 92 ? -3.35 23.734 17.016 1 92 92 VAL B C 1
ATOM 2901 O O . VAL B 1 92 ? -3.41 24.891 16.625 1 92 92 VAL B O 1
ATOM 2904 N N . GLN B 1 93 ? -3.516 23.375 18.281 1 85.38 93 GLN B N 1
ATOM 2905 C CA . GLN B 1 93 ? -3.633 24.375 19.344 1 85.38 93 GLN B CA 1
ATOM 2906 C C . GLN B 1 93 ? -2.281 24.641 20 1 85.38 93 GLN B C 1
ATOM 2908 O O . GLN B 1 93 ? -1.743 23.797 20.703 1 85.38 93 GLN B O 1
ATOM 2913 N N . ASP B 1 94 ? -1.655 25.75 19.766 1 87.5 94 ASP B N 1
ATOM 2914 C CA . ASP B 1 94 ? -0.459 26.266 20.438 1 87.5 94 ASP B CA 1
ATOM 2915 C C . ASP B 1 94 ? 0.688 25.266 20.344 1 87.5 94 ASP B C 1
ATOM 2917 O O . ASP B 1 94 ? 1.149 24.75 21.359 1 87.5 94 ASP B O 1
ATOM 2921 N N . PRO B 1 95 ? 1.16 24.953 19.203 1 93.88 95 PRO B N 1
ATOM 2922 C CA . PRO B 1 95 ? 2.309 24.047 19.078 1 93.88 95 PRO B CA 1
ATOM 2923 C C . PRO B 1 95 ? 3.521 24.531 19.859 1 93.88 95 PRO B C 1
ATOM 2925 O O . PRO B 1 95 ? 3.75 25.734 19.984 1 93.88 95 PRO B O 1
ATOM 2928 N N . ASP B 1 96 ? 4.203 23.609 20.516 1 95.94 96 ASP B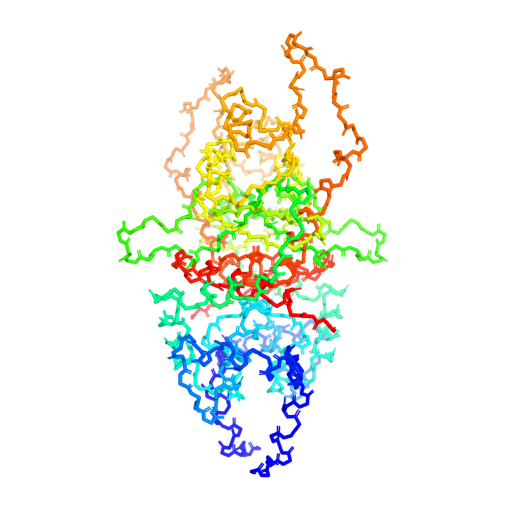 N 1
ATOM 2929 C CA . ASP B 1 96 ? 5.461 23.953 21.172 1 95.94 96 ASP B CA 1
ATOM 2930 C C . ASP B 1 96 ? 6.574 24.188 20.156 1 95.94 96 ASP B C 1
ATOM 2932 O O . ASP B 1 96 ? 7.125 23.219 19.609 1 95.94 96 ASP B O 1
ATOM 2936 N N . LEU B 1 97 ? 6.914 25.453 20 1 96.06 97 LEU B N 1
ATOM 2937 C CA . LEU B 1 97 ? 7.816 25.828 18.922 1 96.06 97 LEU B CA 1
ATOM 2938 C C . LEU B 1 97 ? 9.227 26.078 19.453 1 96.06 97 LEU B C 1
ATOM 2940 O O . LEU B 1 97 ? 9.984 26.844 18.875 1 96.06 97 LEU B O 1
ATOM 2944 N N . GLU B 1 98 ? 9.469 25.469 20.562 1 96.81 98 GLU B N 1
ATOM 2945 C CA . GLU B 1 98 ? 10.867 25.484 20.984 1 96.81 98 GLU B CA 1
ATOM 2946 C C . GLU B 1 98 ? 11.758 24.781 19.969 1 96.81 98 GLU B C 1
ATOM 2948 O O . GLU B 1 98 ? 12.812 25.297 19.594 1 96.81 98 GLU B O 1
ATOM 2953 N N . TRP B 1 99 ? 11.219 23.656 19.594 1 96.38 99 TRP B N 1
ATOM 2954 C CA . TRP B 1 99 ? 11.883 22.891 18.547 1 96.38 99 TRP B CA 1
ATOM 2955 C C . TRP B 1 99 ? 10.922 22.594 17.391 1 96.38 99 TRP B C 1
ATOM 2957 O O . TRP B 1 99 ? 9.742 22.328 17.625 1 96.38 99 TRP B O 1
ATOM 2967 N N . GLU B 1 100 ? 11.438 22.672 16.203 1 97.5 100 GLU B N 1
ATOM 2968 C CA . GLU B 1 100 ? 10.727 22.297 14.977 1 97.5 100 GLU B CA 1
ATOM 2969 C C . GLU B 1 100 ? 11.516 21.266 14.172 1 97.5 100 GLU B C 1
ATOM 2971 O O . GLU B 1 100 ? 12.68 21.469 13.852 1 97.5 100 GLU B O 1
ATOM 2976 N N . PHE B 1 101 ? 10.906 20.188 13.938 1 98 101 PHE B N 1
ATOM 2977 C CA . PHE B 1 101 ? 11.539 19.109 13.188 1 98 101 PHE B CA 1
ATOM 2978 C C . PHE B 1 101 ? 10.961 19.016 11.781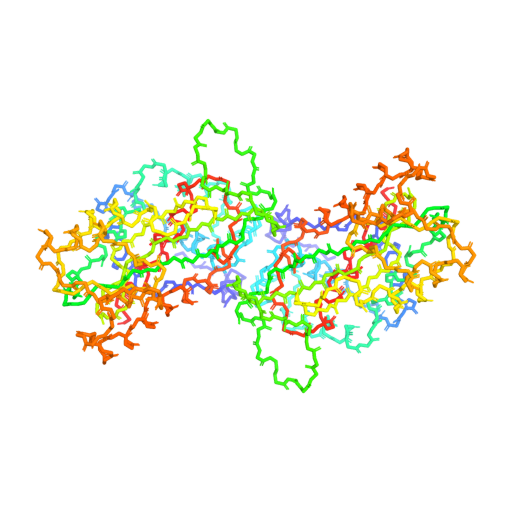 1 98 101 PHE B C 1
ATOM 2980 O O . PHE B 1 101 ? 9.742 19.125 11.594 1 98 101 PHE B O 1
ATOM 2987 N N . ILE B 1 102 ? 11.82 18.844 10.781 1 97.31 102 ILE B N 1
ATOM 2988 C CA . ILE B 1 102 ? 11.336 18.672 9.414 1 97.31 102 ILE B CA 1
ATOM 2989 C C . ILE B 1 102 ? 11.938 17.406 8.812 1 97.31 102 ILE B C 1
ATOM 2991 O O . ILE B 1 102 ? 13.102 17.078 9.055 1 97.31 102 ILE B O 1
ATOM 2995 N N . ASP B 1 103 ? 11.203 16.656 8.117 1 97.25 103 ASP B N 1
ATOM 2996 C CA . ASP B 1 103 ? 11.641 15.461 7.41 1 97.25 103 ASP B CA 1
ATOM 2997 C C . ASP B 1 103 ? 10.656 15.094 6.297 1 97.25 103 ASP B C 1
ATOM 2999 O O . ASP B 1 103 ? 9.578 15.688 6.195 1 97.25 103 ASP B O 1
ATOM 3003 N N . GLY B 1 104 ? 11.07 14.289 5.383 1 95.69 104 GLY B N 1
ATOM 3004 C CA . GLY B 1 104 ? 10.227 13.766 4.316 1 95.69 104 GLY B CA 1
ATOM 3005 C C . GLY B 1 104 ? 10.078 12.258 4.355 1 95.69 104 GLY B C 1
ATOM 3006 O O . GLY B 1 104 ? 10.969 11.555 4.84 1 95.69 104 GLY B O 1
ATOM 3007 N N . SER B 1 105 ? 8.984 11.797 3.928 1 94.69 105 SER B N 1
ATOM 3008 C CA . SER B 1 105 ? 8.75 10.359 3.844 1 94.69 105 SER B CA 1
ATOM 3009 C C . SER B 1 105 ? 8.094 9.984 2.52 1 94.69 105 SER B C 1
ATOM 3011 O O . SER B 1 105 ? 7.133 10.625 2.094 1 94.69 105 SER B O 1
ATOM 3013 N N . ILE B 1 106 ? 8.586 8.969 1.85 1 92.69 106 ILE B N 1
ATOM 3014 C CA . ILE B 1 106 ? 8.07 8.508 0.565 1 92.69 106 ILE B CA 1
ATOM 3015 C C . ILE B 1 106 ? 6.945 7.496 0.793 1 92.69 106 ILE B C 1
ATOM 3017 O O . ILE B 1 106 ? 7.023 6.668 1.704 1 92.69 106 ILE B O 1
ATOM 3021 N N . VAL B 1 107 ? 5.922 7.645 0.014 1 93.19 107 VAL B N 1
ATOM 3022 C CA . VAL B 1 107 ? 4.773 6.75 0.045 1 93.19 107 VAL B CA 1
ATOM 3023 C C . VAL B 1 107 ? 4.523 6.184 -1.351 1 93.19 107 VAL B C 1
ATOM 3025 O O . VAL B 1 107 ? 4.531 6.922 -2.338 1 93.19 107 VAL B O 1
ATOM 3028 N N . LYS B 1 108 ? 4.363 4.887 -1.467 1 92.5 108 LYS B N 1
ATOM 3029 C CA . LYS B 1 108 ? 4.008 4.262 -2.736 1 92.5 108 LYS B CA 1
ATOM 3030 C C . LYS B 1 108 ? 2.586 4.633 -3.154 1 92.5 108 LYS B C 1
ATOM 3032 O O . LYS B 1 108 ? 1.683 4.688 -2.316 1 92.5 108 LYS B O 1
ATOM 3037 N N . ALA B 1 109 ? 2.426 4.922 -4.402 1 92.94 109 ALA B N 1
ATOM 3038 C CA . ALA B 1 109 ? 1.099 5.164 -4.965 1 92.94 109 ALA B CA 1
ATOM 3039 C C . ALA B 1 109 ? 0.619 3.961 -5.77 1 92.94 109 ALA B C 1
ATOM 3041 O O . ALA B 1 109 ? 1.349 3.445 -6.621 1 92.94 109 ALA B O 1
ATOM 3042 N N . HIS B 1 110 ? -0.501 3.51 -5.457 1 93.25 110 HIS B N 1
ATOM 3043 C CA . HIS B 1 110 ? -1.076 2.359 -6.145 1 93.25 110 HIS B CA 1
ATOM 3044 C C . HIS B 1 110 ? -1.296 2.654 -7.621 1 93.25 110 HIS B C 1
ATOM 3046 O O . HIS B 1 110 ? -1.478 3.811 -8.008 1 93.25 110 HIS B O 1
ATOM 3052 N N . GLN B 1 111 ? -1.325 1.671 -8.5 1 88 111 GLN B N 1
ATOM 3053 C CA . GLN B 1 111 ? -1.447 1.841 -9.938 1 88 111 GLN B CA 1
ATOM 3054 C C . GLN B 1 111 ? -2.77 2.508 -10.305 1 88 111 GLN B C 1
ATOM 3056 O O . GLN B 1 111 ? -2.867 3.186 -11.336 1 88 111 GLN B O 1
ATOM 3061 N N . HIS B 1 112 ? -3.717 2.324 -9.438 1 84.69 112 HIS B N 1
ATOM 3062 C CA . HIS B 1 112 ? -5.023 2.891 -9.742 1 84.69 112 HIS B CA 1
ATOM 3063 C C . HIS B 1 112 ? -5.121 4.34 -9.281 1 84.69 112 HIS B C 1
ATOM 3065 O O . HIS B 1 112 ? -6.152 4.988 -9.469 1 84.69 112 HIS B O 1
ATOM 3071 N N . SER B 1 113 ? -4.137 4.789 -8.648 1 83 113 SER B N 1
ATOM 3072 C CA . SER B 1 113 ? -4.148 6.168 -8.172 1 83 113 SER B CA 1
ATOM 3073 C C . SER B 1 113 ? -3.746 7.141 -9.273 1 83 113 SER B C 1
ATOM 3075 O O . SER B 1 113 ? -3.738 8.352 -9.062 1 83 113 SER B O 1
ATOM 3077 N N . THR B 1 114 ? -3.387 6.539 -10.43 1 72.19 114 THR B N 1
ATOM 3078 C CA . THR B 1 114 ? -2.969 7.395 -11.539 1 72.19 114 THR B CA 1
ATOM 3079 C C . THR B 1 114 ? -4.094 7.547 -12.555 1 72.19 114 THR B C 1
ATOM 3081 O O . THR B 1 114 ? -5.07 6.797 -12.531 1 72.19 114 THR B O 1
ATOM 3084 N N . GLY B 1 115 ? -4.094 8.641 -13.359 1 61.75 115 GLY B N 1
ATOM 3085 C CA . GLY B 1 115 ? -5.02 8.789 -14.469 1 61.75 115 GLY B CA 1
ATOM 3086 C C . GLY B 1 115 ? -6.145 9.766 -14.188 1 61.75 115 GLY B C 1
ATOM 3087 O O . GLY B 1 115 ? -7.215 9.688 -14.789 1 61.75 115 GLY B O 1
ATOM 3088 N N . ALA B 1 116 ? -5.922 10.547 -13.117 1 64 116 ALA B N 1
ATOM 3089 C CA . ALA B 1 116 ? -6.945 11.562 -12.906 1 64 116 ALA B CA 1
ATOM 3090 C C . ALA B 1 116 ? -7.066 12.484 -14.125 1 64 116 ALA B C 1
ATOM 3092 O O . ALA B 1 116 ? -6.059 12.828 -14.75 1 64 116 ALA B O 1
ATOM 3093 N N . ALA B 1 117 ? -8.148 12.453 -14.703 1 56.44 117 ALA B N 1
ATOM 3094 C CA . ALA B 1 117 ? -8.391 13.367 -15.812 1 56.44 117 ALA B CA 1
ATOM 3095 C C . ALA B 1 117 ? -8.102 14.812 -15.414 1 56.44 117 ALA B C 1
ATOM 3097 O O . ALA B 1 117 ? -8.906 15.703 -15.664 1 56.44 117 ALA B O 1
ATOM 3098 N N . SER B 1 118 ? -7.219 15.07 -14.484 1 58.47 118 SER B N 1
ATOM 3099 C CA . SER B 1 118 ? -6.98 16.438 -14.023 1 58.47 118 SER B CA 1
ATOM 3100 C C . SER B 1 118 ? -5.715 17.016 -14.648 1 58.47 118 SER B C 1
ATOM 3102 O O . SER B 1 118 ? -4.781 16.281 -14.961 1 58.47 118 SER B O 1
ATOM 3104 N N . SER B 1 119 ? -5.691 18.219 -15.055 1 62.66 119 SER B N 1
ATOM 3105 C CA . SER B 1 119 ? -4.551 18.953 -15.586 1 62.66 119 SER B CA 1
ATOM 3106 C C . SER B 1 119 ? -3.562 19.328 -14.484 1 62.66 119 SER B C 1
ATOM 3108 O O . SER B 1 119 ? -2.438 19.734 -14.766 1 62.66 119 SER B O 1
ATOM 3110 N N . ASP B 1 120 ? -3.93 19.047 -13.266 1 68.25 120 ASP B N 1
ATOM 3111 C CA . ASP B 1 120 ? -3.135 19.469 -12.125 1 68.25 120 ASP B CA 1
ATOM 3112 C C . ASP B 1 120 ? -2.061 18.453 -11.773 1 68.25 120 ASP B C 1
ATOM 3114 O O . ASP B 1 120 ? -2.168 17.281 -12.148 1 68.25 120 ASP B O 1
ATOM 3118 N N . ASP B 1 121 ? -1.007 18.969 -11.219 1 74.62 121 ASP B N 1
ATOM 3119 C CA . ASP B 1 121 ? 0.015 18.094 -10.656 1 74.62 121 ASP B CA 1
ATOM 3120 C C . ASP B 1 121 ? -0.535 17.297 -9.469 1 74.62 121 ASP B C 1
ATOM 3122 O O . ASP B 1 121 ? -0.784 17.859 -8.398 1 74.62 121 ASP B O 1
ATOM 3126 N N . GLU B 1 122 ? -0.724 16.141 -9.625 1 81.56 122 GLU B N 1
ATOM 3127 C CA . GLU B 1 122 ? -1.368 15.297 -8.617 1 81.56 122 GLU B CA 1
ATOM 3128 C C . GLU B 1 122 ? -0.347 14.742 -7.633 1 81.56 122 GLU B C 1
ATOM 3130 O O . GLU B 1 122 ? -0.69 13.93 -6.77 1 81.56 122 GLU B O 1
ATOM 3135 N N . ALA B 1 123 ? 0.919 15.227 -7.719 1 84.62 123 ALA B N 1
ATOM 3136 C CA . ALA B 1 123 ? 1.95 14.898 -6.738 1 84.62 123 ALA B CA 1
ATOM 3137 C C . ALA B 1 123 ? 2.24 13.398 -6.738 1 84.62 123 ALA B C 1
ATOM 3139 O O . ALA B 1 123 ? 2.336 12.781 -5.672 1 84.62 123 ALA B O 1
ATOM 3140 N N . ILE B 1 124 ? 2.273 12.789 -7.848 1 83.88 124 ILE B N 1
ATOM 3141 C CA . ILE B 1 124 ? 2.711 11.414 -8.031 1 83.88 124 ILE B CA 1
ATOM 3142 C C . ILE B 1 124 ? 3.914 11.367 -8.969 1 83.88 124 ILE B C 1
ATOM 3144 O O . ILE B 1 124 ? 3.83 11.82 -10.109 1 83.88 124 ILE B O 1
ATOM 3148 N N . GLY B 1 125 ? 4.984 11.031 -8.422 1 79.56 125 GLY B N 1
ATOM 3149 C CA . GLY B 1 125 ? 6.207 10.906 -9.203 1 79.56 125 GLY B CA 1
ATOM 3150 C C . GLY B 1 125 ? 6.516 9.484 -9.617 1 79.56 125 GLY B C 1
ATOM 3151 O O . GLY B 1 125 ? 6.004 8.531 -9.016 1 79.56 125 GLY B O 1
ATOM 3152 N N . LYS B 1 126 ? 7.18 9.344 -10.656 1 78.62 126 LYS B N 1
ATOM 3153 C CA . LYS B 1 126 ? 7.613 8.031 -11.125 1 78.62 126 LYS B CA 1
ATOM 3154 C C . LYS B 1 126 ? 9.023 7.707 -10.641 1 78.62 126 LYS B C 1
ATOM 3156 O O . LYS B 1 126 ? 9.891 8.586 -10.609 1 78.62 126 LYS B O 1
ATOM 3161 N N . SER B 1 127 ? 9.195 6.52 -9.961 1 68.94 127 SER B N 1
ATOM 3162 C CA . SER B 1 127 ? 10.5 6.008 -9.57 1 68.94 127 SER B CA 1
ATOM 3163 C C . SER B 1 127 ? 10.719 4.598 -10.102 1 68.94 127 SER B C 1
ATOM 3165 O O . SER B 1 127 ? 9.844 4.027 -10.75 1 68.94 127 SER B O 1
ATOM 3167 N N . VAL B 1 128 ? 11.977 4.141 -9.906 1 61.59 128 VAL B N 1
ATOM 3168 C CA . VAL B 1 128 ? 12.312 2.773 -10.289 1 61.59 128 VAL B CA 1
ATOM 3169 C C . VAL B 1 128 ? 11.344 1.798 -9.625 1 61.59 128 VAL B C 1
ATOM 3171 O O . VAL B 1 128 ? 10.945 0.797 -10.227 1 61.59 128 VAL B O 1
ATOM 3174 N N . ALA B 1 129 ? 10.867 2.189 -8.508 1 65.25 129 ALA B N 1
ATOM 3175 C CA . ALA B 1 129 ? 10 1.284 -7.754 1 65.25 129 ALA B CA 1
ATOM 3176 C C . ALA B 1 129 ? 8.531 1.562 -8.039 1 65.25 129 ALA B C 1
ATOM 3178 O O . ALA B 1 129 ? 7.648 0.986 -7.402 1 65.25 129 ALA B O 1
ATOM 3179 N N . GLY B 1 130 ? 8.281 2.469 -8.992 1 78.44 130 GLY B N 1
ATOM 3180 C CA . GLY B 1 130 ? 6.898 2.742 -9.336 1 78.44 130 GLY B CA 1
ATOM 3181 C C . GLY B 1 130 ? 6.453 4.145 -8.961 1 78.44 130 GLY B C 1
ATOM 3182 O O . GLY B 1 130 ? 7.281 5.043 -8.805 1 78.44 130 GLY B O 1
ATOM 3183 N N . ASN B 1 131 ? 5.172 4.312 -8.953 1 88.19 131 ASN B N 1
ATOM 3184 C CA . ASN B 1 131 ? 4.59 5.605 -8.617 1 88.19 131 ASN B CA 1
ATOM 3185 C C . ASN B 1 131 ? 4.691 5.898 -7.121 1 88.19 131 ASN B C 1
ATOM 3187 O O . ASN B 1 131 ? 4.426 5.027 -6.293 1 88.19 131 ASN B O 1
ATOM 3191 N N . THR B 1 132 ? 5.188 7.109 -6.816 1 91.56 132 THR B N 1
ATOM 3192 C CA . THR B 1 132 ? 5.355 7.438 -5.406 1 91.56 132 THR B CA 1
ATOM 3193 C C . THR B 1 132 ? 4.945 8.883 -5.137 1 91.56 132 THR B C 1
ATOM 3195 O O . THR B 1 132 ? 4.875 9.695 -6.059 1 91.56 132 THR B O 1
ATOM 3198 N N . THR B 1 133 ? 4.633 9.203 -3.996 1 94.19 133 THR B N 1
ATOM 3199 C CA . THR B 1 133 ? 4.406 10.539 -3.465 1 94.19 133 THR B CA 1
ATOM 3200 C C . THR B 1 133 ? 5.234 10.773 -2.203 1 94.19 133 THR B C 1
ATOM 3202 O O . THR B 1 133 ? 5.773 9.82 -1.628 1 94.19 133 THR B O 1
ATOM 3205 N N . LYS B 1 134 ? 5.531 11.969 -1.914 1 93.88 134 LYS B N 1
ATOM 3206 C CA . LYS B 1 134 ? 6.332 12.305 -0.74 1 93.88 134 LYS B CA 1
ATOM 3207 C C . LYS B 1 134 ? 5.59 13.281 0.171 1 93.88 134 LYS B C 1
ATOM 3209 O O . LYS B 1 134 ? 4.969 14.234 -0.305 1 93.88 134 LYS B O 1
ATOM 3214 N N . ILE B 1 135 ? 5.551 12.992 1.481 1 97.19 135 ILE B N 1
ATOM 3215 C CA . ILE B 1 135 ? 5.012 13.898 2.49 1 97.19 135 ILE B CA 1
ATOM 3216 C C . ILE B 1 135 ? 6.156 14.633 3.189 1 97.19 135 ILE B C 1
ATOM 3218 O O . ILE B 1 135 ? 7.043 14 3.77 1 97.19 135 ILE B O 1
ATOM 3222 N N . HIS B 1 136 ? 6.203 15.906 3.098 1 97.62 136 HIS B N 1
ATOM 3223 C CA . HIS B 1 136 ? 7.113 16.734 3.881 1 97.62 136 HIS B CA 1
ATOM 3224 C C . HIS B 1 136 ? 6.434 17.25 5.145 1 97.62 136 HIS B C 1
ATOM 3226 O O . HIS B 1 136 ? 5.434 17.969 5.066 1 97.62 136 HIS B O 1
ATOM 3232 N N . MET B 1 137 ? 6.996 16.906 6.266 1 97.81 137 MET B N 1
ATOM 3233 C CA . MET B 1 137 ? 6.301 17.125 7.531 1 97.81 137 MET B CA 1
ATOM 3234 C C . MET B 1 137 ? 7.137 18 8.461 1 97.81 137 MET B C 1
ATOM 3236 O O . MET B 1 137 ? 8.359 17.859 8.516 1 97.81 137 MET B O 1
ATOM 3240 N N . ALA B 1 138 ? 6.496 18.922 9.102 1 97.81 138 ALA B N 1
ATOM 3241 C CA . ALA B 1 138 ? 7.055 19.656 10.227 1 97.81 138 ALA B CA 1
ATOM 3242 C C . ALA B 1 138 ? 6.367 19.266 11.531 1 97.81 138 ALA B C 1
ATOM 3244 O O . ALA B 1 138 ? 5.141 19.188 11.594 1 97.81 138 ALA B O 1
ATOM 3245 N N . ALA B 1 139 ? 7.121 19 12.539 1 97.56 139 ALA B N 1
ATOM 3246 C CA . ALA B 1 139 ? 6.605 18.594 13.844 1 97.56 139 ALA B CA 1
ATOM 3247 C C . ALA B 1 139 ? 7.086 19.547 14.938 1 97.56 139 ALA B C 1
ATOM 3249 O O . ALA B 1 139 ? 8.172 20.109 14.844 1 97.56 139 ALA B O 1
ATOM 3250 N N . ASP B 1 140 ? 6.324 19.656 15.969 1 96.94 140 ASP B N 1
ATOM 3251 C CA . ASP B 1 140 ? 6.703 20.5 17.094 1 96.94 140 ASP B CA 1
ATOM 3252 C C . ASP B 1 140 ? 7.477 19.688 18.141 1 96.94 140 ASP B C 1
ATOM 3254 O O . ASP B 1 140 ? 7.859 18.547 17.891 1 96.94 140 ASP B O 1
ATOM 3258 N N . ALA B 1 141 ? 7.746 20.281 19.25 1 96.44 141 ALA B N 1
ATOM 3259 C CA . ALA B 1 141 ? 8.617 19.688 20.266 1 96.44 141 ALA B CA 1
ATOM 3260 C C . ALA B 1 141 ? 7.938 18.5 20.938 1 96.44 141 ALA B C 1
ATOM 3262 O O . ALA B 1 141 ? 8.594 17.688 21.578 1 96.44 141 ALA B O 1
ATOM 3263 N N . HIS B 1 142 ? 6.617 18.391 20.797 1 94.5 142 HIS B N 1
ATOM 3264 C CA . HIS B 1 142 ? 5.879 17.266 21.375 1 94.5 142 HIS B CA 1
ATOM 3265 C C . HIS B 1 142 ? 5.688 16.141 20.375 1 94.5 142 HIS B C 1
ATOM 3267 O O . HIS B 1 142 ? 5.066 15.125 20.688 1 94.5 142 HIS B O 1
ATOM 3273 N N . GLY B 1 143 ? 6.164 16.375 19.203 1 94.69 143 GLY B N 1
ATOM 3274 C CA . GLY B 1 143 ? 5.992 15.367 18.156 1 94.69 143 GLY B CA 1
ATOM 3275 C C . GLY B 1 143 ? 4.625 15.422 17.5 1 94.69 143 GLY B C 1
ATOM 3276 O O . GLY B 1 143 ? 4.062 14.383 17.156 1 94.69 143 GLY B O 1
ATOM 3277 N N . LEU B 1 144 ? 4.059 16.547 17.438 1 96.25 144 LEU B N 1
ATOM 3278 C CA . LEU B 1 144 ? 2.783 16.734 16.766 1 96.25 144 LEU B CA 1
ATOM 3279 C C . LEU B 1 144 ? 2.963 17.578 15.5 1 96.25 144 LEU B C 1
ATOM 3281 O O . LEU B 1 144 ? 3.801 18.484 15.461 1 96.25 144 LEU B O 1
ATOM 3285 N N . THR B 1 145 ? 2.178 17.234 14.539 1 97.44 145 THR B N 1
ATOM 3286 C CA . THR B 1 145 ? 2.338 17.859 13.227 1 97.44 145 THR B CA 1
ATOM 3287 C C . THR B 1 145 ? 1.959 19.344 13.281 1 97.44 145 THR B C 1
ATOM 3289 O O . THR B 1 145 ? 0.904 19.703 13.805 1 97.44 145 THR B O 1
ATOM 3292 N N . ILE B 1 146 ? 2.82 20.156 12.773 1 97.19 146 ILE B N 1
ATOM 3293 C CA . ILE B 1 146 ? 2.533 21.578 12.594 1 97.19 146 ILE B CA 1
ATOM 3294 C C . ILE B 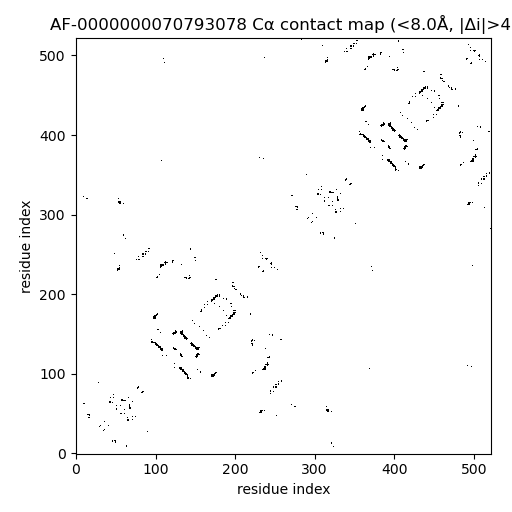1 146 ? 1.913 21.797 11.219 1 97.19 146 ILE B C 1
ATOM 3296 O O . ILE B 1 146 ? 0.876 22.453 11.094 1 97.19 146 ILE B O 1
ATOM 3300 N N . ASP B 1 147 ? 2.559 21.266 10.258 1 97.19 147 ASP B N 1
ATOM 3301 C CA . ASP B 1 147 ? 2.145 21.391 8.859 1 97.19 147 ASP B CA 1
ATOM 3302 C C . ASP B 1 147 ? 2.807 20.328 7.988 1 97.19 147 ASP B C 1
ATOM 3304 O O . ASP B 1 147 ? 3.727 19.641 8.438 1 97.19 147 ASP B O 1
ATOM 3308 N N . PHE B 1 148 ? 2.252 20.188 6.785 1 97.81 148 PHE B N 1
ATOM 3309 C CA . PHE B 1 148 ? 2.869 19.266 5.84 1 97.81 148 PHE B CA 1
ATOM 3310 C C . PHE B 1 148 ? 2.555 19.672 4.406 1 97.81 148 PHE B C 1
ATOM 3312 O O . PHE B 1 148 ? 1.628 20.453 4.164 1 97.81 148 PHE B O 1
ATOM 3319 N N . ILE B 1 149 ? 3.363 19.203 3.48 1 96.75 149 ILE B N 1
ATOM 3320 C CA . ILE B 1 149 ? 3.145 19.375 2.047 1 96.75 149 ILE B CA 1
ATOM 3321 C C . ILE B 1 149 ? 3.346 18.031 1.34 1 96.75 149 ILE B C 1
ATOM 3323 O O . ILE B 1 149 ? 4.141 17.203 1.784 1 96.75 149 ILE B O 1
ATOM 3327 N N . VAL B 1 150 ? 2.555 17.828 0.282 1 96.69 150 VAL B N 1
ATOM 3328 C CA . VAL B 1 150 ? 2.65 16.594 -0.494 1 96.69 150 VAL B CA 1
ATOM 3329 C C . VAL B 1 150 ? 3.217 16.906 -1.878 1 96.69 150 VAL B C 1
ATOM 3331 O O . VAL B 1 150 ? 2.771 17.844 -2.547 1 96.69 150 VAL B O 1
ATOM 3334 N N . THR B 1 151 ? 4.234 16.219 -2.307 1 95.75 151 THR B N 1
ATOM 3335 C CA . THR B 1 151 ? 4.836 16.344 -3.629 1 95.75 151 THR B CA 1
ATOM 3336 C C . THR B 1 151 ? 5.023 14.984 -4.277 1 95.75 151 THR B C 1
ATOM 3338 O O . THR B 1 151 ? 4.699 13.953 -3.676 1 95.75 151 THR B O 1
ATOM 3341 N N . GLY B 1 152 ? 5.457 15.016 -5.547 1 93.5 152 GLY B N 1
ATOM 3342 C CA . GLY B 1 152 ? 5.871 13.75 -6.137 1 93.5 152 GLY B CA 1
ATOM 3343 C C . GLY B 1 152 ? 7.055 13.117 -5.422 1 93.5 152 GLY B C 1
ATOM 3344 O O . GLY B 1 152 ? 7.871 13.82 -4.82 1 93.5 152 GLY B O 1
ATOM 3345 N N . GLY B 1 153 ? 7.141 11.844 -5.48 1 90.69 153 GLY B N 1
ATOM 3346 C CA . GLY B 1 153 ? 8.172 11.109 -4.773 1 90.69 153 GLY B CA 1
ATOM 3347 C C . GLY B 1 153 ? 9.578 11.453 -5.234 1 90.69 153 GLY B C 1
ATOM 3348 O O . GLY B 1 153 ? 10.547 11.273 -4.492 1 90.69 153 GLY B O 1
ATOM 3349 N N . GLU B 1 154 ? 9.703 11.992 -6.387 1 88.62 154 GLU B N 1
ATOM 3350 C CA . GLU B 1 154 ? 11 12.266 -6.992 1 88.62 154 GLU B CA 1
ATOM 3351 C C . GLU B 1 154 ? 11.57 13.602 -6.512 1 88.62 154 GLU B C 1
ATOM 3353 O O . GLU B 1 154 ? 12.75 13.875 -6.695 1 88.62 154 GLU B O 1
ATOM 3358 N N . VAL B 1 155 ? 10.727 14.383 -5.883 1 90.94 155 VAL B N 1
ATOM 3359 C CA . VAL B 1 155 ? 11.148 15.719 -5.457 1 90.94 155 VAL B CA 1
ATOM 3360 C C . VAL B 1 155 ? 12.039 15.602 -4.227 1 90.94 155 VAL B C 1
ATOM 3362 O O . VAL B 1 155 ? 11.641 15.023 -3.211 1 90.94 155 VAL B O 1
ATOM 3365 N N . HIS B 1 156 ? 13.203 16.141 -4.312 1 91.62 156 HIS B N 1
ATOM 3366 C CA . HIS B 1 156 ? 14.148 16.109 -3.203 1 91.62 156 HIS B CA 1
ATOM 3367 C C . HIS B 1 156 ? 13.68 16.969 -2.043 1 91.62 156 HIS B C 1
ATOM 3369 O O . HIS B 1 156 ? 13.164 18.078 -2.256 1 91.62 156 HIS B O 1
ATOM 3375 N N . ASN B 1 157 ? 13.898 16.484 -0.854 1 92.69 157 ASN B N 1
ATOM 3376 C CA . ASN B 1 157 ? 13.492 17.219 0.344 1 92.69 157 ASN B CA 1
ATOM 3377 C C . ASN B 1 157 ? 14.078 18.625 0.371 1 92.69 157 ASN B C 1
ATOM 3379 O O . ASN B 1 157 ? 13.391 19.578 0.725 1 92.69 157 ASN B O 1
ATOM 3383 N N . CYS B 1 158 ? 15.266 18.781 -0.05 1 92.25 158 CYS B N 1
ATOM 3384 C CA . CYS B 1 158 ? 15.984 20.047 0.054 1 92.25 158 CYS B CA 1
ATOM 3385 C C . CYS B 1 158 ? 15.406 21.078 -0.902 1 92.25 158 CYS B C 1
ATOM 3387 O O . CYS B 1 158 ? 15.539 22.281 -0.677 1 92.25 158 CYS B O 1
ATOM 3389 N N . LYS B 1 159 ? 14.781 20.594 -1.914 1 92.69 159 LYS B N 1
ATOM 3390 C CA . LYS B 1 159 ? 14.188 21.516 -2.883 1 92.69 159 LYS B CA 1
ATOM 3391 C C . LYS B 1 159 ? 12.906 22.141 -2.332 1 92.69 159 LYS B C 1
ATOM 3393 O O . LYS B 1 159 ? 12.586 23.281 -2.648 1 92.69 159 LYS B O 1
ATOM 3398 N N . VAL B 1 160 ? 12.195 21.453 -1.546 1 94.88 160 VAL B N 1
ATOM 3399 C CA . VAL B 1 160 ? 10.906 21.875 -1.019 1 94.88 160 VAL B CA 1
ATOM 3400 C C . VAL B 1 160 ? 11.117 22.641 0.287 1 94.88 160 VAL B C 1
ATOM 3402 O O . VAL B 1 160 ? 10.312 23.516 0.641 1 94.88 160 VAL B O 1
ATOM 3405 N N . ALA B 1 161 ? 12.188 22.484 0.976 1 96.81 161 ALA B N 1
ATOM 3406 C CA . ALA B 1 161 ? 12.414 22.906 2.355 1 96.81 161 ALA B CA 1
ATOM 3407 C C . ALA B 1 161 ? 12.344 24.422 2.482 1 96.81 161 ALA B C 1
ATOM 3409 O O . ALA B 1 161 ? 11.711 24.953 3.4 1 96.81 161 ALA B O 1
ATOM 3410 N N . PRO B 1 162 ? 12.992 25.188 1.536 1 95.81 162 PRO B N 1
ATOM 3411 C CA . PRO B 1 162 ? 12.977 26.641 1.694 1 95.81 162 PRO B CA 1
ATOM 3412 C C . PRO B 1 162 ? 11.562 27.219 1.734 1 95.81 162 PRO B C 1
ATOM 3414 O O . PRO B 1 162 ? 11.219 27.969 2.656 1 95.81 162 PRO B O 1
ATOM 3417 N N . GLN B 1 163 ? 10.797 26.781 0.798 1 94.88 163 GLN B N 1
ATOM 3418 C CA . GLN B 1 163 ? 9.422 27.25 0.767 1 94.88 163 GLN B CA 1
ATOM 3419 C C . GLN B 1 163 ? 8.633 26.734 1.966 1 94.88 163 GLN B C 1
ATOM 3421 O O . GLN B 1 163 ? 7.848 27.484 2.564 1 94.88 163 GLN B O 1
ATOM 3426 N N . PHE B 1 164 ? 8.844 25.516 2.295 1 96.62 164 PHE B N 1
ATOM 3427 C CA . PHE B 1 164 ? 8.125 24.891 3.395 1 96.62 164 PHE B CA 1
ATOM 3428 C C . PHE B 1 164 ? 8.438 25.578 4.715 1 96.62 164 PHE B C 1
ATOM 3430 O O . PHE B 1 164 ? 7.527 25.953 5.453 1 96.62 164 PHE B O 1
ATOM 3437 N N . ILE B 1 165 ? 9.664 25.891 4.988 1 96 165 ILE B N 1
ATOM 3438 C CA . ILE B 1 165 ? 10.109 26.5 6.238 1 96 165 ILE B CA 1
ATOM 3439 C C . ILE B 1 165 ? 9.578 27.922 6.34 1 96 165 ILE B C 1
ATOM 3441 O O . ILE B 1 165 ? 9.156 28.359 7.41 1 96 165 ILE B O 1
ATOM 3445 N N . THR B 1 166 ? 9.609 28.594 5.219 1 95.12 166 THR B N 1
ATOM 3446 C CA . THR B 1 166 ? 9.148 29.984 5.191 1 95.12 166 THR B CA 1
ATOM 3447 C C . THR B 1 166 ? 7.684 30.062 5.621 1 95.12 166 THR B C 1
ATOM 3449 O O . THR B 1 166 ? 7.273 31.047 6.254 1 95.12 166 THR B O 1
ATOM 3452 N N . GLN B 1 167 ? 6.949 29.031 5.367 1 93.81 167 GLN B N 1
ATOM 3453 C CA . GLN B 1 167 ? 5.52 29.031 5.66 1 93.81 167 GLN B CA 1
ATOM 3454 C C . GLN B 1 167 ? 5.254 28.578 7.094 1 93.81 167 GLN B C 1
ATOM 3456 O O . GLN B 1 167 ? 4.145 28.75 7.609 1 93.81 167 GLN B O 1
ATOM 3461 N N . LEU B 1 168 ? 6.23 28.062 7.75 1 95.5 168 LEU B N 1
ATOM 3462 C CA . LEU B 1 168 ? 6.07 27.547 9.102 1 95.5 168 LEU B CA 1
ATOM 3463 C C . LEU B 1 168 ? 6.191 28.656 10.133 1 95.5 168 LEU B C 1
ATOM 3465 O O . LEU B 1 168 ? 6.82 29.688 9.867 1 95.5 168 LEU B O 1
ATOM 3469 N N . PRO B 1 169 ? 5.582 28.5 11.25 1 94.31 169 PRO B N 1
ATOM 3470 C CA . PRO B 1 169 ? 5.816 29.469 12.328 1 94.31 169 PRO B CA 1
ATOM 3471 C C . PRO B 1 169 ? 7.27 29.484 12.797 1 94.31 169 PRO B C 1
ATOM 3473 O O . PRO B 1 169 ? 8 28.516 12.594 1 94.31 169 PRO B O 1
ATOM 3476 N N . SER B 1 170 ? 7.629 30.578 13.43 1 93.75 170 SER B N 1
ATOM 3477 C CA . SER B 1 170 ? 9 30.734 13.914 1 93.75 170 SER B CA 1
ATOM 3478 C C . SER B 1 170 ? 9.25 29.844 15.133 1 93.75 170 SER B C 1
ATOM 3480 O O . SER B 1 170 ? 8.477 29.875 16.094 1 93.75 170 SER B O 1
ATOM 3482 N N . ALA B 1 171 ? 10.305 29.094 15.023 1 97 171 ALA B N 1
ATOM 3483 C CA . ALA B 1 171 ? 10.75 28.25 16.125 1 97 171 ALA B CA 1
ATOM 3484 C C . ALA B 1 171 ? 12.141 28.656 16.609 1 97 171 ALA B C 1
ATOM 3486 O O . ALA B 1 171 ? 12.859 29.375 15.914 1 97 171 ALA B O 1
ATOM 3487 N N . ASP B 1 172 ? 12.477 28.281 17.797 1 97.81 172 ASP B N 1
ATOM 3488 C CA . ASP B 1 172 ? 13.812 28.594 18.297 1 97.81 172 ASP B CA 1
ATOM 3489 C C . ASP B 1 172 ? 14.883 27.812 17.547 1 97.81 172 ASP B C 1
ATOM 3491 O O . ASP B 1 172 ? 15.938 28.359 17.219 1 97.81 172 ASP B O 1
ATOM 3495 N N . TYR B 1 173 ? 14.562 26.562 17.359 1 98.12 173 TYR B N 1
ATOM 3496 C CA . TYR B 1 173 ? 15.484 25.688 16.641 1 98.12 173 TYR B CA 1
ATOM 3497 C C . TYR B 1 173 ? 14.766 24.938 15.531 1 98.12 173 TYR B C 1
ATOM 3499 O O . TYR B 1 173 ? 13.625 24.5 15.695 1 98.12 173 TYR B O 1
ATOM 3507 N N . THR B 1 174 ? 15.344 24.797 14.43 1 97.75 174 THR B N 1
ATOM 3508 C CA . THR B 1 174 ? 14.867 23.969 13.336 1 97.75 174 THR B CA 1
ATOM 3509 C C . THR B 1 174 ? 15.828 22.797 13.094 1 97.75 174 THR B C 1
ATOM 3511 O O . THR B 1 174 ? 17 23.016 12.797 1 97.75 174 THR B O 1
ATOM 3514 N N . ILE B 1 175 ? 15.344 21.594 13.289 1 98 175 ILE B N 1
ATOM 3515 C CA . ILE B 1 175 ? 16.172 20.406 13.227 1 98 175 ILE B CA 1
ATOM 3516 C C . ILE B 1 175 ? 15.82 19.594 11.977 1 98 175 ILE B C 1
ATOM 3518 O O . ILE B 1 175 ? 14.648 19.344 11.703 1 98 175 ILE B O 1
ATOM 3522 N N . ALA B 1 176 ? 16.781 19.188 11.18 1 97.31 176 ALA B N 1
ATOM 3523 C CA . ALA B 1 176 ? 16.609 18.375 9.984 1 97.31 176 ALA B CA 1
ATOM 3524 C C . ALA B 1 176 ? 17.812 17.469 9.758 1 97.31 176 ALA B C 1
ATOM 3526 O O . ALA B 1 176 ? 18.859 17.641 10.398 1 97.31 176 ALA B O 1
ATOM 3527 N N . ASP B 1 177 ? 17.688 16.5 8.945 1 95.88 177 ASP B N 1
ATOM 3528 C CA . ASP B 1 177 ? 18.781 15.539 8.75 1 95.88 177 ASP B CA 1
ATOM 3529 C C . ASP B 1 177 ? 19.859 16.109 7.82 1 95.88 177 ASP B C 1
ATOM 3531 O O . ASP B 1 177 ? 19.719 17.234 7.328 1 95.88 177 ASP B O 1
ATOM 3535 N N . LYS B 1 178 ? 20.875 15.367 7.602 1 94.75 178 LYS B N 1
ATOM 3536 C CA . LYS B 1 178 ? 22.031 15.781 6.824 1 94.75 178 LYS B CA 1
ATOM 3537 C C . LYS B 1 178 ? 21.656 16.062 5.375 1 94.75 178 LYS B C 1
ATOM 3539 O O . LYS B 1 178 ? 22.344 16.828 4.688 1 94.75 178 LYS B O 1
ATOM 3544 N N . GLY B 1 179 ? 20.562 15.516 4.922 1 92.62 179 GLY B N 1
ATOM 3545 C CA . GLY B 1 179 ? 20.109 15.734 3.561 1 92.62 179 GLY B CA 1
ATOM 3546 C C . GLY B 1 179 ? 19.656 17.156 3.309 1 92.62 179 GLY B C 1
ATOM 3547 O O . GLY B 1 179 ? 19.562 17.594 2.158 1 92.62 179 GLY B O 1
ATOM 3548 N N . TYR B 1 180 ? 19.5 17.875 4.336 1 96.19 180 TYR B N 1
ATOM 3549 C CA . TYR B 1 180 ? 19.047 19.266 4.246 1 96.19 180 TYR B CA 1
ATOM 3550 C C . TYR B 1 180 ? 20.219 20.219 4.359 1 96.19 180 TYR B C 1
ATOM 3552 O O . TYR B 1 180 ? 20.031 21.422 4.547 1 96.19 180 TYR B O 1
ATOM 3560 N N . ASP B 1 181 ? 21.406 19.672 4.234 1 94.25 181 ASP B N 1
ATOM 3561 C CA . ASP B 1 181 ? 22.594 20.484 4.418 1 94.25 181 ASP B CA 1
ATOM 3562 C C . ASP B 1 181 ? 22.844 21.375 3.209 1 94.25 181 ASP B C 1
ATOM 3564 O O . ASP B 1 181 ? 23.641 21.047 2.328 1 94.25 181 ASP B O 1
ATOM 3568 N N . LYS B 1 182 ? 22.188 22.5 3.207 1 93.75 182 LYS B N 1
ATOM 3569 C CA . LYS B 1 182 ? 22.344 23.562 2.211 1 93.75 182 LYS B CA 1
ATOM 3570 C C . LYS B 1 182 ? 22.469 24.922 2.873 1 93.75 182 LYS B C 1
ATOM 3572 O O . LYS B 1 182 ? 21.688 25.266 3.77 1 93.75 182 LYS B O 1
ATOM 3577 N N . GLU B 1 183 ? 23.406 25.703 2.459 1 92.5 183 GLU B N 1
ATOM 3578 C CA . GLU B 1 183 ? 23.641 27 3.084 1 92.5 183 GLU B CA 1
ATOM 3579 C C . GLU B 1 183 ? 22.453 27.938 2.896 1 92.5 183 GLU B C 1
ATOM 3581 O O . GLU B 1 183 ? 22.109 28.688 3.803 1 92.5 183 GLU B O 1
ATOM 3586 N N . ASP B 1 184 ? 21.906 27.859 1.728 1 94.44 184 ASP B N 1
ATOM 3587 C CA . ASP B 1 184 ? 20.719 28.688 1.474 1 94.44 184 ASP B CA 1
ATOM 3588 C C . ASP B 1 184 ? 19.609 28.375 2.475 1 94.44 184 ASP B C 1
ATOM 3590 O O . ASP B 1 184 ? 18.906 29.281 2.932 1 94.44 184 ASP B O 1
ATOM 3594 N N . LEU B 1 185 ? 19.453 27.156 2.797 1 95.81 185 LEU B N 1
ATOM 3595 C CA . LEU B 1 185 ? 18.438 26.75 3.756 1 95.81 185 LEU B CA 1
ATOM 3596 C C . LEU B 1 185 ? 18.766 27.266 5.152 1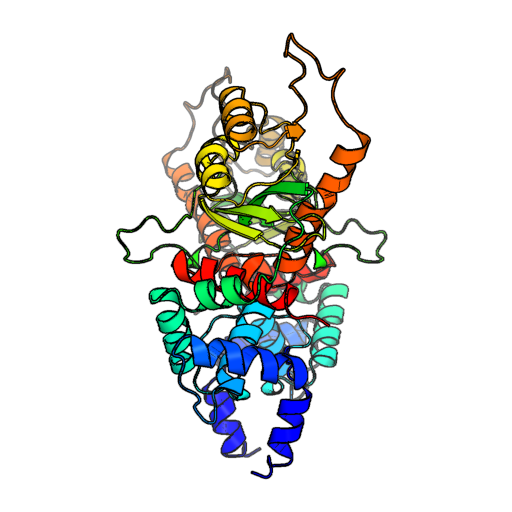 95.81 185 LEU B C 1
ATOM 3598 O O . LEU B 1 185 ? 17.891 27.766 5.855 1 95.81 185 LEU B O 1
ATOM 3602 N N . AR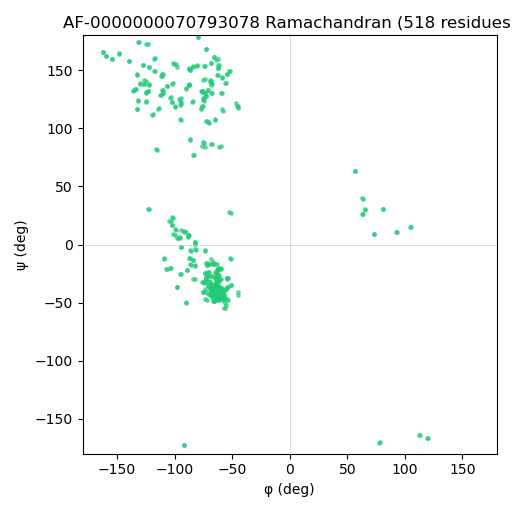G B 1 186 ? 19.969 27.203 5.539 1 95.31 186 ARG B N 1
ATOM 3603 C CA . ARG B 1 186 ? 20.391 27.703 6.836 1 95.31 186 ARG B CA 1
ATOM 3604 C C . ARG B 1 186 ? 20.125 29.203 6.957 1 95.31 186 ARG B C 1
ATOM 3606 O O . ARG B 1 186 ? 19.688 29.672 8.008 1 95.31 186 ARG B O 1
ATOM 3613 N N . HIS B 1 187 ? 20.391 29.859 5.895 1 96.25 187 HIS B N 1
ATOM 3614 C CA . HIS B 1 187 ? 20.172 31.297 5.875 1 96.25 187 HIS B CA 1
ATOM 3615 C C . HIS B 1 187 ? 18.688 31.625 6.102 1 96.25 187 HIS B C 1
ATOM 3617 O O . HIS B 1 187 ? 18.359 32.5 6.898 1 96.25 187 HIS B O 1
ATOM 3623 N N . ILE B 1 188 ? 17.875 30.906 5.457 1 96.44 188 ILE B N 1
ATOM 3624 C CA . ILE B 1 188 ? 16.438 31.109 5.582 1 96.44 188 ILE B CA 1
ATOM 3625 C C . ILE B 1 188 ? 16 30.844 7.023 1 96.44 188 ILE B C 1
ATOM 3627 O O . ILE B 1 188 ? 15.211 31.609 7.586 1 96.44 188 ILE B O 1
ATOM 3631 N N . ILE B 1 189 ? 16.516 29.828 7.633 1 97.19 189 ILE B N 1
ATOM 3632 C CA . ILE B 1 189 ? 16.188 29.469 9.008 1 97.19 189 ILE B CA 1
ATOM 3633 C C . ILE B 1 189 ? 16.625 30.594 9.945 1 97.19 189 ILE B C 1
ATOM 3635 O O . ILE B 1 189 ? 15.859 31 10.828 1 97.19 189 ILE B O 1
ATOM 3639 N N . ARG B 1 190 ? 17.766 31.125 9.727 1 96.44 190 ARG B N 1
ATOM 3640 C CA . ARG B 1 190 ? 18.297 32.188 10.562 1 96.44 190 ARG B CA 1
ATOM 3641 C C . ARG B 1 190 ? 17.484 33.469 10.375 1 96.44 190 ARG B C 1
ATOM 3643 O O . ARG B 1 190 ? 17.266 34.219 11.336 1 96.44 190 ARG B O 1
ATOM 3650 N N . GLN B 1 191 ? 17.078 33.688 9.219 1 95.62 191 GLN B N 1
ATOM 3651 C CA . GLN B 1 191 ? 16.281 34.875 8.93 1 95.62 191 GLN B CA 1
ATOM 3652 C C . GLN B 1 191 ? 14.961 34.844 9.68 1 95.62 191 GLN B C 1
ATOM 3654 O O . GLN B 1 191 ? 14.414 35.875 10.031 1 95.62 191 GLN B O 1
ATOM 3659 N N . LYS B 1 192 ? 14.547 33.656 10 1 95.19 192 LYS B N 1
ATOM 3660 C CA . LYS B 1 192 ? 13.312 33.5 10.766 1 95.19 192 LYS B CA 1
ATOM 3661 C C . LYS B 1 192 ? 13.586 33.5 12.266 1 95.19 192 LYS B C 1
ATOM 3663 O O . LYS B 1 192 ? 12.734 33.094 13.055 1 95.19 192 LYS B O 1
ATOM 3668 N N . SER B 1 193 ? 14.773 33.844 12.586 1 94.31 193 SER B N 1
ATOM 3669 C CA . SER B 1 193 ? 15.227 33.906 13.969 1 94.31 193 SER B CA 1
ATOM 3670 C C . SER B 1 193 ? 15.242 32.531 14.617 1 94.31 193 SER B C 1
ATOM 3672 O O . SER B 1 193 ? 14.898 32.375 15.789 1 94.31 193 SER B O 1
ATOM 3674 N N . SER B 1 194 ? 15.453 31.531 13.844 1 96.81 194 SER B N 1
ATOM 3675 C CA . SER B 1 194 ? 15.625 30.156 14.281 1 96.81 194 SER B CA 1
ATOM 3676 C C . SER B 1 194 ? 17.062 29.688 14.086 1 96.81 194 SER B C 1
ATOM 3678 O O . SER B 1 194 ? 17.75 30.141 13.172 1 96.81 194 SER B O 1
ATOM 3680 N N . GLN B 1 195 ? 17.531 28.844 14.945 1 97.31 195 GLN B N 1
ATOM 3681 C CA . GLN B 1 195 ? 18.859 28.25 14.82 1 97.31 195 GLN B CA 1
ATOM 3682 C C . GLN B 1 195 ? 18.797 26.891 14.125 1 97.31 195 GLN B C 1
ATOM 3684 O O . GLN B 1 195 ? 18.109 25.984 14.586 1 97.31 195 GLN B O 1
ATOM 3689 N N . PRO B 1 196 ? 19.531 26.766 13.07 1 97 196 PRO B N 1
ATOM 3690 C CA . PRO B 1 196 ? 19.516 25.469 12.383 1 97 196 PRO B CA 1
ATOM 3691 C C . PRO B 1 196 ? 20.359 24.422 13.102 1 97 196 PRO B C 1
ATOM 3693 O O . PRO B 1 196 ? 21.484 24.703 13.531 1 97 196 PRO B O 1
ATOM 3696 N N . VAL B 1 197 ? 19.828 23.312 13.289 1 97.69 197 VAL B N 1
ATOM 3697 C CA . VAL B 1 197 ? 20.531 22.125 13.766 1 97.69 197 VAL B CA 1
ATOM 3698 C C . VAL B 1 197 ? 20.531 21.047 12.68 1 97.69 197 VAL B C 1
ATOM 3700 O O . VAL B 1 197 ? 19.672 20.156 12.688 1 97.69 197 VAL B O 1
ATOM 3703 N N . ILE B 1 198 ? 21.406 21.109 11.734 1 97.19 198 ILE B N 1
ATOM 3704 C CA . ILE B 1 198 ? 21.547 20.25 10.562 1 97.19 198 ILE B CA 1
ATOM 3705 C C . ILE B 1 198 ? 23.016 19.828 10.414 1 97.19 198 ILE B C 1
ATOM 3707 O O . ILE B 1 198 ? 23.891 20.656 10.164 1 97.19 198 ILE B O 1
ATOM 3711 N N . PRO B 1 199 ? 23.203 18.609 10.531 1 96.19 199 PRO B N 1
ATOM 3712 C CA . PRO B 1 199 ? 24.594 18.188 10.367 1 96.19 199 PRO B CA 1
ATOM 3713 C C . PRO B 1 199 ? 25.141 18.484 8.969 1 96.19 199 PRO B C 1
ATOM 3715 O O . PRO B 1 199 ? 24.391 18.438 7.988 1 96.19 199 PRO B O 1
ATOM 3718 N N . ARG B 1 200 ? 26.422 18.812 8.93 1 93.75 200 ARG B N 1
ATOM 3719 C CA . ARG B 1 200 ? 27.078 19.062 7.656 1 93.75 200 ARG B CA 1
ATOM 3720 C C . ARG B 1 200 ? 27.609 17.766 7.055 1 93.75 200 ARG B C 1
ATOM 3722 O O . ARG B 1 200 ? 27.953 16.828 7.781 1 93.75 200 ARG B O 1
ATOM 3729 N N . LYS B 1 201 ? 27.625 17.797 5.777 1 90.62 201 LYS B N 1
ATOM 3730 C CA . LYS B 1 201 ? 28.156 16.641 5.059 1 90.62 201 LYS B CA 1
ATOM 3731 C C . LYS B 1 201 ? 29.641 16.453 5.32 1 90.62 201 LYS B C 1
ATOM 3733 O O . LYS B 1 201 ? 30.328 17.375 5.758 1 90.62 201 LYS B O 1
ATOM 3738 N N . SER B 1 202 ? 30.078 15.289 5.047 1 86.56 202 SER B N 1
ATOM 3739 C CA . SER B 1 202 ? 31.453 14.922 5.379 1 86.56 202 SER B CA 1
ATOM 3740 C C . SER B 1 202 ? 32.469 15.773 4.609 1 86.56 202 SER B C 1
ATOM 3742 O O . SER B 1 202 ? 33.562 16.031 5.086 1 86.56 202 SER B O 1
ATOM 3744 N N . ASN B 1 203 ? 32.094 16.219 3.467 1 87.12 203 ASN B N 1
ATOM 3745 C CA . ASN B 1 203 ? 33 16.984 2.629 1 87.12 203 ASN B CA 1
ATOM 3746 C C . ASN B 1 203 ? 32.938 18.469 2.943 1 87.12 203 ASN B C 1
ATOM 3748 O O . ASN B 1 203 ? 33.594 19.281 2.275 1 87.12 203 ASN B O 1
ATOM 3752 N N . SER B 1 204 ? 32.219 18.766 3.973 1 84.88 204 SER B N 1
ATOM 3753 C CA . SER B 1 204 ? 32.094 20.172 4.348 1 84.88 204 SER B CA 1
ATOM 3754 C C . SER B 1 204 ? 33.375 20.656 5.012 1 84.88 204 SER B C 1
ATOM 3756 O O . SER B 1 204 ? 34 19.938 5.789 1 84.88 204 SER B O 1
ATOM 3758 N N . THR B 1 205 ? 33.781 21.812 4.762 1 84.69 205 THR B N 1
ATOM 3759 C CA . THR B 1 205 ? 34.969 22.406 5.312 1 84.69 205 THR B CA 1
ATOM 3760 C C . THR B 1 205 ? 34.719 22.984 6.703 1 84.69 205 THR B C 1
ATOM 3762 O O . THR B 1 205 ? 35.656 23.125 7.5 1 84.69 205 THR B O 1
ATOM 3765 N N . ILE B 1 206 ? 33.625 23.406 7.027 1 83.94 206 ILE B N 1
ATOM 3766 C CA . ILE B 1 206 ? 33.281 24.016 8.297 1 83.94 206 ILE B CA 1
ATOM 3767 C C . ILE B 1 206 ? 33.188 22.953 9.391 1 83.94 206 ILE B C 1
ATOM 3769 O O . ILE B 1 206 ? 33.562 23.188 10.531 1 83.94 206 ILE B O 1
ATOM 3773 N N . GLY B 1 207 ? 32.75 21.703 9.078 1 87.19 207 GLY B N 1
ATOM 3774 C CA . GLY B 1 207 ? 32.656 20.578 10.008 1 87.19 207 GLY B CA 1
ATOM 3775 C C . GLY B 1 207 ? 31.438 20.672 10.906 1 87.19 207 GLY B C 1
ATOM 3776 O O . GLY B 1 207 ? 30.531 21.453 10.648 1 87.19 207 GLY B O 1
ATOM 3777 N N . ASN B 1 208 ? 31.25 19.844 12 1 91.56 208 ASN B N 1
ATOM 3778 C CA . ASN B 1 208 ? 30.078 19.719 12.867 1 91.56 208 ASN B CA 1
ATOM 3779 C C . ASN B 1 208 ? 30.438 19.984 14.328 1 91.56 208 ASN B C 1
ATOM 3781 O O . ASN B 1 208 ? 29.781 19.453 15.234 1 91.56 208 ASN B O 1
ATOM 3785 N N . ASP B 1 209 ? 31.422 20.828 14.625 1 89.06 209 ASP B N 1
ATOM 3786 C CA . ASP B 1 209 ? 31.891 21.047 15.984 1 89.06 209 ASP B CA 1
ATOM 3787 C C . ASP B 1 209 ? 30.844 21.797 16.812 1 89.06 209 ASP B C 1
ATOM 3789 O O . ASP B 1 209 ? 30.734 21.594 18.016 1 89.06 209 ASP B O 1
ATOM 3793 N N . ASP B 1 210 ? 30.094 22.641 16.219 1 87.94 210 ASP B N 1
ATOM 3794 C CA . ASP B 1 210 ? 29.109 23.453 16.922 1 87.94 210 ASP B CA 1
ATOM 3795 C C . ASP B 1 210 ? 27.75 22.766 16.938 1 87.94 210 ASP B C 1
ATOM 3797 O O . ASP B 1 210 ? 26.75 23.359 17.391 1 87.94 210 ASP B O 1
ATOM 3801 N N . MET B 1 211 ? 27.75 21.578 16.578 1 93.44 211 MET B N 1
ATOM 3802 C CA . MET B 1 211 ? 26.5 20.859 16.469 1 93.44 211 MET B CA 1
ATOM 3803 C C . MET B 1 211 ? 25.953 20.469 17.844 1 93.44 211 MET B C 1
ATOM 3805 O O . MET B 1 211 ? 26.703 19.984 18.688 1 93.44 211 MET B O 1
ATOM 3809 N N . ASP B 1 212 ? 24.703 20.719 18.078 1 94.69 212 ASP B N 1
ATOM 3810 C CA . ASP B 1 212 ? 24.016 20.25 19.281 1 94.69 212 ASP B CA 1
ATOM 3811 C C . ASP B 1 212 ? 23.469 18.844 19.078 1 94.69 212 ASP B C 1
ATOM 3813 O O . ASP B 1 212 ? 22.281 18.672 18.828 1 94.69 212 ASP B O 1
ATOM 3817 N N . TRP B 1 213 ? 24.266 17.875 19.391 1 95.81 213 TRP B N 1
ATOM 3818 C CA . TRP B 1 213 ? 23.906 16.484 19.125 1 95.81 213 TRP B CA 1
ATOM 3819 C C . TRP B 1 213 ? 22.828 16 20.078 1 95.81 213 TRP B C 1
ATOM 3821 O O . TRP B 1 213 ? 22.047 15.102 19.734 1 95.81 213 TRP B O 1
ATOM 3831 N N . ALA B 1 214 ? 22.828 16.562 21.234 1 95.31 214 ALA B N 1
ATOM 3832 C CA . ALA B 1 214 ? 21.766 16.203 22.172 1 95.31 214 ALA B CA 1
ATOM 3833 C C . ALA B 1 214 ? 20.391 16.578 21.625 1 95.31 214 ALA B C 1
ATOM 3835 O O . ALA B 1 214 ? 19.469 15.766 21.656 1 95.31 214 ALA B O 1
ATOM 3836 N N . LEU B 1 215 ? 20.297 17.766 21.109 1 95.44 215 LEU B N 1
ATOM 3837 C CA . LEU B 1 215 ? 19.062 18.219 20.516 1 95.44 215 LEU B CA 1
ATOM 3838 C C . LEU B 1 215 ? 18.75 17.438 19.25 1 95.44 215 LEU B C 1
ATOM 3840 O O . LEU B 1 215 ? 17.578 17.094 19 1 95.44 215 LEU B O 1
ATOM 3844 N N . TYR B 1 216 ? 19.75 17.094 18.531 1 96.88 216 TYR B N 1
ATOM 3845 C CA . TYR B 1 216 ? 19.609 16.391 17.266 1 96.88 216 TYR B CA 1
ATOM 3846 C C . TYR B 1 216 ? 18.953 15.023 17.469 1 96.88 216 TYR B C 1
ATOM 3848 O O . TYR B 1 216 ? 18.219 14.547 16.609 1 96.88 216 TYR B O 1
ATOM 3856 N N . LYS B 1 217 ? 19.172 14.406 18.578 1 95.06 217 LYS B N 1
ATOM 3857 C CA . LYS B 1 217 ? 18.656 13.078 18.875 1 95.06 217 LYS B CA 1
ATOM 3858 C C . LYS B 1 217 ? 17.125 13.078 18.891 1 95.06 217 LYS B C 1
ATOM 3860 O O . LYS B 1 217 ? 16.5 12.047 18.625 1 95.06 217 LYS B O 1
ATOM 3865 N N . TYR B 1 218 ? 16.547 14.195 19.062 1 95.06 218 TYR B N 1
ATOM 3866 C CA . TYR B 1 218 ? 15.094 14.281 19.172 1 95.06 218 TYR B CA 1
ATOM 3867 C C . TYR B 1 218 ? 14.445 14.297 17.781 1 95.06 218 TYR B C 1
ATOM 3869 O O . TYR B 1 218 ? 13.219 14.328 17.672 1 95.06 218 TYR B O 1
ATOM 3877 N N . ARG B 1 219 ? 15.273 14.195 16.766 1 93.75 219 ARG B N 1
ATOM 3878 C CA . ARG B 1 219 ? 14.75 14.148 15.406 1 93.75 219 ARG B CA 1
ATOM 3879 C C . ARG B 1 219 ? 13.82 12.961 15.211 1 93.75 219 ARG B C 1
ATOM 3881 O O . ARG B 1 219 ? 12.961 12.969 14.328 1 93.75 219 ARG B O 1
ATOM 3888 N N . HIS B 1 220 ? 13.914 11.961 16.047 1 94.38 220 HIS B N 1
ATOM 3889 C CA . HIS B 1 220 ? 13.086 10.766 15.93 1 94.38 220 HIS B CA 1
ATOM 3890 C C . HIS B 1 220 ? 11.609 11.094 16.141 1 94.38 220 HIS B C 1
ATOM 3892 O O . HIS B 1 220 ? 10.734 10.305 15.766 1 94.38 220 HIS B O 1
ATOM 3898 N N . LEU B 1 221 ? 11.32 12.234 16.703 1 94.56 221 LEU B N 1
ATOM 3899 C CA . LEU B 1 221 ? 9.938 12.633 16.938 1 94.56 221 LEU B CA 1
ATOM 3900 C C . LEU B 1 221 ? 9.172 12.766 15.633 1 94.56 221 LEU B C 1
ATOM 3902 O O . LEU B 1 221 ? 8.008 12.367 15.547 1 94.56 221 LEU B O 1
ATOM 3906 N N . VAL B 1 222 ? 9.812 13.336 14.602 1 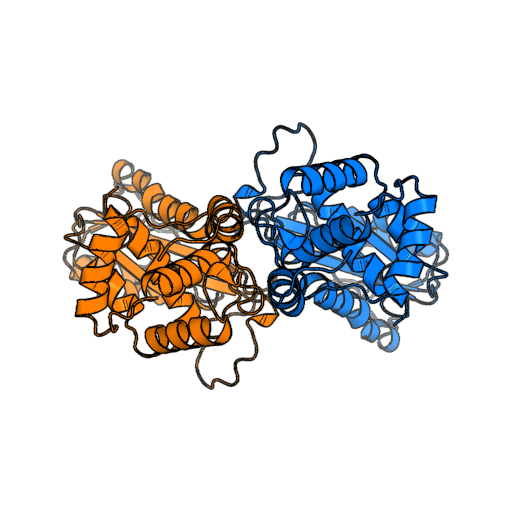95.69 222 VAL B N 1
ATOM 3907 C CA . VAL B 1 222 ? 9.141 13.461 13.305 1 95.69 222 VAL B CA 1
ATOM 3908 C C . VAL B 1 222 ? 9.016 12.086 12.656 1 95.69 222 VAL B C 1
ATOM 3910 O O . VAL B 1 222 ? 8.031 11.812 11.961 1 95.69 222 VAL B O 1
ATOM 3913 N N . GLU B 1 223 ? 10.008 11.227 12.852 1 93.38 223 GLU B N 1
ATOM 3914 C CA . GLU B 1 223 ? 9.922 9.852 12.359 1 93.38 223 GLU B CA 1
ATOM 3915 C C . GLU B 1 223 ? 8.758 9.109 13 1 93.38 223 GLU B C 1
ATOM 3917 O O . GLU B 1 223 ? 8.086 8.305 12.344 1 93.38 223 GLU B O 1
ATOM 3922 N N . ASN B 1 224 ? 8.508 9.383 14.242 1 95.06 224 ASN B N 1
ATOM 3923 C CA . ASN B 1 224 ? 7.398 8.773 14.969 1 95.06 224 ASN B CA 1
ATOM 3924 C C . ASN B 1 224 ? 6.051 9.203 14.398 1 95.06 224 ASN B C 1
ATOM 3926 O O . ASN B 1 224 ? 5.102 8.422 14.367 1 95.06 224 ASN B O 1
ATOM 3930 N N . ILE B 1 225 ? 5.953 10.406 13.961 1 96.25 225 ILE B N 1
ATOM 3931 C CA . ILE B 1 225 ? 4.723 10.891 13.344 1 96.25 225 ILE B CA 1
ATOM 3932 C C . ILE B 1 225 ? 4.441 10.094 12.07 1 96.25 225 ILE B C 1
ATOM 3934 O O . ILE B 1 225 ? 3.318 9.625 11.859 1 96.25 225 ILE B O 1
ATOM 3938 N N . PHE B 1 226 ? 5.492 9.922 11.258 1 96.12 226 PHE B N 1
ATOM 3939 C CA . PHE B 1 226 ? 5.324 9.148 10.031 1 96.12 226 PHE B CA 1
ATOM 3940 C C . PHE B 1 226 ? 4.859 7.73 10.359 1 96.12 226 PHE B C 1
ATOM 3942 O O . PHE B 1 226 ? 3.957 7.199 9.703 1 96.12 226 PHE B O 1
ATOM 3949 N N . ALA B 1 227 ? 5.48 7.16 11.383 1 94.5 227 ALA B N 1
ATOM 3950 C CA . ALA B 1 227 ? 5.094 5.812 11.781 1 94.5 227 ALA B CA 1
ATOM 3951 C C . ALA B 1 227 ? 3.625 5.762 12.195 1 94.5 227 ALA B C 1
ATOM 3953 O O . ALA B 1 227 ? 2.898 4.836 11.828 1 94.5 227 ALA B O 1
ATOM 3954 N N . ARG B 1 228 ? 3.174 6.742 12.844 1 95.81 228 ARG B N 1
ATOM 3955 C CA . ARG B 1 228 ? 1.809 6.77 13.359 1 95.81 228 ARG B CA 1
ATOM 3956 C C . ARG B 1 228 ? 0.8 6.957 12.227 1 95.81 228 ARG B C 1
ATOM 3958 O O . ARG B 1 228 ? -0.208 6.254 12.164 1 95.81 228 ARG B O 1
ATOM 3965 N N . ILE B 1 229 ? 1.057 7.891 11.375 1 96.75 229 ILE B N 1
ATOM 3966 C CA . ILE B 1 229 ? 0.052 8.156 10.352 1 96.75 229 ILE B CA 1
ATOM 3967 C C . ILE B 1 229 ? 0.064 7.031 9.32 1 96.75 229 ILE B C 1
ATOM 3969 O O . ILE B 1 229 ? -0.948 6.773 8.664 1 96.75 229 ILE B O 1
ATOM 3973 N N . LYS B 1 230 ? 1.152 6.328 9.172 1 95.75 230 LYS B N 1
ATOM 3974 C CA . LYS B 1 230 ? 1.228 5.234 8.203 1 95.75 230 LYS B CA 1
ATOM 3975 C C . LYS B 1 230 ? 0.629 3.951 8.781 1 95.75 230 LYS B C 1
ATOM 3977 O O . LYS B 1 230 ? 0.605 2.916 8.109 1 95.75 230 LYS B O 1
ATOM 3982 N N . HIS B 1 231 ? 0.144 4.027 10.008 1 95.06 231 HIS B N 1
ATOM 3983 C CA . HIS B 1 231 ? -0.731 2.965 10.492 1 95.06 231 HIS B CA 1
ATOM 3984 C C . HIS B 1 231 ? -2.023 2.908 9.68 1 95.06 231 HIS B C 1
ATOM 3986 O O . HIS B 1 231 ? -2.619 1.839 9.531 1 95.06 231 HIS B O 1
ATOM 3992 N N . PHE B 1 232 ? -2.436 4.043 9.266 1 97.06 232 PHE B N 1
ATOM 3993 C CA . PHE B 1 232 ? -3.613 4.113 8.406 1 97.06 232 PHE B CA 1
ATOM 3994 C C . PHE B 1 232 ? -3.279 3.664 6.992 1 97.06 232 PHE B C 1
ATOM 3996 O O . PHE B 1 232 ? -2.473 4.297 6.309 1 97.06 232 PHE B O 1
ATOM 4003 N N . ARG B 1 233 ? -3.93 2.625 6.531 1 97 233 ARG B N 1
ATOM 4004 C CA . ARG B 1 233 ? -3.555 1.978 5.277 1 97 233 ARG B CA 1
ATOM 4005 C C . ARG B 1 233 ? -3.771 2.912 4.09 1 97 233 ARG B C 1
ATOM 4007 O O . ARG B 1 233 ? -3.023 2.867 3.113 1 97 233 ARG B O 1
ATOM 4014 N N . ALA B 1 234 ? -4.738 3.832 4.223 1 97.44 234 ALA B N 1
ATOM 4015 C CA . ALA B 1 234 ? -4.996 4.773 3.133 1 97.44 234 ALA B CA 1
ATOM 4016 C C . ALA B 1 234 ? -3.869 5.797 3.016 1 97.44 234 ALA B C 1
ATOM 4018 O O . ALA B 1 234 ? -3.744 6.473 1.992 1 97.44 234 ALA B O 1
ATOM 4019 N N . ILE B 1 235 ? -3.092 5.926 4.051 1 97.69 235 ILE B N 1
ATOM 4020 C CA . ILE B 1 235 ? -1.969 6.855 4.039 1 97.69 235 ILE B CA 1
ATOM 4021 C C . ILE B 1 235 ? -0.68 6.105 3.709 1 97.69 235 ILE B C 1
ATOM 4023 O O . ILE B 1 235 ? 0.166 6.609 2.967 1 97.69 235 ILE B O 1
ATOM 4027 N N . ALA B 1 236 ? -0.58 4.902 4.203 1 96.56 236 ALA B N 1
ATOM 4028 C CA . ALA B 1 236 ? 0.62 4.098 3.984 1 96.56 236 ALA B CA 1
ATOM 4029 C C . ALA B 1 236 ? 0.806 3.775 2.504 1 96.56 236 ALA B C 1
ATOM 4031 O O . ALA B 1 236 ? 1.934 3.613 2.035 1 96.56 236 ALA B O 1
ATOM 4032 N N . THR B 1 237 ? -0.275 3.631 1.821 1 96.12 237 THR B N 1
ATOM 4033 C CA . THR B 1 237 ? -0.324 3.498 0.369 1 96.12 237 THR B CA 1
ATOM 4034 C C . THR B 1 237 ? -1.374 4.434 -0.224 1 96.12 237 THR B C 1
ATOM 4036 O O . THR B 1 237 ? -2.537 4.406 0.181 1 96.12 237 THR B O 1
ATOM 4039 N N . ARG B 1 238 ? -0.885 5.254 -1.134 1 95.69 238 ARG B N 1
ATOM 4040 C CA . ARG B 1 238 ? -1.813 6.207 -1.731 1 95.69 238 ARG B CA 1
ATOM 4041 C C . ARG B 1 238 ? -2.697 5.531 -2.773 1 95.69 238 ARG B C 1
ATOM 4043 O O . ARG B 1 238 ? -2.205 5.047 -3.795 1 95.69 238 ARG B O 1
ATOM 4050 N N . TYR B 1 239 ? -4 5.52 -2.527 1 95.69 239 TYR B N 1
ATOM 4051 C CA . TYR B 1 239 ? -4.996 5.023 -3.471 1 95.69 239 TYR B CA 1
ATOM 4052 C C . TYR B 1 239 ? -5.734 6.172 -4.145 1 95.69 239 TYR B C 1
ATOM 4054 O O . TYR B 1 239 ? -6.348 5.992 -5.199 1 95.69 239 TYR B O 1
ATOM 4062 N N . ASP B 1 240 ? -5.688 7.379 -3.49 1 94.12 240 ASP B N 1
ATOM 4063 C CA . ASP B 1 240 ? -6.406 8.547 -3.99 1 94.12 240 ASP B CA 1
ATOM 4064 C C . ASP B 1 240 ? -5.758 9.094 -5.262 1 94.12 240 ASP B C 1
ATOM 4066 O O . ASP B 1 240 ? -4.543 9.281 -5.309 1 94.12 240 ASP B O 1
ATOM 4070 N N . LYS B 1 241 ? -6.516 9.352 -6.215 1 92.56 241 LYS B N 1
ATOM 4071 C CA . LYS B 1 241 ? -6.023 9.891 -7.48 1 92.56 241 LYS B CA 1
ATOM 4072 C C . LYS B 1 241 ? -5.66 11.367 -7.348 1 92.56 241 LYS B C 1
ATOM 4074 O O . LYS B 1 241 ? -4.641 11.805 -7.879 1 92.56 241 LYS B O 1
ATOM 4079 N N . LEU B 1 242 ? -6.488 12.047 -6.648 1 94.19 242 LEU B N 1
ATOM 4080 C CA . LEU B 1 242 ? -6.293 13.484 -6.504 1 94.19 242 LEU B CA 1
ATOM 4081 C C . LEU B 1 242 ? -5.371 13.797 -5.332 1 94.19 242 LEU B C 1
ATOM 4083 O O . LEU B 1 242 ? -5.535 13.242 -4.242 1 94.19 242 LEU B O 1
ATOM 4087 N N . LYS B 1 243 ? -4.484 14.734 -5.574 1 94.94 243 LYS B N 1
ATOM 4088 C CA . LYS B 1 243 ? -3.578 15.188 -4.523 1 94.94 243 LYS B CA 1
ATOM 4089 C C . LYS B 1 243 ? -4.352 15.703 -3.316 1 94.94 243 LYS B C 1
ATOM 4091 O O . LYS B 1 243 ? -4.039 15.359 -2.174 1 94.94 243 LYS B O 1
ATOM 4096 N N . ARG B 1 244 ? -5.348 16.516 -3.562 1 95.19 244 ARG B N 1
ATOM 4097 C CA . ARG B 1 244 ? -6.109 17.141 -2.486 1 95.19 244 ARG B CA 1
ATOM 4098 C C . ARG B 1 244 ? -6.809 16.094 -1.63 1 95.19 244 ARG B C 1
ATOM 4100 O O . ARG B 1 244 ? -6.934 16.25 -0.415 1 95.19 244 ARG B O 1
ATOM 4107 N N . ASN B 1 245 ? -7.281 15.031 -2.252 1 96.88 245 ASN B N 1
ATOM 4108 C CA . ASN B 1 245 ? -7.941 13.984 -1.485 1 96.88 245 ASN B CA 1
ATOM 4109 C C . ASN B 1 245 ? -6.957 13.234 -0.592 1 96.88 245 ASN B C 1
ATOM 4111 O O . ASN B 1 245 ? -7.258 12.953 0.57 1 96.88 245 ASN B O 1
ATOM 4115 N N . TYR B 1 246 ? -5.801 12.945 -1.17 1 97.38 246 TYR B N 1
ATOM 4116 C CA . TYR B 1 246 ? -4.789 12.281 -0.351 1 97.38 246 TYR B CA 1
ATOM 4117 C C . TYR B 1 246 ? -4.336 13.188 0.79 1 97.38 246 TYR B C 1
ATOM 4119 O O . TYR B 1 246 ? -4.25 12.742 1.939 1 97.38 246 TYR B O 1
ATOM 4127 N N . ALA B 1 247 ? -4.09 14.422 0.481 1 97.88 247 ALA B N 1
ATOM 4128 C CA .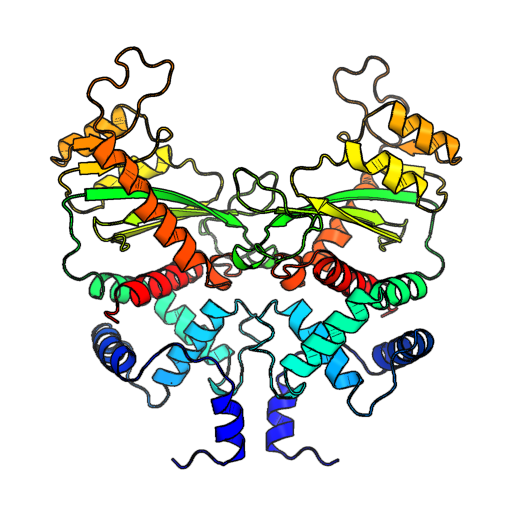 ALA B 1 247 ? -3.689 15.391 1.497 1 97.88 247 ALA B CA 1
ATOM 4129 C C . ALA B 1 247 ? -4.75 15.516 2.586 1 97.88 247 ALA B C 1
ATOM 4131 O O . ALA B 1 247 ? -4.426 15.656 3.768 1 97.88 247 ALA B O 1
ATOM 4132 N N . SER B 1 248 ? -5.961 15.461 2.213 1 98.19 248 SER B N 1
ATOM 4133 C CA . SER B 1 248 ? -7.062 15.57 3.164 1 98.19 248 SER B CA 1
ATOM 4134 C C . SER B 1 248 ? -7.086 14.383 4.117 1 98.19 248 SER B C 1
ATOM 4136 O O . SER B 1 248 ? -7.434 14.523 5.293 1 98.19 248 SER B O 1
ATOM 4138 N N . MET B 1 249 ? -6.727 13.18 3.615 1 98.12 249 MET B N 1
ATOM 4139 C CA . MET B 1 249 ? -6.59 12.023 4.496 1 98.12 249 MET B CA 1
ATOM 4140 C C . MET B 1 249 ? -5.48 12.242 5.52 1 98.12 249 MET B C 1
ATOM 4142 O O . MET B 1 249 ? -5.645 11.922 6.695 1 98.12 249 MET B O 1
ATOM 4146 N N . VAL B 1 250 ? -4.406 12.828 5.074 1 98.38 250 VAL B N 1
ATOM 4147 C CA . VAL B 1 250 ? -3.295 13.141 5.969 1 98.38 250 VAL B CA 1
ATOM 4148 C C . VAL B 1 250 ? -3.736 14.18 7 1 98.38 250 VAL B C 1
ATOM 4150 O O . VAL B 1 250 ? -3.418 14.062 8.188 1 98.38 250 VAL B O 1
ATOM 4153 N N . ASP B 1 251 ? -4.52 15.188 6.543 1 98.06 251 ASP B N 1
ATOM 4154 C CA . ASP B 1 251 ? -5.09 16.188 7.449 1 98.06 251 ASP B CA 1
ATOM 4155 C C . ASP B 1 251 ? -5.859 15.516 8.586 1 98.06 251 ASP B C 1
ATOM 4157 O O . ASP B 1 251 ? -5.684 15.867 9.75 1 98.06 251 ASP B O 1
ATOM 4161 N N . LEU B 1 252 ? -6.66 14.602 8.188 1 97.06 252 LEU B N 1
ATOM 4162 C CA . LEU B 1 252 ? -7.508 13.922 9.164 1 97.06 252 LEU B CA 1
ATOM 4163 C C . LEU B 1 252 ? -6.668 13.133 10.164 1 97.06 252 LEU B C 1
ATOM 4165 O O . LEU B 1 252 ? -6.91 13.188 11.367 1 97.06 252 LEU B O 1
ATOM 4169 N N . ALA B 1 253 ? -5.691 12.414 9.688 1 97.19 253 ALA B N 1
ATOM 4170 C CA . ALA B 1 253 ? -4.832 11.609 10.555 1 97.19 253 ALA B CA 1
ATOM 4171 C C . ALA B 1 253 ? -4.078 12.492 11.547 1 97.19 253 ALA B C 1
ATOM 4173 O O . ALA B 1 253 ? -4.047 12.203 12.742 1 97.19 253 ALA B O 1
ATOM 4174 N N . CYS B 1 254 ? -3.5 13.57 11.039 1 96.62 254 CYS B N 1
ATOM 4175 C CA . CYS B 1 254 ? -2.76 14.5 11.891 1 96.62 254 CYS B CA 1
ATOM 4176 C C . CYS B 1 254 ? -3.689 15.188 12.883 1 96.62 254 CYS B C 1
ATOM 4178 O O . CYS B 1 254 ? -3.332 15.367 14.047 1 96.62 254 CYS B O 1
ATOM 4180 N N . GLY B 1 255 ? -4.844 15.555 12.375 1 94.88 255 GLY B N 1
ATOM 4181 C CA . GLY B 1 255 ? -5.828 16.156 13.258 1 94.88 255 GLY B CA 1
ATOM 4182 C C . GLY B 1 255 ? -6.223 15.266 14.422 1 94.88 255 GLY B C 1
ATOM 4183 O O . GLY B 1 255 ? -6.352 15.727 15.555 1 94.88 255 GLY B O 1
ATOM 4184 N N . LEU B 1 256 ? -6.395 14 14.141 1 92.94 256 LEU B N 1
ATOM 4185 C CA . LEU B 1 256 ? -6.766 13.055 15.188 1 92.94 256 LEU B CA 1
ATOM 4186 C C . LEU B 1 256 ? -5.664 12.938 16.234 1 92.94 256 LEU B C 1
ATOM 4188 O O . LEU B 1 256 ? -5.949 12.719 17.422 1 92.94 256 LEU B O 1
ATOM 4192 N N . MET B 1 257 ? -4.469 13.133 15.859 1 92.19 257 MET B N 1
ATOM 4193 C CA . MET B 1 257 ? -3.348 13.062 16.797 1 92.19 257 MET B CA 1
ATOM 4194 C C . MET B 1 257 ? -3.352 14.258 17.734 1 92.19 257 MET B C 1
ATOM 4196 O O . MET B 1 257 ? -2.797 14.188 18.844 1 92.19 257 MET B O 1
ATOM 4200 N N . TRP B 1 258 ? -3.932 15.367 17.266 1 93.31 258 TRP B N 1
ATOM 4201 C CA . TRP B 1 258 ? -4.012 16.578 18.062 1 93.31 258 TRP B CA 1
ATOM 4202 C C . TRP B 1 258 ? -5.195 16.516 19.031 1 93.31 258 TRP B C 1
ATOM 4204 O O . TRP B 1 258 ? -5.301 17.328 19.953 1 93.31 258 TRP B O 1
ATOM 4214 N N . LEU B 1 259 ? -6.191 15.555 18.719 1 86.25 259 LEU B N 1
ATOM 4215 C CA . LEU B 1 259 ? -7.324 15.414 19.625 1 86.25 259 LEU B CA 1
ATOM 4216 C C . LEU B 1 259 ? -6.891 14.781 20.938 1 86.25 259 LEU B C 1
ATOM 4218 O O . LEU B 1 259 ? -6.266 13.719 20.938 1 86.25 259 LEU B O 1
ATOM 4222 N N . PRO B 1 260 ? -6.789 15.625 21.969 1 68.19 260 PRO B N 1
ATOM 4223 C CA . PRO B 1 260 ? -6.34 15.164 23.281 1 68.19 260 PRO B CA 1
ATOM 4224 C C . PRO B 1 260 ? -7 13.859 23.703 1 68.19 260 PRO B C 1
ATOM 4226 O O . PRO B 1 260 ? -8.172 13.617 23.391 1 68.19 260 PRO B O 1
ATOM 4229 N N . MET B 1 261 ? -6.172 12.719 23.938 1 54.22 261 MET B N 1
ATOM 4230 C CA . MET B 1 261 ? -6.75 11.57 24.625 1 54.22 261 MET B CA 1
ATOM 4231 C C . MET B 1 261 ? -7.352 11.992 25.969 1 54.22 261 MET B C 1
ATOM 4233 O O . MET B 1 261 ? -6.91 12.969 26.562 1 54.22 261 MET B O 1
#

Organism: Legionella pneumophila subsp. pneumophila (strain Philadelphia 1 / ATCC 33152 / DSM 7513) (NCBI:txid272624)

Nearest PDB structures (foldseek):
  2xvn-assembly3_C  TM=4.526E-01  e=4.337E+00  Aspergillus fumigatus
  5y8a-assembly2_B  TM=4.494E-01  e=6.118E+00  Burkholderia cenocepacia J2315
  3qp9-assembly3_C  TM=3.287E-01  e=3.867E+00  Streptomyces venezuelae
  5jq9-assembly1_B  TM=3.098E-01  e=8.149E+00  Yersinia pestis KIM D27
  2xvn-assembly3_C  TM=4.529E-01  e=4.257E+00  Aspergillus fumigatus